Protein AF-0000000067792806 (afdb_homodimer)

Solvent-accessible surface area (backbone atoms only — not comparable to full-atom values): 35864 Å² total; per-residue (Å²): 118,79,41,73,52,52,66,67,53,42,49,17,26,23,51,14,12,34,46,39,0,12,24,19,42,51,57,22,68,61,25,37,52,52,28,45,55,40,43,61,90,40,73,74,40,40,38,32,48,54,89,73,56,55,49,83,40,38,33,40,30,31,35,68,46,61,36,82,81,50,52,80,81,68,61,85,44,70,65,13,45,46,48,8,50,50,50,43,29,58,75,65,71,46,76,63,66,25,26,23,22,56,25,37,4,8,22,23,48,33,42,25,50,36,51,19,38,74,70,72,28,37,34,39,27,29,17,24,49,72,21,39,65,81,50,69,41,53,28,37,46,46,71,72,70,50,63,37,46,60,27,18,30,12,25,85,87,58,34,35,35,38,37,35,38,81,39,37,67,47,39,34,55,48,50,51,41,46,25,53,73,52,69,30,38,26,17,32,22,46,40,61,32,36,29,53,57,43,62,72,43,41,42,76,44,42,52,56,49,16,27,50,46,16,45,49,43,54,48,20,63,73,70,69,49,64,28,55,64,59,48,27,67,77,53,65,37,42,83,76,45,39,21,31,27,73,42,71,47,78,44,79,55,96,73,36,49,33,39,39,38,33,27,43,28,35,80,96,34,51,89,39,27,35,36,37,34,31,50,46,20,42,40,36,32,23,51,36,63,87,38,92,61,77,37,76,87,38,48,53,40,41,22,64,33,44,32,33,43,20,32,61,84,71,39,47,59,49,37,57,88,68,65,51,72,67,42,50,32,33,35,34,38,26,67,48,61,72,73,46,74,36,73,63,27,34,60,65,47,18,32,58,63,76,67,43,81,43,78,79,57,62,47,80,61,45,69,71,105,119,80,40,73,53,51,66,65,52,42,50,18,26,22,50,14,12,33,46,40,1,12,25,19,42,50,57,21,67,61,24,37,54,52,28,46,58,41,43,56,92,40,72,73,40,38,39,33,47,55,87,74,56,56,50,83,38,38,33,39,29,30,35,66,46,62,36,81,81,48,51,81,82,68,61,84,45,71,64,13,46,47,49,8,50,51,51,44,27,59,75,66,71,47,77,62,66,26,25,22,22,54,22,36,5,9,22,23,49,33,42,26,50,35,49,19,38,75,70,72,28,34,34,38,27,28,17,23,49,73,20,40,64,82,51,70,41,52,28,37,43,45,70,71,70,51,64,38,48,60,27,18,30,12,24,84,88,59,34,35,34,39,36,35,38,80,39,37,68,48,38,34,56,49,49,51,41,46,24,52,73,50,70,30,37,27,18,33,22,45,41,61,32,36,30,53,56,44,62,70,42,41,44,74,43,42,52,57,48,16,26,51,46,15,46,50,42,54,49,18,62,75,70,69,50,64,27,55,64,59,47,28,66,77,52,66,37,42,81,77,47,40,22,31,28,71,41,70,48,78,46,79,55,97,74,35,48,32,40,39,38,32,28,43,29,36,80,96,36,51,90,38,28,35,35,36,34,30,50,48,20,42,39,35,32,22,51,36,64,87,38,91,62,77,36,76,87,37,47,54,41,41,22,63,34,44,30,34,44,20,33,61,85,70,40,45,60,48,38,56,88,68,64,51,71,67,43,50,30,32,34,34,38,24,68,47,60,70,74,46,72,36,74,64,27,34,59,64,48,17,32,59,63,76,68,42,81,43,78,79,58,61,45,78,60,44,69,70,105

Organism: Pectobacterium atrosepticum (strain SCRI 1043 / ATCC BAA-672) (NCBI:txid218491)

Structure (mmCIF, N/CA/C/O backbone):
data_AF-0000000067792806-model_v1
#
loop_
_entity.id
_entity.type
_entity.pdbx_description
1 polymer 'DUF917 domain-containing protein'
#
loop_
_atom_site.group_PDB
_atom_site.id
_atom_site.type_symbol
_atom_site.label_atom_id
_atom_site.label_alt_id
_atom_site.label_comp_id
_atom_site.label_asym_id
_atom_site.label_entity_id
_atom_site.label_seq_id
_atom_site.pdbx_PDB_ins_code
_atom_site.Cartn_x
_atom_site.Cartn_y
_atom_site.Cartn_z
_atom_site.occupancy
_atom_site.B_iso_or_equiv
_atom_site.auth_seq_id
_atom_site.auth_comp_id
_atom_site.auth_asym_id
_atom_site.auth_atom_id
_atom_site.pdbx_PDB_model_num
ATOM 1 N N . MET A 1 1 ? 19.844 33.312 13.945 1 57.34 1 MET A N 1
ATOM 2 C CA . MET A 1 1 ? 20.047 33.094 15.375 1 57.34 1 MET A CA 1
ATOM 3 C C . MET A 1 1 ? 19.578 31.719 15.805 1 57.34 1 MET A C 1
ATOM 5 O O . MET A 1 1 ? 18.5 31.266 15.391 1 57.34 1 MET A O 1
ATOM 9 N N . THR A 1 2 ? 20.406 30.828 16.25 1 71.62 2 THR A N 1
ATOM 10 C CA . THR A 1 2 ? 20.203 29.469 16.781 1 71.62 2 THR A CA 1
ATOM 11 C C . THR A 1 2 ? 19.562 29.516 18.156 1 71.62 2 THR A C 1
ATOM 13 O O . THR A 1 2 ? 19.953 30.328 19 1 71.62 2 THR A O 1
ATOM 16 N N . ARG A 1 3 ? 18.328 28.969 18.203 1 86.81 3 ARG A N 1
ATOM 17 C CA . ARG A 1 3 ? 17.656 28.828 19.5 1 86.81 3 ARG A CA 1
ATOM 18 C C . ARG A 1 3 ? 17.672 27.391 19.969 1 86.81 3 ARG A C 1
ATOM 20 O O . ARG A 1 3 ? 17.625 26.453 19.156 1 86.81 3 ARG A O 1
ATOM 27 N N . TYR A 1 4 ? 17.781 27.297 21.234 1 87.38 4 TYR A N 1
ATOM 28 C CA . TYR A 1 4 ? 17.703 25.969 21.859 1 87.38 4 TYR A CA 1
ATOM 29 C C . TYR A 1 4 ? 16.312 25.719 22.422 1 87.38 4 TYR A C 1
ATOM 31 O O . TYR A 1 4 ? 15.703 26.625 23.016 1 87.38 4 TYR A O 1
ATOM 39 N N . ILE A 1 5 ? 15.883 24.516 22.188 1 88.25 5 ILE A N 1
ATOM 40 C CA . ILE A 1 5 ? 14.523 24.156 22.578 1 88.25 5 ILE A CA 1
ATOM 41 C C . ILE A 1 5 ? 14.562 23.312 23.844 1 88.25 5 ILE A C 1
ATOM 43 O O . ILE A 1 5 ? 15.336 22.359 23.938 1 88.25 5 ILE A O 1
ATOM 47 N N . ASP A 1 6 ? 13.734 23.688 24.797 1 86 6 ASP A N 1
ATOM 48 C CA . ASP A 1 6 ? 13.578 22.906 26.016 1 86 6 ASP A CA 1
ATOM 49 C C . ASP A 1 6 ? 12.133 22.422 26.172 1 86 6 ASP A C 1
ATOM 51 O O . ASP A 1 6 ? 11.336 22.516 25.234 1 86 6 ASP A O 1
ATOM 55 N N . SER A 1 7 ? 11.859 21.859 27.312 1 88.56 7 SER A N 1
ATOM 56 C CA . SER A 1 7 ? 10.562 21.219 27.547 1 88.56 7 SER A CA 1
ATOM 57 C C . SER A 1 7 ? 9.43 22.25 27.516 1 88.56 7 SER A C 1
ATOM 59 O O . SER A 1 7 ? 8.352 21.953 27 1 88.56 7 SER A O 1
ATOM 61 N N . GLU A 1 8 ? 9.656 23.391 28.047 1 89.5 8 GLU A N 1
ATOM 62 C CA . GLU A 1 8 ? 8.641 24.438 28.047 1 89.5 8 GLU A CA 1
ATOM 63 C C . GLU A 1 8 ? 8.336 24.906 26.625 1 89.5 8 GLU A C 1
ATOM 65 O O . GLU A 1 8 ? 7.176 25.156 26.281 1 89.5 8 GLU A O 1
ATOM 70 N N . THR A 1 9 ? 9.391 25.062 25.891 1 91.94 9 THR A N 1
ATOM 71 C CA . THR A 1 9 ? 9.211 25.453 24.5 1 91.94 9 THR A CA 1
ATOM 72 C C . THR A 1 9 ? 8.383 24.406 23.75 1 91.94 9 THR A C 1
ATOM 74 O O . THR A 1 9 ? 7.547 24.766 22.906 1 91.94 9 THR A O 1
ATOM 77 N N . ILE A 1 10 ? 8.617 23.156 24.078 1 94.38 10 ILE A N 1
ATOM 78 C CA . ILE A 1 10 ? 7.867 22.078 23.453 1 94.38 10 ILE A CA 1
ATOM 79 C C . ILE A 1 10 ? 6.387 22.219 23.797 1 94.38 10 ILE A C 1
ATOM 81 O O . ILE A 1 10 ? 5.523 22.062 22.922 1 94.38 10 ILE A O 1
ATOM 85 N N . ASP A 1 11 ? 6.121 22.531 25.016 1 94.44 11 ASP A N 1
ATOM 86 C CA . ASP A 1 11 ? 4.734 22.688 25.438 1 94.44 11 ASP A CA 1
ATOM 87 C C . ASP A 1 11 ? 4.07 23.859 24.719 1 94.44 11 ASP A C 1
ATOM 89 O O . ASP A 1 11 ? 2.912 23.766 24.312 1 94.44 11 ASP A O 1
ATOM 93 N N . ASP A 1 12 ? 4.777 24.938 24.609 1 95.5 12 ASP A N 1
ATOM 94 C CA . ASP A 1 12 ? 4.25 26.094 23.906 1 95.5 12 ASP A CA 1
ATOM 95 C C . ASP A 1 12 ? 3.992 25.781 22.438 1 95.5 12 ASP A C 1
ATOM 97 O O . ASP A 1 12 ? 2.953 26.156 21.891 1 95.5 12 ASP A O 1
ATOM 101 N N . ILE A 1 13 ? 4.961 25.094 21.828 1 95.62 13 ILE A N 1
ATOM 102 C CA . ILE A 1 13 ? 4.797 24.734 20.422 1 95.62 13 ILE A CA 1
ATOM 103 C C . ILE A 1 13 ? 3.596 23.812 20.266 1 95.62 13 ILE A C 1
ATOM 105 O O . ILE A 1 13 ? 2.783 23.984 19.344 1 95.62 13 ILE A O 1
ATOM 109 N N . ALA A 1 14 ? 3.48 22.844 21.156 1 94.88 14 ALA A N 1
ATOM 110 C CA . ALA A 1 14 ? 2.369 21.906 21.109 1 94.88 14 ALA A CA 1
ATOM 111 C C . ALA A 1 14 ? 1.028 22.625 21.172 1 94.88 14 ALA A C 1
ATOM 113 O O . ALA A 1 14 ? 0.119 22.359 20.391 1 94.88 14 ALA A O 1
ATOM 114 N N . LEU A 1 15 ? 0.941 23.547 22.094 1 94.31 15 LEU A N 1
ATOM 115 C CA . LEU A 1 15 ? -0.292 24.297 22.281 1 94.31 15 LEU A CA 1
ATOM 116 C C . LEU A 1 15 ? -0.58 25.172 21.062 1 94.31 15 LEU A C 1
ATOM 118 O O . LEU A 1 15 ? -1.702 25.188 20.547 1 94.31 15 LEU A O 1
ATOM 122 N N . GLY A 1 16 ? 0.383 25.859 20.625 1 95.88 16 GLY A N 1
ATOM 123 C CA . GLY A 1 16 ? 0.205 26.719 19.453 1 95.88 16 GLY A CA 1
ATOM 124 C C . GLY A 1 16 ? -0.112 25.922 18.188 1 95.88 16 GLY A C 1
ATOM 125 O O . GLY A 1 16 ? -0.919 26.375 17.375 1 95.88 16 GLY A O 1
ATOM 126 N N . ALA A 1 17 ? 0.608 24.797 18.031 1 94.94 17 ALA A N 1
ATOM 127 C CA . ALA A 1 17 ? 0.369 23.953 16.875 1 94.94 17 ALA A CA 1
ATOM 128 C C . ALA A 1 17 ? -1.062 23.422 16.875 1 94.94 17 ALA A C 1
ATOM 130 O O . ALA A 1 17 ? -1.651 23.219 15.805 1 94.94 17 ALA A O 1
ATOM 131 N N . SER A 1 18 ? -1.613 23.188 18.016 1 94 18 SER A N 1
ATOM 132 C CA . SER A 1 18 ? -2.996 22.734 18.094 1 94 18 SER A CA 1
ATOM 133 C C . SER A 1 18 ? -3.959 23.781 17.547 1 94 18 SER A C 1
ATOM 135 O O . SER A 1 18 ? -5 23.438 16.984 1 94 18 SER A O 1
ATOM 137 N N . VAL A 1 19 ? -3.643 25.016 17.719 1 95.94 19 VAL A N 1
ATOM 138 C CA . VAL A 1 19 ? -4.445 26.094 17.172 1 95.94 19 VAL A CA 1
ATOM 139 C C . VAL A 1 19 ? -4.289 26.125 15.656 1 95.94 19 VAL A C 1
ATOM 141 O O . VAL A 1 19 ? -5.285 26.156 14.922 1 95.94 19 VAL A O 1
ATOM 144 N N . LEU A 1 20 ? -3.049 26 15.203 1 96.44 20 LEU A N 1
ATOM 145 C CA . LEU A 1 20 ? -2.746 26.094 13.781 1 96.44 20 LEU A CA 1
ATOM 146 C C . LEU A 1 20 ? -3.197 24.844 13.047 1 96.44 20 LEU A C 1
ATOM 148 O O . LEU A 1 20 ? -3.316 24.844 11.82 1 96.44 20 LEU A O 1
ATOM 152 N N . GLY A 1 21 ? -3.463 23.781 13.758 1 95.19 21 GLY A N 1
ATOM 153 C CA . GLY A 1 21 ? -3.795 22.5 13.172 1 95.19 21 GLY A CA 1
ATOM 154 C C . GLY A 1 21 ? -5.219 22.422 12.656 1 95.19 21 GLY A C 1
ATOM 155 O O . GLY A 1 21 ? -5.605 21.453 12.016 1 95.19 21 GLY A O 1
ATOM 156 N N . THR A 1 22 ? -6.016 23.422 12.984 1 95.25 22 THR A N 1
ATOM 157 C CA . THR A 1 22 ? -7.398 23.531 12.531 1 95.25 22 THR A CA 1
ATOM 158 C C . THR A 1 22 ? -8.188 22.281 12.898 1 95.25 22 THR A C 1
ATOM 160 O O . THR A 1 22 ? -8.938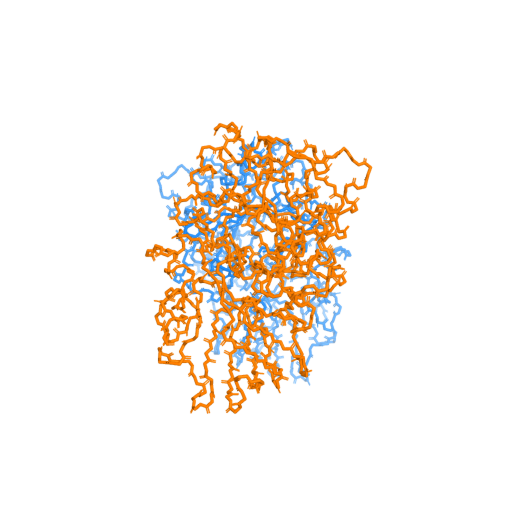 21.75 12.086 1 95.25 22 THR A O 1
ATOM 163 N N . GLY A 1 23 ? -7.961 21.812 14.039 1 91.12 23 GLY A N 1
ATOM 164 C CA . GLY A 1 23 ? -8.711 20.672 14.555 1 91.12 23 GLY A CA 1
ATOM 165 C C . GLY A 1 23 ? -8.023 19.344 14.305 1 91.12 23 GLY A C 1
ATOM 166 O O . GLY A 1 23 ? -8.422 18.312 14.852 1 91.12 23 GLY A O 1
ATOM 167 N N . GLY A 1 24 ? -7.016 19.391 13.477 1 87.25 24 GLY A N 1
ATOM 168 C CA . GLY A 1 24 ? -6.336 18.156 13.125 1 87.25 24 GLY A CA 1
ATOM 169 C C . GLY A 1 24 ? -4.859 18.156 13.469 1 87.25 24 GLY A C 1
ATOM 170 O O . GLY A 1 24 ? -4.434 18.891 14.375 1 87.25 24 GLY A O 1
ATOM 171 N N . GLY A 1 25 ? -4.074 17.109 12.867 1 76.94 25 GLY A N 1
ATOM 172 C CA . GLY A 1 25 ? -2.635 17 13.055 1 76.94 25 GLY A CA 1
ATOM 173 C C . GLY A 1 25 ? -2.256 16.062 14.195 1 76.94 25 GLY A C 1
ATOM 174 O O . GLY A 1 25 ? -1.072 15.875 14.477 1 76.94 25 GLY A O 1
ATOM 175 N N . GLY A 1 26 ? -3.289 15.445 14.766 1 76.94 26 GLY A N 1
ATOM 176 C CA . GLY A 1 26 ? -3.047 14.539 15.875 1 76.94 26 GLY A CA 1
ATOM 177 C C . GLY A 1 26 ? -3.074 15.234 17.219 1 76.94 26 GLY A C 1
ATOM 178 O O . GLY A 1 26 ? -3.1 16.469 17.297 1 76.94 26 GLY A O 1
ATOM 179 N N . ASP A 1 27 ? -3.037 14.484 18.266 1 78.25 27 ASP A N 1
ATOM 180 C CA . ASP A 1 27 ? -3.137 15 19.625 1 78.25 27 ASP A CA 1
ATOM 181 C C . ASP A 1 27 ? -1.824 15.648 20.062 1 78.25 27 ASP A C 1
ATOM 183 O O . ASP A 1 27 ? -0.829 14.953 20.281 1 78.25 27 ASP A O 1
ATOM 187 N N . PRO A 1 28 ? -1.874 16.938 20.266 1 79.5 28 PRO A N 1
ATOM 188 C CA . PRO A 1 28 ? -0.631 17.625 20.609 1 79.5 28 PRO A CA 1
ATOM 189 C C . PRO A 1 28 ? -0.054 17.172 21.953 1 79.5 28 PRO A C 1
ATOM 191 O O . PRO A 1 28 ? 1.163 17.203 22.141 1 79.5 28 PRO A O 1
ATOM 194 N N . TYR A 1 29 ? -0.943 16.812 22.828 1 78.88 29 TYR A N 1
ATOM 195 C CA . TYR A 1 29 ? -0.463 16.328 24.109 1 78.88 29 TYR A CA 1
ATOM 196 C C . TYR A 1 29 ? 0.403 15.086 23.953 1 78.88 29 TYR A C 1
ATOM 198 O O . TYR A 1 29 ? 1.479 14.984 24.547 1 78.88 29 TYR A O 1
ATOM 206 N N . LEU A 1 30 ? -0.064 14.211 23.203 1 81.44 30 LEU A N 1
ATOM 207 C CA . LEU A 1 30 ? 0.709 13 22.938 1 81.44 30 LEU A CA 1
ATOM 208 C C . LEU A 1 30 ? 2.027 13.344 22.25 1 81.44 30 LEU A C 1
ATOM 210 O O . LEU A 1 30 ? 3.07 12.773 22.578 1 81.44 30 LEU A O 1
ATOM 214 N N . GLY A 1 31 ? 1.974 14.234 21.328 1 85.38 31 GLY A N 1
ATOM 215 C CA . GLY A 1 31 ? 3.186 14.672 20.656 1 85.38 31 GLY A CA 1
ATOM 216 C C . GLY A 1 31 ? 4.207 15.281 21.594 1 85.38 31 GLY A C 1
ATOM 217 O O . GLY A 1 31 ? 5.406 15.023 21.469 1 85.38 31 GLY A O 1
ATOM 218 N N . SER A 1 32 ? 3.686 16.031 22.5 1 90.62 32 SER A N 1
ATOM 219 C CA . SER A 1 32 ? 4.574 16.688 23.453 1 90.62 32 SER A CA 1
ATOM 220 C C . SER A 1 32 ? 5.25 15.664 24.359 1 90.62 32 SER A C 1
ATOM 222 O O . SER A 1 32 ? 6.43 15.797 24.688 1 90.62 32 SER A O 1
ATOM 224 N N . LEU A 1 33 ? 4.516 14.641 24.781 1 87.81 33 LEU A N 1
ATOM 225 C CA . LEU A 1 33 ? 5.078 13.594 25.625 1 87.81 33 LEU A CA 1
ATOM 226 C C . LEU A 1 33 ? 6.18 12.836 24.891 1 87.81 33 LEU A C 1
ATOM 228 O O . LEU A 1 33 ? 7.242 12.578 25.469 1 87.81 33 LEU A O 1
ATOM 232 N N . ILE A 1 34 ? 5.953 12.594 23.672 1 86.5 34 ILE A N 1
ATOM 233 C CA . ILE A 1 34 ? 6.918 11.852 22.875 1 86.5 34 ILE A CA 1
ATOM 234 C C . ILE A 1 34 ? 8.18 12.688 22.672 1 86.5 34 ILE A C 1
ATOM 236 O O . ILE A 1 34 ? 9.297 12.195 22.859 1 86.5 34 ILE A O 1
ATOM 240 N N . ALA A 1 35 ? 7.973 13.914 22.328 1 90.75 35 ALA A N 1
ATOM 241 C CA . ALA A 1 35 ? 9.102 14.812 22.078 1 90.75 35 ALA A CA 1
ATOM 242 C C . ALA A 1 35 ? 9.906 15.047 23.344 1 90.75 35 ALA A C 1
ATOM 244 O O . ALA A 1 35 ? 11.133 14.992 23.328 1 90.75 35 ALA A O 1
ATOM 245 N N . LYS A 1 36 ? 9.219 15.266 24.438 1 92.19 36 LYS A N 1
ATOM 246 C CA . LYS A 1 36 ? 9.891 15.523 25.703 1 92.19 36 LYS A CA 1
ATOM 247 C C . LYS A 1 36 ? 10.656 14.297 26.172 1 92.19 36 LYS A C 1
ATOM 249 O O . LYS A 1 36 ? 11.758 14.414 26.734 1 92.19 36 LYS A O 1
ATOM 254 N N . ASN A 1 37 ? 10.055 13.156 26 1 90.38 37 ASN A N 1
ATOM 255 C CA . ASN A 1 37 ? 10.758 11.922 26.344 1 90.38 37 ASN A CA 1
ATOM 256 C C . ASN A 1 37 ? 12.031 11.758 25.531 1 90.38 37 ASN A C 1
ATOM 258 O O . ASN A 1 37 ? 13.055 11.312 26.047 1 90.38 37 ASN A O 1
ATOM 262 N N . ALA A 1 38 ? 11.953 12.055 24.281 1 89.25 38 ALA A N 1
ATOM 263 C CA . ALA A 1 38 ? 13.109 11.953 23.406 1 89.25 38 ALA A CA 1
ATOM 264 C C . ALA A 1 38 ? 14.203 12.938 23.828 1 89.25 38 ALA A C 1
ATOM 266 O O . ALA A 1 38 ? 15.391 12.656 23.656 1 89.25 38 ALA A O 1
ATOM 267 N N . LEU A 1 39 ? 13.758 13.945 24.375 1 88.94 39 LEU A N 1
ATOM 268 C CA . LEU A 1 39 ? 14.695 15 24.734 1 88.94 39 LEU A CA 1
ATOM 269 C C . LEU A 1 39 ? 15.352 14.703 26.078 1 88.94 39 LEU A C 1
ATOM 271 O O . LEU A 1 39 ? 16.359 15.312 26.438 1 88.94 39 LEU A O 1
ATOM 275 N N . ARG A 1 40 ? 14.68 13.656 26.688 1 85.81 40 ARG A N 1
ATOM 276 C CA . ARG A 1 40 ? 15.203 13.305 28 1 85.81 40 ARG A CA 1
ATOM 277 C C . ARG A 1 40 ? 16.641 12.781 27.891 1 85.81 40 ARG A C 1
ATOM 279 O O . ARG A 1 40 ? 16.891 11.805 27.188 1 85.81 40 ARG A O 1
ATOM 286 N N . ASN A 1 41 ? 17.672 13.461 28.172 1 80 41 ASN A N 1
ATOM 287 C CA . ASN A 1 41 ? 19.078 13.07 28.297 1 80 41 ASN A CA 1
ATOM 288 C C . ASN A 1 41 ? 19.844 13.32 27.016 1 80 41 ASN A C 1
ATOM 290 O O . ASN A 1 41 ? 20.75 12.555 26.672 1 80 41 ASN A O 1
ATOM 294 N N . THR A 1 42 ? 19.219 14.094 26.25 1 84.19 42 THR A N 1
ATOM 295 C CA . THR A 1 42 ? 19.953 14.523 25.062 1 84.19 42 THR A CA 1
ATOM 296 C C . THR A 1 42 ? 20.344 15.992 25.156 1 84.19 42 THR A C 1
ATOM 298 O O . THR A 1 42 ? 19.891 16.703 26.062 1 84.19 42 THR A O 1
ATOM 301 N N . GLN A 1 43 ? 21.297 16.344 24.375 1 80.06 43 GLN A N 1
ATOM 302 C CA . GLN A 1 43 ? 21.625 17.766 24.266 1 80.06 43 GLN A CA 1
ATOM 303 C C . GLN A 1 43 ? 20.453 18.562 23.719 1 80.06 43 GLN A C 1
ATOM 305 O O . GLN A 1 43 ? 19.625 18.031 22.984 1 80.06 43 GLN A O 1
ATOM 310 N N . PRO A 1 44 ? 20.359 19.844 24.141 1 83.12 44 PRO A N 1
ATOM 311 C CA . PRO A 1 44 ? 19.297 20.688 23.594 1 83.12 44 PRO A CA 1
ATOM 312 C C . PRO A 1 44 ? 19.312 20.703 22.062 1 83.12 44 PRO A C 1
ATOM 314 O O . PRO A 1 44 ? 20.375 20.719 21.438 1 83.12 44 PRO A O 1
ATOM 317 N N . ILE A 1 45 ? 18.156 20.641 21.547 1 91.19 45 ILE A N 1
ATOM 318 C CA . ILE A 1 45 ? 18 20.656 20.094 1 91.19 45 ILE A CA 1
ATOM 319 C C . ILE A 1 45 ? 18.062 22.094 19.578 1 91.19 45 ILE A C 1
ATOM 321 O O . ILE A 1 45 ? 17.516 23.016 20.203 1 91.19 45 ILE A O 1
ATOM 325 N N . VAL A 1 46 ? 18.719 22.203 18.484 1 93.38 46 VAL A N 1
ATOM 326 C CA . VAL A 1 46 ? 18.859 23.516 17.875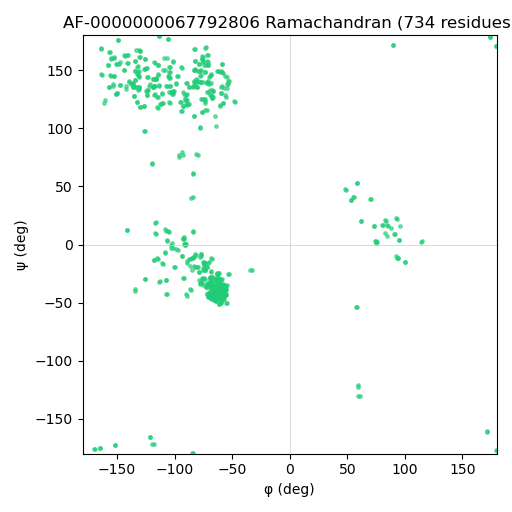 1 93.38 46 VAL A CA 1
ATOM 327 C C . VAL A 1 46 ? 17.703 23.75 16.891 1 93.38 46 VAL A C 1
ATOM 329 O O . VAL A 1 46 ? 17.422 22.891 16.047 1 93.38 46 VAL A O 1
ATOM 332 N N . LEU A 1 47 ? 17.031 24.844 17.109 1 96 47 LEU A N 1
ATOM 333 C CA . LEU A 1 47 ? 16.094 25.344 16.109 1 96 47 LEU A CA 1
ATOM 334 C C . LEU A 1 47 ? 16.766 26.375 15.211 1 96 47 LEU A C 1
ATOM 336 O O . LEU A 1 47 ? 17.125 27.469 15.672 1 96 47 LEU A O 1
ATOM 340 N N . MET A 1 48 ? 16.891 26.047 13.961 1 96.75 48 MET A N 1
ATOM 341 C CA . MET A 1 48 ? 17.641 26.891 13.023 1 96.75 48 MET A CA 1
ATOM 342 C C . MET A 1 48 ? 16.688 27.672 12.117 1 96.75 48 MET A C 1
ATOM 344 O O . MET A 1 48 ? 15.664 27.141 11.688 1 96.75 48 MET A O 1
ATOM 348 N N . ASN A 1 49 ? 17.094 28.891 11.82 1 97.12 49 ASN A N 1
ATOM 349 C CA . ASN A 1 49 ? 16.344 29.688 10.859 1 97.12 49 ASN A CA 1
ATOM 350 C C . ASN A 1 49 ? 16.516 29.156 9.438 1 97.12 49 ASN A C 1
ATOM 352 O O . ASN A 1 49 ? 17.625 28.781 9.039 1 97.12 49 ASN A O 1
ATOM 356 N N . LEU A 1 50 ? 15.484 29.172 8.719 1 98 50 LEU A N 1
ATOM 357 C CA . LEU A 1 50 ? 15.492 28.672 7.344 1 98 50 LEU A CA 1
ATOM 358 C C . LEU A 1 50 ? 16.547 29.406 6.516 1 98 50 LEU A C 1
ATOM 360 O O . LEU A 1 50 ? 17.234 28.781 5.699 1 98 50 LEU A O 1
ATOM 364 N N . ASP A 1 51 ? 16.75 30.672 6.723 1 96.94 51 ASP A N 1
ATOM 365 C CA . ASP A 1 51 ? 17.656 31.5 5.918 1 96.94 51 ASP A CA 1
ATOM 366 C C . ASP A 1 51 ? 19.109 31.125 6.176 1 96.94 51 ASP A C 1
ATOM 368 O O . ASP A 1 51 ? 19.984 31.453 5.375 1 96.94 51 ASP A O 1
ATOM 372 N N . ASP A 1 52 ? 19.391 30.406 7.219 1 96.94 52 ASP A N 1
ATOM 373 C CA . ASP A 1 52 ? 20.766 30.172 7.652 1 96.94 52 ASP A CA 1
ATOM 374 C C . ASP A 1 52 ? 21.266 28.812 7.16 1 96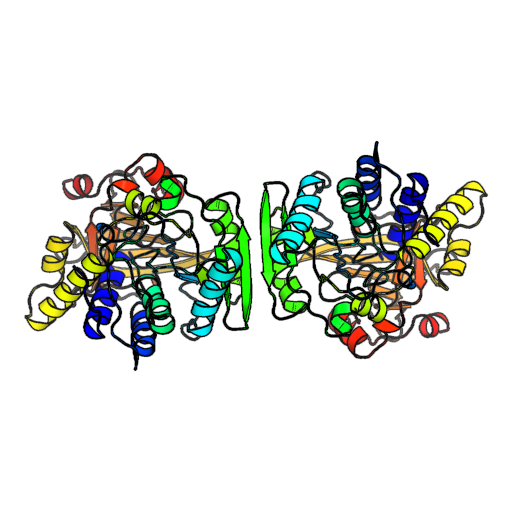.94 52 ASP A C 1
ATOM 376 O O . ASP A 1 52 ? 22.422 28.469 7.348 1 96.94 52 ASP A O 1
ATOM 380 N N . ILE A 1 53 ? 20.438 28.031 6.527 1 97.38 53 ILE A N 1
ATOM 381 C CA . ILE A 1 53 ? 20.844 26.688 6.168 1 97.38 53 ILE A CA 1
ATOM 382 C C . ILE A 1 53 ? 21.656 26.719 4.875 1 97.38 53 ILE A C 1
ATOM 384 O O . ILE A 1 53 ? 21.547 27.656 4.09 1 97.38 53 ILE A O 1
ATOM 388 N N . GLU A 1 54 ? 22.469 25.688 4.648 1 98 54 GLU A N 1
ATOM 389 C CA . GLU A 1 54 ? 23.297 25.578 3.455 1 98 54 GLU A CA 1
ATOM 390 C C . GLU A 1 54 ? 22.469 25.125 2.25 1 98 54 GLU A C 1
ATOM 392 O O . GLU A 1 54 ? 21.688 24.188 2.348 1 98 54 GLU A O 1
ATOM 397 N N . ASP A 1 55 ? 22.719 25.688 1.096 1 98.31 55 ASP A N 1
ATOM 398 C CA . ASP A 1 55 ? 21.891 25.516 -0.101 1 98.31 55 ASP A CA 1
ATOM 399 C C . ASP A 1 55 ? 21.984 24.078 -0.622 1 98.31 55 ASP A C 1
ATOM 401 O O . ASP A 1 55 ? 21.016 23.547 -1.154 1 98.31 55 ASP A O 1
ATOM 405 N N . ASP A 1 56 ? 23.141 23.422 -0.462 1 98.31 56 ASP A N 1
ATOM 406 C CA . ASP A 1 56 ? 23.344 22.125 -1.122 1 98.31 56 ASP A CA 1
ATOM 407 C C . ASP A 1 56 ? 23.172 20.969 -0.141 1 98.31 56 ASP A C 1
ATOM 409 O O . ASP A 1 56 ? 23.234 19.812 -0.531 1 98.31 56 ASP A O 1
ATOM 413 N N . SER A 1 57 ? 22.859 21.312 1.087 1 98.38 57 SER A N 1
ATOM 414 C CA . SER A 1 57 ? 22.672 20.281 2.098 1 98.38 57 SER A CA 1
ATOM 415 C C . SER A 1 57 ? 21.297 19.625 1.977 1 98.38 57 SER A C 1
ATOM 417 O O . SER A 1 57 ? 20.359 20.234 1.449 1 98.38 57 SER A O 1
ATOM 419 N N . LEU A 1 58 ? 21.203 18.391 2.461 1 98.69 58 LEU A N 1
ATOM 420 C CA . LEU A 1 58 ? 19.969 17.609 2.408 1 98.69 58 LEU A CA 1
ATOM 421 C C . LEU A 1 58 ? 19.141 17.812 3.676 1 98.69 58 LEU A C 1
ATOM 423 O O . LEU A 1 58 ? 19.672 17.703 4.785 1 98.69 58 LEU A O 1
ATOM 427 N N . PHE A 1 59 ? 17.906 18.109 3.531 1 98.88 59 PHE A N 1
ATOM 428 C CA . PHE A 1 59 ? 16.953 18.219 4.637 1 98.88 59 PHE A CA 1
ATOM 429 C C . PHE A 1 59 ? 15.766 17.297 4.422 1 98.88 59 PHE A C 1
ATOM 431 O O . PHE A 1 59 ? 15.219 17.219 3.32 1 98.88 59 PHE A O 1
ATOM 438 N N . VAL A 1 60 ? 15.383 16.516 5.453 1 98.69 60 VAL A N 1
ATOM 439 C CA . VAL A 1 60 ? 14.336 15.516 5.344 1 98.69 60 VAL A CA 1
ATOM 440 C C . VAL A 1 60 ? 13.289 15.734 6.438 1 98.69 60 VAL A C 1
ATOM 442 O O . VAL A 1 60 ? 13.617 15.742 7.625 1 98.69 60 VAL A O 1
ATOM 445 N N . PRO A 1 61 ? 12.078 15.984 6.035 1 98.38 61 PRO A N 1
ATOM 446 C CA . PRO A 1 61 ? 11.031 16.031 7.059 1 98.38 61 PRO A CA 1
ATOM 447 C C . PRO A 1 61 ? 10.617 14.648 7.551 1 98.38 61 PRO A C 1
ATOM 449 O O . PRO A 1 61 ? 10.93 13.648 6.91 1 98.38 61 PRO A O 1
ATOM 452 N N . CYS A 1 62 ? 10.016 14.609 8.703 1 96.5 62 CYS A N 1
ATOM 453 C CA . CYS A 1 62 ? 9.453 13.391 9.266 1 96.5 62 CYS A CA 1
ATOM 454 C C . CYS A 1 62 ? 8.094 13.656 9.898 1 96.5 62 CYS A C 1
ATOM 456 O O . CYS A 1 62 ? 7.895 14.688 10.539 1 96.5 62 CYS A O 1
ATOM 458 N N . SER A 1 63 ? 7.215 12.781 9.68 1 94.81 63 SER A N 1
ATOM 459 C CA . SER A 1 63 ? 5.848 12.922 10.164 1 94.81 63 SER A CA 1
ATOM 460 C C . SER A 1 63 ? 5.227 11.562 10.469 1 94.81 63 SER A C 1
ATOM 462 O O . SER A 1 63 ? 5.887 10.531 10.344 1 94.81 63 SER A O 1
ATOM 464 N N . THR A 1 64 ? 4.066 11.641 10.961 1 91.44 64 THR A N 1
ATOM 465 C CA . THR A 1 64 ? 3.234 10.453 11.109 1 91.44 64 THR A CA 1
ATOM 466 C C . THR A 1 64 ? 1.98 10.562 10.25 1 91.44 64 THR A C 1
ATOM 468 O O . THR A 1 64 ? 1.498 11.664 9.977 1 91.44 64 THR A O 1
ATOM 471 N N . MET A 1 65 ? 1.632 9.453 9.727 1 88.75 65 MET A N 1
ATOM 472 C CA . MET A 1 65 ? 0.401 9.359 8.945 1 88.75 65 MET A CA 1
ATOM 473 C C . MET A 1 65 ? -0.58 8.391 9.594 1 88.75 65 MET A C 1
ATOM 475 O O . MET A 1 65 ? -0.177 7.344 10.102 1 88.75 65 MET A O 1
ATOM 479 N N . GLY A 1 66 ? -1.766 8.672 9.688 1 80.38 66 GLY A N 1
ATOM 480 C CA . GLY A 1 66 ? -2.771 7.789 10.258 1 80.38 66 GLY A CA 1
ATOM 481 C C . GLY A 1 66 ? -4.133 8.445 10.391 1 80.38 66 GLY A C 1
ATOM 482 O O . GLY A 1 66 ? -4.348 9.547 9.875 1 80.38 66 GLY A O 1
ATOM 483 N N . ALA A 1 67 ? -5.07 7.602 10.891 1 69.81 67 ALA A N 1
ATOM 484 C CA . ALA A 1 67 ? -6.402 8.117 11.203 1 69.81 67 ALA A CA 1
ATOM 485 C C . ALA A 1 67 ? -6.473 8.641 12.633 1 69.81 67 ALA A C 1
ATOM 487 O O . ALA A 1 67 ? -5.961 8.008 13.555 1 69.81 67 ALA A O 1
ATOM 488 N N . PRO A 1 68 ? -6.953 9.773 12.719 1 62.16 68 PRO A N 1
ATOM 489 C CA . PRO A 1 68 ? -7.027 10.391 14.047 1 62.16 68 PRO A CA 1
ATOM 490 C C . PRO A 1 68 ? -7.742 9.508 15.07 1 62.16 68 PRO A C 1
ATOM 492 O O . PRO A 1 68 ? -7.469 9.594 16.266 1 62.16 68 PRO A O 1
ATOM 495 N N . THR A 1 69 ? -8.609 8.633 14.523 1 61.03 69 THR A N 1
ATOM 496 C CA . THR A 1 69 ? -9.406 7.828 15.445 1 61.03 69 THR A CA 1
ATOM 497 C C . THR A 1 69 ? -8.602 6.629 15.945 1 61.03 69 THR A C 1
ATOM 499 O O . THR A 1 69 ? -9.102 5.828 16.734 1 61.03 69 THR A O 1
ATOM 502 N N . VAL A 1 70 ? -7.426 6.473 15.273 1 57.88 70 VAL A N 1
ATOM 503 C CA . VAL A 1 70 ? -6.613 5.352 15.727 1 57.88 70 VAL A CA 1
ATOM 504 C C . VAL A 1 70 ? -6.355 5.48 17.234 1 57.88 70 VAL A C 1
ATOM 506 O O . VAL A 1 70 ? -6.051 6.57 17.719 1 57.88 70 VAL A O 1
ATOM 509 N N . SER A 1 71 ? -6.66 4.461 17.875 1 53 71 SER A N 1
ATOM 510 C CA . SER A 1 71 ? -6.629 4.367 19.328 1 53 71 SER A CA 1
ATOM 511 C C . SER A 1 71 ? -5.32 4.91 19.891 1 53 71 SER A C 1
ATOM 513 O O . SER A 1 71 ? -4.246 4.633 19.359 1 53 71 SER A O 1
ATOM 515 N N . VAL A 1 72 ? -5.461 5.832 20.719 1 52.88 72 VAL A N 1
ATOM 516 C CA . VAL A 1 72 ? -4.43 6.379 21.594 1 52.88 72 VAL A CA 1
ATOM 517 C C . VAL A 1 72 ? -3.455 5.277 22 1 52.88 72 VAL A C 1
ATOM 519 O O . VAL A 1 72 ? -2.277 5.539 22.25 1 52.88 72 VAL A O 1
ATOM 522 N N . GLU A 1 73 ? -3.943 4.066 21.891 1 50.41 73 GLU A N 1
ATOM 523 C CA . GLU A 1 73 ? -3.125 2.945 22.344 1 50.41 73 GLU A CA 1
ATOM 524 C C . GLU A 1 73 ? -2.006 2.648 21.344 1 50.41 73 GLU A C 1
ATOM 526 O O . GLU A 1 73 ? -0.988 2.053 21.703 1 50.41 73 GLU A O 1
ATOM 531 N N . LYS A 1 74 ? -2.363 3.131 20.203 1 61.66 74 LYS A N 1
ATOM 532 C CA . LYS A 1 74 ? -1.279 2.891 19.25 1 61.66 74 LYS A CA 1
ATOM 533 C C . LYS A 1 74 ? -0.385 4.121 19.125 1 61.66 74 LYS A C 1
ATOM 535 O O . LYS A 1 74 ? -0.637 4.988 18.281 1 61.66 74 LYS A O 1
ATOM 540 N N . ILE A 1 75 ? 0.432 4.27 20.125 1 64.88 75 ILE A N 1
ATOM 541 C CA . ILE A 1 75 ? 1.379 5.379 20.141 1 64.88 75 ILE A CA 1
ATOM 542 C C . ILE A 1 75 ? 2.518 5.105 19.156 1 64.88 75 ILE A C 1
ATOM 544 O O . ILE A 1 75 ? 3.094 4.012 19.156 1 64.88 75 ILE A O 1
ATOM 548 N N . ILE A 1 76 ? 2.742 5.992 18.266 1 79.44 76 ILE A N 1
ATOM 549 C CA . ILE A 1 76 ? 3.869 5.895 17.344 1 79.44 76 ILE A CA 1
ATOM 550 C C . ILE A 1 76 ? 5.176 5.812 18.125 1 79.44 76 ILE A C 1
ATOM 552 O O . ILE A 1 76 ? 5.453 6.668 18.969 1 79.44 76 ILE A O 1
ATOM 556 N N . SER A 1 77 ? 5.887 4.777 17.906 1 85.25 77 SER A N 1
ATOM 557 C CA . SER A 1 77 ? 7.129 4.574 18.641 1 85.25 77 SER A CA 1
ATOM 558 C C . SER A 1 77 ? 8.281 5.344 18.016 1 85.25 77 SER A C 1
ATOM 560 O O . SER A 1 77 ? 8.258 5.621 16.812 1 85.25 77 SER A O 1
ATOM 562 N N . GLN A 1 78 ? 9.18 5.691 18.891 1 89.06 78 GLN A N 1
ATOM 563 C CA . GLN A 1 78 ? 10.406 6.324 18.422 1 89.06 78 GLN A CA 1
ATOM 564 C C . GLN A 1 78 ? 11.102 5.457 17.375 1 89.06 78 GLN A C 1
ATOM 566 O O . GLN A 1 78 ? 11.672 5.973 16.406 1 89.06 78 GLN A O 1
ATOM 571 N N . HIS A 1 79 ? 11.008 4.191 17.562 1 91.69 79 HIS A N 1
ATOM 572 C CA . HIS A 1 79 ? 11.656 3.25 16.656 1 91.69 79 HIS A CA 1
ATOM 573 C C . HIS A 1 79 ? 11.102 3.385 15.234 1 91.69 79 HIS A C 1
ATOM 575 O O . HIS A 1 79 ? 11.859 3.359 14.266 1 91.69 79 HIS A O 1
ATOM 581 N N . GLN A 1 80 ? 9.836 3.523 15.148 1 93.25 80 GLN A N 1
ATOM 582 C CA . GLN A 1 80 ? 9.203 3.666 13.836 1 93.25 80 GLN A CA 1
ATOM 583 C C . GLN A 1 80 ? 9.664 4.941 13.141 1 93.25 80 GLN A C 1
ATOM 585 O O . GLN A 1 80 ? 9.938 4.934 11.938 1 93.25 80 GLN A O 1
ATOM 590 N N . ILE A 1 81 ? 9.703 5.973 13.93 1 95 81 ILE A N 1
ATOM 591 C CA . ILE A 1 81 ? 10.086 7.277 13.406 1 95 81 ILE A CA 1
ATOM 592 C C . ILE A 1 81 ? 11.516 7.219 12.867 1 95 81 ILE A C 1
ATOM 594 O O . ILE A 1 81 ? 11.773 7.625 11.734 1 95 81 ILE A O 1
ATOM 598 N N . ILE A 1 82 ? 12.406 6.637 13.633 1 96.88 82 ILE A N 1
ATOM 599 C CA . ILE A 1 82 ? 13.82 6.578 13.273 1 96.88 82 ILE A CA 1
ATOM 600 C C . ILE A 1 82 ? 14.016 5.621 12.094 1 96.88 82 ILE A C 1
ATOM 602 O O . ILE A 1 82 ? 14.812 5.887 11.195 1 96.88 82 ILE A O 1
ATOM 606 N N . LEU A 1 83 ? 13.234 4.543 12.039 1 97.75 83 LEU A N 1
ATOM 607 C CA . LEU A 1 83 ? 13.336 3.586 10.938 1 97.75 83 LEU A CA 1
ATOM 608 C C . LEU A 1 83 ? 12.969 4.238 9.609 1 97.75 83 LEU A C 1
ATOM 610 O O . LEU A 1 83 ? 13.664 4.043 8.609 1 97.75 83 LEU A O 1
ATOM 614 N N . ALA A 1 84 ? 11.898 4.984 9.602 1 98.25 84 ALA A N 1
ATOM 615 C CA . ALA A 1 84 ? 11.508 5.684 8.383 1 98.25 84 ALA A CA 1
ATOM 616 C C . ALA A 1 84 ? 12.594 6.656 7.93 1 98.25 84 ALA A C 1
ATOM 618 O O . ALA A 1 84 ? 12.906 6.738 6.742 1 98.25 84 ALA A O 1
ATOM 619 N N . PHE A 1 85 ? 13.195 7.367 8.883 1 98.56 85 PHE A N 1
ATOM 620 C CA . PHE A 1 85 ? 14.227 8.359 8.609 1 98.56 85 PHE A CA 1
ATOM 621 C C . PHE A 1 85 ? 15.508 7.699 8.117 1 98.56 85 PHE A C 1
ATOM 623 O O . PHE A 1 85 ? 16.094 8.133 7.129 1 98.56 85 PHE A O 1
ATOM 630 N N . ASP A 1 86 ? 15.914 6.621 8.773 1 98.44 86 ASP A N 1
ATOM 631 C CA . ASP A 1 86 ? 17.094 5.871 8.367 1 98.44 86 ASP A CA 1
ATOM 632 C C . ASP A 1 86 ? 16.922 5.281 6.973 1 98.44 86 ASP A C 1
ATOM 634 O O . ASP A 1 86 ? 17.859 5.262 6.18 1 98.44 86 ASP A O 1
ATOM 638 N N . THR A 1 87 ? 15.75 4.77 6.723 1 98 87 THR A N 1
ATOM 639 C CA . THR A 1 87 ? 15.461 4.219 5.406 1 98 87 THR A CA 1
ATOM 640 C C . THR A 1 87 ? 15.641 5.281 4.324 1 98 87 THR A C 1
ATOM 642 O O . THR A 1 87 ? 16.172 4.996 3.248 1 98 87 THR A O 1
ATOM 645 N N . MET A 1 88 ? 15.25 6.512 4.586 1 98.38 88 MET A N 1
ATOM 646 C CA . MET A 1 88 ? 15.414 7.629 3.656 1 98.38 88 MET A CA 1
ATOM 647 C C . MET A 1 88 ? 16.891 7.914 3.402 1 98.38 88 MET A C 1
ATOM 649 O O . MET A 1 88 ? 17.312 8.031 2.25 1 98.38 88 MET A O 1
ATOM 653 N N . GLU A 1 89 ? 17.641 7.996 4.469 1 98.25 89 GLU A N 1
ATOM 654 C CA . GLU A 1 89 ? 19.062 8.258 4.316 1 98.25 89 GLU A CA 1
ATOM 655 C C . GLU A 1 89 ? 19.75 7.137 3.545 1 98.25 89 GLU A C 1
ATOM 657 O O . GLU A 1 89 ? 20.641 7.395 2.727 1 98.25 89 GLU A O 1
ATOM 662 N N . THR A 1 90 ? 19.344 5.922 3.77 1 96.25 90 THR A N 1
ATOM 663 C CA . THR A 1 90 ? 19.922 4.766 3.094 1 96.25 90 THR A CA 1
ATOM 664 C C . THR A 1 90 ? 19.625 4.809 1.598 1 96.25 90 THR A C 1
ATOM 666 O O . THR A 1 90 ? 20.531 4.637 0.776 1 96.25 90 THR A O 1
ATOM 669 N N . VAL A 1 91 ? 18.375 5.082 1.28 1 94.81 91 VAL A N 1
ATOM 670 C CA . VAL A 1 91 ? 17.984 5.051 -0.126 1 94.81 91 VAL A CA 1
ATOM 671 C C . VAL A 1 91 ? 18.656 6.211 -0.869 1 94.81 91 VAL A C 1
ATOM 673 O O . VAL A 1 91 ? 19.016 6.074 -2.037 1 94.81 91 VAL A O 1
ATOM 676 N N . LEU A 1 92 ? 18.859 7.328 -0.211 1 96.38 92 LEU A N 1
ATOM 677 C CA . LEU A 1 92 ? 19.484 8.484 -0.841 1 96.38 92 LEU A CA 1
ATOM 678 C C . LEU A 1 92 ? 21 8.367 -0.779 1 96.38 92 LEU A C 1
ATOM 680 O O . LEU A 1 92 ? 21.719 9.156 -1.408 1 96.38 92 LEU A O 1
ATOM 684 N N . ALA A 1 93 ? 21.5 7.418 0 1 95.81 93 ALA A N 1
ATOM 685 C CA . ALA A 1 93 ? 22.922 7.246 0.235 1 95.81 93 ALA A CA 1
ATOM 686 C C . ALA A 1 93 ? 23.562 8.547 0.7 1 95.81 93 ALA A C 1
ATOM 688 O O . ALA A 1 93 ? 24.656 8.906 0.248 1 95.81 93 ALA A O 1
ATOM 689 N N . GLU A 1 94 ? 22.875 9.312 1.522 1 97.62 94 GLU A N 1
ATOM 690 C CA . GLU A 1 94 ? 23.312 10.602 2.051 1 97.62 94 GLU A CA 1
ATOM 691 C C . GLU A 1 94 ? 22.656 10.898 3.396 1 97.62 94 GLU A C 1
ATOM 693 O O . GLU A 1 94 ? 21.484 10.625 3.59 1 97.62 94 GLU A O 1
ATOM 698 N N . SER A 1 95 ? 23.438 11.398 4.344 1 98.12 95 SER A N 1
ATOM 699 C CA . SER A 1 95 ? 22.891 11.797 5.637 1 98.12 95 SER A CA 1
ATOM 700 C C . SER A 1 95 ? 22.25 13.18 5.566 1 98.12 95 SER A C 1
ATOM 702 O O . SER A 1 95 ? 22.781 14.086 4.91 1 98.12 95 SER A O 1
ATOM 704 N N . ALA A 1 96 ? 21.172 13.352 6.246 1 98.56 96 ALA A N 1
ATOM 705 C CA . ALA A 1 96 ? 20.516 14.656 6.312 1 98.56 96 ALA A CA 1
ATOM 706 C C . ALA A 1 96 ? 21.297 15.625 7.191 1 98.56 96 ALA A C 1
ATOM 708 O O . ALA A 1 96 ? 21.906 15.219 8.188 1 98.56 96 ALA A O 1
ATOM 709 N N . SER A 1 97 ? 21.234 16.859 6.863 1 98.44 97 SER A N 1
ATOM 710 C CA . SER A 1 97 ? 21.875 17.922 7.629 1 98.44 97 SER A CA 1
ATOM 711 C C . SER A 1 97 ? 20.906 18.531 8.641 1 98.44 97 SER A C 1
ATOM 713 O O . SER A 1 97 ? 21.328 19.281 9.531 1 98.44 97 SER A O 1
ATOM 715 N N . GLY A 1 98 ? 19.703 18.203 8.562 1 98.38 98 GLY A N 1
ATOM 716 C CA . GLY A 1 98 ? 18.641 18.672 9.438 1 98.38 98 GLY A CA 1
ATOM 717 C C . GLY A 1 98 ? 17.281 18.109 9.086 1 98.38 98 GLY A C 1
ATOM 718 O O . GLY A 1 98 ? 17.125 17.438 8.062 1 98.38 98 GLY A O 1
ATOM 719 N N . THR A 1 99 ? 16.359 18.344 9.945 1 98.62 99 THR A N 1
ATOM 720 C CA . THR A 1 99 ? 14.977 17.938 9.734 1 98.62 99 THR A CA 1
ATOM 721 C C . THR A 1 99 ? 14.016 19.094 9.977 1 98.62 99 THR A C 1
ATOM 723 O O . THR A 1 99 ? 14.43 20.172 10.398 1 98.62 99 THR A O 1
ATOM 726 N N . PHE A 1 100 ? 12.781 18.953 9.562 1 98.31 100 PHE A N 1
ATOM 727 C CA . PHE A 1 100 ? 11.75 19.969 9.734 1 98.31 100 PHE A CA 1
ATOM 728 C C . PHE A 1 100 ? 10.359 19.344 9.711 1 98.31 100 PHE A C 1
ATOM 730 O O . PHE A 1 100 ? 10.203 18.172 9.375 1 98.31 100 PHE A O 1
ATOM 737 N N . SER A 1 101 ? 9.375 20.078 10.125 1 96.56 101 SER A N 1
ATOM 738 C CA . SER A 1 101 ? 7.996 19.609 10.125 1 96.56 101 SER A CA 1
ATOM 739 C C . SER A 1 101 ? 7.352 19.781 8.758 1 96.56 101 SER A C 1
ATOM 741 O O . SER A 1 101 ? 7.566 20.797 8.078 1 96.56 101 SER A O 1
ATOM 743 N N . ILE A 1 102 ? 6.633 18.781 8.336 1 95.81 102 ILE A N 1
ATOM 744 C CA . ILE A 1 102 ? 5.883 18.922 7.094 1 95.81 102 ILE A CA 1
ATOM 745 C C . ILE A 1 102 ? 4.648 19.781 7.332 1 95.81 102 ILE A C 1
ATOM 747 O O . ILE A 1 102 ? 4.156 20.438 6.41 1 95.81 102 ILE A O 1
ATOM 751 N N . GLU A 1 103 ? 4.172 19.703 8.57 1 93.69 103 GLU A N 1
ATOM 752 C CA . GLU A 1 103 ? 2.975 20.422 8.992 1 93.69 103 GLU A CA 1
ATOM 753 C C . GLU A 1 103 ? 3.117 20.938 10.422 1 93.69 103 GLU A C 1
ATOM 755 O O . GLU A 1 103 ? 3.664 20.25 11.281 1 93.69 103 GLU A O 1
ATOM 760 N N . VAL A 1 104 ? 2.711 22.125 10.57 1 92.69 104 VAL A N 1
ATOM 761 C CA . VAL A 1 104 ? 2.619 22.641 11.93 1 92.69 104 VAL A CA 1
ATOM 762 C C . VAL A 1 104 ? 1.203 22.438 12.461 1 92.69 104 VAL A C 1
ATOM 764 O O . VAL A 1 104 ? 0.391 23.359 12.453 1 92.69 104 VAL A O 1
ATOM 767 N N . GLY A 1 105 ? 0.916 21.266 12.883 1 89.75 105 GLY A N 1
ATOM 768 C CA . GLY A 1 105 ? -0.372 20.859 13.422 1 89.75 105 GLY A CA 1
ATOM 769 C C . GLY A 1 105 ? -0.295 19.578 14.242 1 89.75 105 GLY A C 1
ATOM 770 O O . GLY A 1 105 ? 0.195 18.547 13.766 1 89.75 105 GLY A O 1
ATOM 771 N N . GLY A 1 106 ? -0.728 19.781 15.461 1 86.88 106 GLY A N 1
ATOM 772 C CA . GLY A 1 106 ? -0.826 18.609 16.328 1 86.88 106 GLY A CA 1
ATOM 773 C C . GLY A 1 106 ? 0.504 17.922 16.547 1 86.88 106 GLY A C 1
ATOM 774 O O . GLY A 1 106 ? 1.497 18.562 16.906 1 86.88 106 GLY A O 1
ATOM 775 N N . ILE A 1 107 ? 0.502 16.656 16.359 1 88.94 107 ILE A N 1
ATOM 776 C CA . ILE A 1 107 ? 1.64 15.805 16.688 1 88.94 107 ILE A CA 1
ATOM 777 C C . ILE A 1 107 ? 2.744 16 15.648 1 88.94 107 ILE A C 1
ATOM 779 O O . ILE A 1 107 ? 3.93 15.93 15.969 1 88.94 107 ILE A O 1
ATOM 783 N N . ASN A 1 108 ? 2.494 16.328 14.453 1 91.69 108 ASN A N 1
ATOM 784 C CA . ASN A 1 108 ? 3.453 16.391 13.359 1 91.69 108 ASN A CA 1
ATOM 785 C C . ASN A 1 108 ? 4.355 17.609 13.469 1 91.69 108 ASN A C 1
ATOM 787 O O . ASN A 1 108 ? 5.402 17.688 12.82 1 91.69 108 ASN A O 1
ATOM 791 N N . SER A 1 109 ? 3.938 18.516 14.289 1 94 109 SER A N 1
ATOM 792 C CA . SER A 1 109 ? 4.816 19.656 14.562 1 94 109 SER A CA 1
ATOM 793 C C . SER A 1 109 ? 6.004 19.234 15.422 1 94 109 SER A C 1
ATOM 795 O O . SER A 1 109 ? 7.035 19.906 15.43 1 94 109 SER A O 1
ATOM 797 N N . LEU A 1 110 ? 5.844 18.094 16.078 1 93.75 110 LEU A N 1
ATOM 798 C CA . LEU A 1 110 ? 6.82 17.781 17.109 1 93.75 110 LEU A CA 1
ATOM 799 C C . LEU A 1 110 ? 7.629 16.531 16.734 1 93.75 110 LEU A C 1
ATOM 801 O O . LEU A 1 110 ? 8.672 16.266 17.328 1 93.75 110 LEU A O 1
ATOM 805 N N . ILE A 1 111 ? 7.25 15.797 15.742 1 93.5 111 ILE A N 1
ATOM 806 C CA . ILE A 1 111 ? 7.875 14.539 15.359 1 93.5 111 ILE A CA 1
ATOM 807 C C . ILE A 1 111 ? 9.328 14.781 14.961 1 93.5 111 ILE A C 1
ATOM 809 O O . ILE A 1 111 ? 10.219 14.008 15.328 1 93.5 111 ILE A O 1
ATOM 813 N N . PRO A 1 112 ? 9.625 15.891 14.266 1 95.94 112 PRO A N 1
ATOM 814 C CA . PRO A 1 112 ? 11.016 16.109 13.883 1 95.94 112 PRO A CA 1
ATOM 815 C C . PRO A 1 112 ? 11.945 16.266 15.086 1 95.94 112 PRO A C 1
ATOM 817 O O . PRO A 1 112 ? 13.141 15.969 14.984 1 95.94 112 PRO A O 1
ATOM 820 N N . PHE A 1 113 ? 11.43 16.688 16.234 1 95 113 PHE A N 1
ATOM 821 C CA . PHE A 1 113 ? 12.258 16.828 17.422 1 95 113 PHE A CA 1
ATOM 822 C C . PHE A 1 113 ? 12.711 15.469 17.938 1 95 113 PHE A C 1
ATOM 824 O O . PHE A 1 113 ? 13.773 15.359 18.547 1 95 113 PHE A O 1
ATOM 831 N N . VAL A 1 114 ? 11.891 14.453 17.688 1 93.44 114 VAL A N 1
ATOM 832 C CA . VAL A 1 114 ? 12.266 13.094 18.062 1 93.44 114 VAL A CA 1
ATOM 833 C C . VAL A 1 114 ? 13.477 12.648 17.234 1 93.44 114 VAL A C 1
ATOM 835 O O . VAL A 1 114 ? 14.453 12.125 17.797 1 93.44 114 VAL A O 1
ATOM 838 N N . VAL A 1 115 ? 13.453 12.906 15.953 1 96.19 115 VAL A N 1
ATOM 839 C CA . VAL A 1 115 ? 14.555 12.57 15.055 1 96.19 115 VAL A CA 1
ATOM 840 C C . VAL A 1 115 ? 15.789 13.375 15.438 1 96.19 115 VAL A C 1
ATOM 842 O O . VAL A 1 115 ? 16.891 12.828 15.508 1 96.19 115 VAL A O 1
ATOM 845 N N . ALA A 1 116 ? 15.57 14.625 15.641 1 96 116 ALA A N 1
ATOM 846 C CA . ALA A 1 116 ? 16.656 15.531 15.984 1 96 116 ALA A CA 1
ATOM 847 C C . ALA A 1 116 ? 17.359 15.078 17.266 1 96 116 ALA A C 1
ATOM 849 O O . ALA A 1 116 ? 18.594 15.094 17.344 1 96 116 ALA A O 1
ATOM 850 N N . ALA A 1 117 ? 16.594 14.727 18.234 1 93.81 117 ALA A N 1
ATOM 851 C CA . ALA A 1 117 ? 17.141 14.281 19.516 1 93.81 117 ALA A CA 1
ATOM 852 C C . ALA A 1 117 ? 17.984 13.023 19.344 1 93.81 117 ALA A C 1
ATOM 854 O O . ALA A 1 117 ? 19.062 12.898 19.938 1 93.81 117 ALA A O 1
ATOM 855 N N . LYS A 1 118 ? 17.516 12.117 18.562 1 93.5 118 LYS A N 1
ATOM 856 C CA . LYS A 1 118 ? 18.172 10.828 18.406 1 93.5 118 LYS A CA 1
ATOM 857 C C . LYS A 1 118 ? 19.406 10.953 17.516 1 93.5 118 LYS A C 1
ATOM 859 O O . LYS A 1 118 ? 20.422 10.297 17.766 1 93.5 118 LYS A O 1
ATOM 864 N N . LYS A 1 119 ? 19.391 11.836 16.531 1 95.19 119 LYS A N 1
ATOM 865 C CA . LYS A 1 119 ? 20.422 11.844 15.5 1 95.19 119 LYS A CA 1
ATOM 866 C C . LYS A 1 119 ? 21.344 13.047 15.664 1 95.19 119 LYS A C 1
ATOM 868 O O . LYS A 1 119 ? 22.359 13.156 14.953 1 95.19 119 LYS A O 1
ATOM 873 N N . GLY A 1 120 ? 20.984 13.898 16.562 1 94.19 120 GLY A N 1
ATOM 874 C CA . GLY A 1 120 ? 21.781 15.102 16.766 1 94.19 120 GLY A CA 1
ATOM 875 C C . GLY A 1 120 ? 21.672 16.078 15.609 1 94.19 120 GLY A C 1
ATOM 876 O O . GLY A 1 120 ? 22.672 16.656 15.18 1 94.19 120 GLY A O 1
ATOM 877 N N . LEU A 1 121 ? 20.516 16.234 15.062 1 96.44 121 LEU A N 1
ATOM 878 C CA . LEU A 1 121 ? 20.281 17.109 13.93 1 96.44 121 LEU A CA 1
ATOM 879 C C . LEU A 1 121 ? 19.562 18.391 14.367 1 96.44 121 LEU A C 1
ATOM 881 O O . LEU A 1 121 ? 18.812 18.375 15.352 1 96.44 121 LEU A O 1
ATOM 885 N N . PRO A 1 122 ? 19.812 19.453 13.734 1 96.88 122 PRO A N 1
ATOM 886 C CA . PRO A 1 122 ? 18.969 20.641 13.969 1 96.88 122 PRO A CA 1
ATOM 887 C C . PRO A 1 122 ? 17.578 20.5 13.352 1 96.88 122 PRO A C 1
ATOM 889 O O . PRO A 1 122 ? 17.391 19.719 12.414 1 96.88 122 PRO A O 1
ATOM 892 N N . VAL A 1 123 ? 16.641 21.219 13.945 1 97.69 123 VAL A N 1
ATOM 893 C CA . VAL A 1 123 ? 15.312 21.375 13.359 1 97.69 123 VAL A CA 1
ATOM 894 C C . VAL A 1 123 ? 15.203 22.734 12.688 1 97.69 123 VAL A C 1
ATOM 896 O O . VAL A 1 123 ? 15.555 23.75 13.273 1 97.69 123 VAL A O 1
ATOM 899 N N . ILE A 1 124 ? 14.766 22.719 11.461 1 98.44 124 ILE A N 1
ATOM 900 C CA . ILE A 1 124 ? 14.656 23.969 10.719 1 98.44 124 ILE A CA 1
ATOM 901 C C . ILE A 1 124 ? 13.289 24.609 10.984 1 98.44 124 ILE A C 1
ATOM 903 O O . ILE A 1 124 ? 12.266 23.922 10.945 1 98.44 124 ILE A O 1
ATOM 907 N N . ASP A 1 125 ? 13.234 25.922 11.227 1 97.88 125 ASP A N 1
ATOM 908 C CA . ASP A 1 125 ? 12.023 26.656 11.57 1 97.88 125 ASP A CA 1
ATOM 909 C C . ASP A 1 125 ? 11.195 26.969 10.32 1 97.88 125 ASP A C 1
ATOM 911 O O . ASP A 1 125 ? 11.141 28.125 9.883 1 97.88 125 ASP A O 1
ATOM 915 N N . CYS A 1 126 ? 10.508 25.922 9.867 1 98.38 126 CYS A N 1
ATOM 916 C CA . CYS A 1 126 ? 9.648 26.031 8.695 1 98.38 126 CYS A CA 1
ATOM 917 C C . CYS A 1 126 ? 8.695 24.844 8.617 1 98.38 126 CYS A C 1
ATOM 919 O O . CYS A 1 126 ? 8.781 23.906 9.422 1 98.38 126 CYS A O 1
ATOM 921 N N . ASP A 1 127 ? 7.762 24.922 7.77 1 98 127 ASP A N 1
ATOM 922 C CA . ASP A 1 127 ? 6.957 23.781 7.375 1 98 127 ASP A CA 1
ATOM 923 C C . ASP A 1 127 ? 6.422 23.938 5.953 1 98 127 ASP A C 1
ATOM 925 O O . ASP A 1 127 ? 6.859 24.828 5.219 1 98 127 ASP A O 1
ATOM 929 N N . ALA A 1 128 ? 5.566 23.031 5.566 1 98.06 128 ALA A N 1
ATOM 930 C CA . ALA A 1 128 ? 5.156 23.031 4.164 1 98.06 128 ALA A CA 1
ATOM 931 C C . ALA A 1 128 ? 3.664 23.312 4.027 1 98.06 128 ALA A C 1
ATOM 933 O O . ALA A 1 128 ? 3.098 23.188 2.941 1 98.06 128 ALA A O 1
ATOM 934 N N . MET A 1 129 ? 3.021 23.703 5.117 1 97.62 129 MET A N 1
ATOM 935 C CA . MET A 1 129 ? 1.575 23.906 5.051 1 97.62 129 MET A CA 1
ATOM 936 C C . MET A 1 129 ? 1.17 25.203 5.723 1 97.62 129 MET A C 1
ATOM 938 O O . MET A 1 129 ? 0.269 25.906 5.246 1 97.62 129 MET A O 1
ATOM 942 N N . GLY A 1 130 ? 1.815 25.531 6.836 1 97.06 130 GLY A N 1
ATOM 943 C CA . GLY A 1 130 ? 1.384 26.641 7.664 1 97.06 130 GLY A CA 1
ATOM 944 C C . GLY A 1 130 ? 0.135 26.344 8.469 1 97.06 130 GLY A C 1
ATOM 945 O O . GLY A 1 130 ? -0.355 27.203 9.211 1 97.06 130 GLY A O 1
ATOM 946 N N . ARG A 1 131 ? -0.327 25.188 8.375 1 96.38 131 ARG A N 1
ATOM 947 C CA . ARG A 1 131 ? -1.507 24.594 8.984 1 96.38 131 ARG A CA 1
ATOM 948 C C . ARG A 1 131 ? -1.527 23.078 8.758 1 96.38 131 ARG A C 1
ATOM 950 O O . ARG A 1 131 ? -0.562 22.516 8.242 1 96.38 131 ARG A O 1
ATOM 957 N N . ALA A 1 132 ? -2.576 22.438 9.188 1 94 132 ALA A N 1
ATOM 958 C CA . ALA A 1 132 ? -2.748 21.031 8.844 1 94 132 ALA A CA 1
ATOM 959 C C . ALA A 1 132 ? -3.752 20.859 7.711 1 94 132 ALA A C 1
ATOM 961 O O . ALA A 1 132 ? -4.777 21.547 7.672 1 94 132 ALA A O 1
ATOM 962 N N . PHE A 1 133 ? -3.395 20.094 6.73 1 95.12 133 PHE A N 1
ATOM 963 C CA . PHE A 1 133 ? -4.273 19.625 5.664 1 95.12 133 PHE A CA 1
ATOM 964 C C . PHE A 1 133 ? -4.379 18.109 5.676 1 95.12 133 PHE A C 1
ATOM 966 O O . PHE A 1 133 ? -3.463 17.422 6.129 1 95.12 133 PHE A O 1
ATOM 973 N N . PRO A 1 134 ? -5.426 17.547 5.121 1 91.44 134 PRO A N 1
ATOM 974 C CA . PRO A 1 134 ? -5.699 16.125 5.301 1 91.44 134 PRO A CA 1
ATOM 975 C C . PRO A 1 134 ? -4.867 15.242 4.371 1 91.44 134 PRO A C 1
ATOM 977 O O . PRO A 1 134 ? -4.707 14.047 4.629 1 91.44 134 PRO A O 1
ATOM 980 N N . GLU A 1 135 ? -4.324 15.805 3.283 1 92.06 135 GLU A N 1
ATOM 981 C CA . GLU A 1 135 ? -3.725 14.922 2.289 1 92.06 135 GLU A CA 1
ATOM 982 C C . GLU A 1 135 ? -2.285 15.328 1.988 1 92.06 135 GLU A C 1
ATOM 984 O O . GLU A 1 135 ? -1.935 16.5 2.078 1 92.06 135 GLU A O 1
ATOM 989 N N . ALA A 1 136 ? -1.523 14.422 1.462 1 90.06 136 ALA A N 1
ATOM 990 C CA . ALA A 1 136 ? -0.073 14.547 1.343 1 90.06 136 ALA A CA 1
ATOM 991 C C . ALA A 1 136 ? 0.304 15.594 0.302 1 90.06 136 ALA A C 1
ATOM 993 O O . ALA A 1 136 ? 1.332 16.266 0.43 1 90.06 136 ALA A O 1
ATOM 994 N N . GLN A 1 137 ? -0.487 15.742 -0.767 1 93.69 137 GLN A N 1
ATOM 995 C CA . GLN A 1 137 ? -0.106 16.672 -1.821 1 93.69 137 GLN A CA 1
ATOM 996 C C . GLN A 1 137 ? -0.389 18.125 -1.409 1 93.69 137 GLN A C 1
ATOM 998 O O . GLN A 1 137 ? 0.039 19.062 -2.084 1 93.69 137 GLN A O 1
ATOM 1003 N N . MET A 1 138 ? -1.056 18.297 -0.302 1 96.56 138 MET A N 1
ATOM 1004 C CA . MET A 1 138 ? -1.414 19.641 0.163 1 96.56 138 MET A CA 1
ATOM 1005 C C . MET A 1 138 ? -0.261 20.266 0.934 1 96.56 138 MET A C 1
ATOM 1007 O O . MET A 1 138 ? -0.402 20.594 2.113 1 96.56 138 MET A O 1
ATOM 1011 N N . VAL A 1 139 ? 0.821 20.438 0.284 1 97.94 139 VAL A N 1
ATOM 1012 C CA . VAL A 1 139 ? 2.037 21.078 0.769 1 97.94 139 VAL A CA 1
ATOM 1013 C C . VAL A 1 139 ? 2.545 22.078 -0.27 1 97.94 139 VAL A C 1
ATOM 1015 O O . VAL A 1 139 ? 2.311 21.906 -1.469 1 97.94 139 VAL A O 1
ATOM 1018 N N . THR A 1 140 ? 3.23 23.062 0.17 1 98.38 140 THR A N 1
ATOM 1019 C CA . THR A 1 140 ? 3.764 24.078 -0.731 1 98.38 140 THR A CA 1
ATOM 1020 C C . THR A 1 140 ? 4.766 23.469 -1.705 1 98.38 140 THR A C 1
ATOM 1022 O O . THR A 1 140 ? 4.918 23.953 -2.83 1 98.38 140 THR A O 1
ATOM 1025 N N . PHE A 1 141 ? 5.473 22.453 -1.356 1 98.44 141 PHE A N 1
ATOM 1026 C CA . PHE A 1 141 ? 6.426 21.75 -2.215 1 98.44 141 PHE A CA 1
ATOM 1027 C C . PHE A 1 141 ? 5.742 21.25 -3.48 1 98.44 141 PHE A C 1
ATOM 1029 O O . PHE A 1 141 ? 6.289 21.375 -4.578 1 98.44 141 PHE A O 1
ATOM 1036 N N . PHE A 1 142 ? 4.539 20.719 -3.33 1 97.75 142 PHE A N 1
ATOM 1037 C CA . PHE A 1 142 ? 3.756 20.25 -4.469 1 97.75 142 PHE A CA 1
ATOM 1038 C C . PHE A 1 142 ? 3.34 21.422 -5.352 1 97.75 142 PHE A C 1
ATOM 1040 O O . PHE A 1 142 ? 3.373 21.328 -6.582 1 97.75 142 PHE A O 1
ATOM 1047 N N . LEU A 1 143 ? 2.938 22.562 -4.746 1 97.69 143 LEU A N 1
ATOM 1048 C CA . LEU A 1 143 ? 2.578 23.75 -5.496 1 97.69 143 LEU A CA 1
ATOM 1049 C C . LEU A 1 143 ? 3.732 24.203 -6.383 1 97.69 143 LEU A C 1
ATOM 1051 O O . LEU A 1 143 ? 3.512 24.703 -7.492 1 97.69 143 LEU A O 1
ATOM 1055 N N . ASP A 1 144 ? 4.934 24.016 -5.898 1 97.69 144 ASP A N 1
ATOM 1056 C CA . ASP A 1 144 ? 6.117 24.516 -6.594 1 97.69 144 ASP A CA 1
ATOM 1057 C C . ASP A 1 144 ? 6.688 23.453 -7.531 1 97.69 144 ASP A C 1
ATOM 1059 O O . ASP A 1 144 ? 7.789 23.609 -8.062 1 97.69 144 ASP A O 1
ATOM 1063 N N . GLY A 1 145 ? 6.043 22.312 -7.676 1 96.44 145 GLY A N 1
ATOM 1064 C CA . GLY A 1 145 ? 6.426 21.297 -8.641 1 96.44 145 GLY A CA 1
ATOM 1065 C C . GLY A 1 145 ? 7.578 20.422 -8.172 1 96.44 145 GLY A C 1
ATOM 1066 O O . GLY A 1 145 ? 8.273 19.812 -8.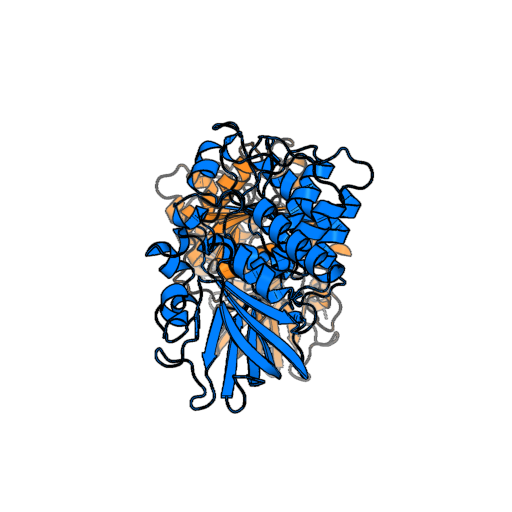984 1 96.44 145 GLY A O 1
ATOM 1067 N N . LEU A 1 146 ? 7.844 20.453 -6.91 1 97.25 146 LEU A N 1
ATOM 1068 C CA . LEU A 1 146 ? 8.922 19.625 -6.375 1 97.25 146 LEU A CA 1
ATOM 1069 C C . LEU A 1 146 ? 8.477 18.188 -6.211 1 97.25 146 LEU A C 1
ATOM 1071 O O . LEU A 1 146 ? 7.301 17.922 -5.938 1 97.25 146 LEU A O 1
ATOM 1075 N N . SER A 1 147 ? 9.383 17.234 -6.34 1 95.81 147 SER A N 1
ATOM 1076 C CA . SER A 1 147 ? 9.07 15.82 -6.266 1 95.81 147 SER A CA 1
ATOM 1077 C C . SER A 1 147 ? 9.039 15.336 -4.82 1 95.81 147 SER A C 1
ATOM 1079 O O . SER A 1 147 ? 9.93 15.656 -4.035 1 95.81 147 SER A O 1
ATOM 1081 N N . SER A 1 148 ? 8.031 14.547 -4.543 1 96.69 148 SER A N 1
ATOM 1082 C CA . SER A 1 148 ? 7.918 13.953 -3.213 1 96.69 148 SER A CA 1
ATOM 1083 C C . SER A 1 148 ? 8.844 12.75 -3.061 1 96.69 148 SER A C 1
ATOM 1085 O O . SER A 1 148 ? 9.211 12.383 -1.943 1 96.69 148 SER A O 1
ATOM 1087 N N . ALA A 1 149 ? 9.242 12.109 -4.125 1 96.25 149 ALA A N 1
ATOM 1088 C CA . ALA A 1 149 ? 9.984 10.859 -4.121 1 96.25 149 ALA A CA 1
ATOM 1089 C C . ALA A 1 149 ? 11.461 11.094 -3.797 1 96.25 149 ALA A C 1
ATOM 1091 O O . ALA A 1 149 ? 12.023 12.133 -4.16 1 96.25 149 ALA A O 1
ATOM 1092 N N . PRO A 1 150 ? 11.969 10.227 -3.16 1 97.56 150 PRO A N 1
ATOM 1093 C CA . PRO A 1 150 ? 11.375 9.039 -2.561 1 97.56 150 PRO A CA 1
ATOM 1094 C C . PRO A 1 150 ? 10.625 9.336 -1.267 1 97.56 150 PRO A C 1
ATOM 1096 O O . PRO A 1 150 ? 10.922 10.328 -0.592 1 97.56 150 PRO A O 1
ATOM 1099 N N . ASN A 1 151 ? 9.562 8.57 -0.956 1 98.5 151 ASN A N 1
ATOM 1100 C CA . ASN A 1 151 ? 8.898 8.562 0.343 1 98.5 151 ASN A CA 1
ATOM 1101 C C . ASN A 1 151 ? 9.211 7.285 1.12 1 98.5 151 ASN A C 1
ATOM 1103 O O . ASN A 1 151 ? 9.242 6.195 0.547 1 98.5 151 ASN A O 1
ATOM 1107 N N . THR A 1 152 ? 9.484 7.422 2.373 1 98.62 152 THR A N 1
ATOM 1108 C CA . THR A 1 152 ? 9.742 6.246 3.201 1 98.62 152 THR A CA 1
ATOM 1109 C C . THR A 1 152 ? 8.711 6.148 4.328 1 98.62 152 THR A C 1
ATOM 1111 O O . THR A 1 152 ? 8.344 7.156 4.93 1 98.62 152 THR A O 1
ATOM 1114 N N . LEU A 1 153 ? 8.195 4.992 4.57 1 98.31 153 LEU A N 1
ATOM 1115 C CA . LEU A 1 153 ? 7.246 4.688 5.633 1 98.31 153 LEU A CA 1
ATOM 1116 C C . LEU A 1 153 ? 7.766 3.557 6.516 1 98.31 153 LEU A C 1
ATOM 1118 O O . LEU A 1 153 ? 8.5 2.684 6.047 1 98.31 153 LEU A O 1
ATOM 1122 N N . ALA A 1 154 ? 7.355 3.551 7.754 1 97.81 154 ALA A N 1
ATOM 1123 C CA . ALA A 1 154 ? 7.719 2.473 8.664 1 97.81 154 ALA A CA 1
ATOM 1124 C C . ALA A 1 154 ? 6.664 2.301 9.758 1 97.81 154 ALA A C 1
ATOM 1126 O O . ALA A 1 154 ? 6.047 3.275 10.195 1 97.81 154 ALA A O 1
ATOM 1127 N N . ASP A 1 155 ? 6.461 1.051 10.164 1 95.44 155 ASP A N 1
ATOM 1128 C CA . ASP A 1 155 ? 5.547 0.773 11.273 1 95.44 155 ASP A CA 1
ATOM 1129 C C . ASP A 1 155 ? 6.305 0.221 12.477 1 95.44 155 ASP A C 1
ATOM 1131 O O . ASP A 1 155 ? 7.535 0.163 12.477 1 95.44 155 ASP A O 1
ATOM 1135 N N . GLU A 1 156 ? 5.605 -0.063 13.57 1 92.12 156 GLU A N 1
ATOM 1136 C CA . GLU A 1 156 ? 6.203 -0.46 14.844 1 92.12 156 GLU A CA 1
ATOM 1137 C C . GLU A 1 156 ? 6.711 -1.898 14.789 1 92.12 156 GLU A C 1
ATOM 1139 O O . GLU A 1 156 ? 7.484 -2.322 15.648 1 92.12 156 GLU A O 1
ATOM 1144 N N . LYS A 1 157 ? 6.254 -2.738 13.789 1 93.69 157 LYS A N 1
ATOM 1145 C CA . LYS A 1 157 ? 6.621 -4.148 13.688 1 93.69 157 LYS A CA 1
ATOM 1146 C C . LYS A 1 157 ? 7.98 -4.312 13.016 1 93.69 157 LYS A C 1
ATOM 1148 O O . LYS A 1 157 ? 8.609 -5.371 13.117 1 93.69 157 LYS A O 1
ATOM 1153 N N . GLY A 1 158 ? 8.375 -3.246 12.297 1 94.94 158 GLY A N 1
ATOM 1154 C CA . GLY A 1 158 ? 9.664 -3.311 11.617 1 94.94 158 GLY A CA 1
ATOM 1155 C C . GLY A 1 158 ? 9.539 -3.283 10.102 1 94.94 158 GLY A C 1
ATOM 1156 O O . GLY A 1 158 ? 10.539 -3.328 9.391 1 94.94 158 GLY A O 1
ATOM 1157 N N . ASN A 1 159 ? 8.328 -3.152 9.562 1 96.75 159 ASN A N 1
ATOM 1158 C CA . ASN A 1 159 ? 8.141 -2.973 8.125 1 96.75 159 ASN A CA 1
ATOM 1159 C C . ASN A 1 159 ? 8.578 -1.583 7.672 1 96.75 159 ASN A C 1
ATOM 1161 O O . ASN A 1 159 ? 8.328 -0.593 8.359 1 96.75 159 ASN A O 1
ATOM 1165 N N . SER A 1 160 ? 9.227 -1.489 6.57 1 97.88 160 SER A N 1
ATOM 1166 C CA . SER A 1 160 ? 9.5 -0.206 5.934 1 97.88 160 SER A CA 1
ATOM 1167 C C . SER A 1 160 ? 9.203 -0.255 4.438 1 97.88 160 SER A C 1
ATOM 1169 O O . SER A 1 160 ? 9.273 -1.319 3.82 1 97.88 160 SER A O 1
ATOM 1171 N N . VAL A 1 161 ? 8.82 0.791 3.902 1 98.5 161 VAL A N 1
ATOM 1172 C CA . VAL A 1 161 ? 8.406 0.896 2.51 1 98.5 161 VAL A CA 1
ATOM 1173 C C . VAL A 1 161 ? 9 2.154 1.883 1 98.5 161 VAL A C 1
ATOM 1175 O O . VAL A 1 161 ? 9.062 3.205 2.525 1 98.5 161 VAL A O 1
ATOM 1178 N N . ILE A 1 162 ? 9.508 2.043 0.707 1 98.62 162 ILE A N 1
ATOM 1179 C CA . ILE A 1 162 ? 9.961 3.178 -0.093 1 98.62 162 ILE A CA 1
ATOM 1180 C C . ILE A 1 162 ? 9.031 3.369 -1.288 1 98.62 162 ILE A C 1
ATOM 1182 O O . ILE A 1 162 ? 8.828 2.445 -2.078 1 98.62 162 ILE A O 1
ATOM 1186 N N . LEU A 1 163 ? 8.445 4.492 -1.403 1 98.38 163 LEU A N 1
ATOM 1187 C CA . LEU A 1 163 ? 7.582 4.848 -2.527 1 98.38 163 LEU A CA 1
ATOM 1188 C C . LEU A 1 163 ? 8.305 5.785 -3.488 1 98.38 163 LEU A C 1
ATOM 1190 O O . LEU A 1 163 ? 9.023 6.691 -3.059 1 98.38 163 LEU A O 1
ATOM 1194 N N . ASN A 1 164 ? 8.18 5.551 -4.738 1 97.62 164 ASN A N 1
ATOM 1195 C CA . ASN A 1 164 ? 8.578 6.457 -5.805 1 97.62 164 ASN A CA 1
ATOM 1196 C C . ASN A 1 164 ? 7.395 6.863 -6.676 1 97.62 164 ASN A C 1
ATOM 1198 O O . ASN A 1 164 ? 7.34 6.516 -7.855 1 97.62 164 ASN A O 1
ATOM 1202 N N . PRO A 1 165 ? 6.527 7.637 -6.098 1 96.94 165 PRO A N 1
ATOM 1203 C CA . PRO A 1 165 ? 5.328 8.055 -6.832 1 96.94 165 PRO A CA 1
ATOM 1204 C C . PRO A 1 165 ? 5.637 9.055 -7.945 1 96.94 165 PRO A C 1
ATOM 1206 O O . PRO A 1 165 ? 6.617 9.797 -7.859 1 96.94 165 PRO A O 1
ATOM 1209 N N . ILE A 1 166 ? 4.773 9.086 -8.961 1 94.62 166 ILE A N 1
ATOM 1210 C CA . ILE A 1 166 ? 4.969 9.984 -10.094 1 94.62 166 ILE A CA 1
ATOM 1211 C C . ILE A 1 166 ? 4.656 11.422 -9.672 1 94.62 166 ILE A C 1
ATOM 1213 O O . ILE A 1 166 ? 5.129 12.375 -10.297 1 94.62 166 ILE A O 1
ATOM 1217 N N . ASP A 1 167 ? 3.871 11.625 -8.617 1 93.31 167 ASP A N 1
ATOM 1218 C CA . ASP A 1 167 ? 3.58 12.945 -8.078 1 93.31 167 ASP A CA 1
ATOM 1219 C C . ASP A 1 167 ? 2.973 12.852 -6.684 1 93.31 167 ASP A C 1
ATOM 1221 O O . ASP A 1 167 ? 2.922 11.773 -6.094 1 93.31 167 ASP A O 1
ATOM 1225 N N . GLY A 1 168 ? 2.605 14.016 -6.215 1 93.25 168 GLY A N 1
ATOM 1226 C CA . GLY A 1 168 ? 2.105 14.086 -4.852 1 93.25 168 GLY A CA 1
ATOM 1227 C C . GLY A 1 168 ? 0.779 13.367 -4.664 1 93.25 168 GLY A C 1
ATOM 1228 O O . GLY A 1 168 ? 0.501 12.836 -3.588 1 93.25 168 GLY A O 1
ATOM 1229 N N . VAL A 1 169 ? -0.082 13.391 -5.66 1 94.75 169 VAL A N 1
ATOM 1230 C CA . VAL A 1 169 ? -1.388 12.742 -5.586 1 94.75 169 VAL A CA 1
ATOM 1231 C C . VAL A 1 169 ? -1.209 11.234 -5.449 1 94.75 169 VAL A C 1
ATOM 1233 O O . VAL A 1 169 ? -1.847 10.602 -4.602 1 94.75 169 VAL A O 1
ATOM 1236 N N . TRP A 1 170 ? -0.272 10.68 -6.188 1 95.69 170 TRP A N 1
ATOM 1237 C CA . TRP A 1 170 ? 0.028 9.258 -6.105 1 95.69 170 TRP A CA 1
ATOM 1238 C C . TRP A 1 170 ? 0.736 8.922 -4.797 1 95.69 170 TRP A C 1
ATOM 1240 O O . TRP A 1 170 ? 0.551 7.84 -4.242 1 95.69 170 TRP A O 1
ATOM 1250 N N . SER A 1 171 ? 1.541 9.883 -4.355 1 95.94 171 SER A N 1
ATOM 1251 C CA . SER A 1 171 ? 2.156 9.695 -3.045 1 95.94 171 SER A CA 1
ATOM 1252 C C . SER A 1 171 ? 1.104 9.43 -1.973 1 95.94 171 SER A C 1
ATOM 1254 O O . SER A 1 171 ? 1.218 8.469 -1.206 1 95.94 171 SER A O 1
ATOM 1256 N N . GLU A 1 172 ? 0.112 10.281 -1.933 1 95 172 GLU A N 1
ATOM 1257 C CA . GLU A 1 172 ? -0.983 10.141 -0.978 1 95 172 GLU A CA 1
ATOM 1258 C C . GLU A 1 172 ? -1.7 8.805 -1.157 1 95 172 GLU A C 1
ATOM 1260 O O . GLU A 1 172 ? -1.93 8.078 -0.186 1 95 172 GLU A O 1
ATOM 1265 N N . ARG A 1 173 ? -2.004 8.508 -2.342 1 95.25 173 ARG A N 1
ATOM 1266 C CA . ARG A 1 173 ? -2.762 7.301 -2.666 1 95.25 173 ARG A CA 1
ATOM 1267 C C . ARG A 1 173 ? -2.025 6.047 -2.199 1 95.25 173 ARG A C 1
ATOM 1269 O O . ARG A 1 173 ? -2.604 5.195 -1.522 1 95.25 173 ARG A O 1
ATOM 1276 N N . LEU A 1 174 ? -0.771 5.902 -2.52 1 97.38 174 LEU A N 1
ATOM 1277 C CA . LEU A 1 174 ? 0.025 4.727 -2.174 1 97.38 174 LEU A CA 1
ATOM 1278 C C . LEU A 1 174 ? 0.328 4.695 -0.68 1 97.38 174 LEU A C 1
ATOM 1280 O O . LEU A 1 174 ? 0.203 3.648 -0.039 1 97.38 174 LEU A O 1
ATOM 1284 N N . ALA A 1 175 ? 0.682 5.848 -0.126 1 96.75 175 ALA A N 1
ATOM 1285 C CA . ALA A 1 175 ? 1.036 5.922 1.289 1 96.75 175 ALA A CA 1
ATOM 1286 C C . ALA A 1 175 ? -0.154 5.555 2.172 1 96.75 175 ALA A C 1
ATOM 1288 O O . ALA A 1 175 ? -0.001 4.84 3.166 1 96.75 175 ALA A O 1
ATOM 1289 N N . ARG A 1 176 ? -1.277 6.074 1.847 1 94.31 176 ARG A N 1
ATOM 1290 C CA . ARG A 1 176 ? -2.473 5.805 2.639 1 94.31 176 ARG A CA 1
ATOM 1291 C C . ARG A 1 176 ? -2.809 4.316 2.635 1 94.31 176 ARG A C 1
ATOM 1293 O O . ARG A 1 176 ? -3.203 3.76 3.662 1 94.31 176 ARG A O 1
ATOM 1300 N N . ALA A 1 177 ? -2.717 3.686 1.498 1 94.62 177 ALA A N 1
ATOM 1301 C CA . ALA A 1 177 ? -2.979 2.252 1.404 1 94.62 177 ALA A CA 1
ATOM 1302 C C . ALA A 1 177 ? -2.031 1.461 2.301 1 94.62 177 ALA A C 1
ATOM 1304 O O . ALA A 1 177 ? -2.453 0.535 2.998 1 94.62 177 ALA A O 1
ATOM 1305 N N . ILE A 1 178 ? -0.778 1.807 2.299 1 96.69 178 ILE A N 1
ATOM 1306 C CA . ILE A 1 178 ? 0.226 1.149 3.127 1 96.69 178 ILE A CA 1
ATOM 1307 C C . ILE A 1 178 ? -0.084 1.39 4.602 1 96.69 178 ILE A C 1
ATOM 1309 O O . ILE A 1 178 ? -0.03 0.462 5.414 1 96.69 178 ILE A O 1
ATOM 1313 N N . THR A 1 179 ? -0.402 2.619 4.949 1 94.06 179 THR A N 1
ATOM 1314 C CA . THR A 1 179 ? -0.7 2.996 6.328 1 94.06 179 THR A CA 1
ATOM 1315 C C . THR A 1 179 ? -1.857 2.168 6.875 1 94.06 179 THR A C 1
ATOM 1317 O O . THR A 1 179 ? -1.822 1.728 8.023 1 94.06 179 THR A O 1
ATOM 1320 N N . GLU A 1 180 ? -2.832 1.984 6.09 1 92.5 180 GLU A N 1
ATOM 1321 C CA . GLU A 1 180 ? -3.971 1.167 6.496 1 92.5 180 GLU A CA 1
ATOM 1322 C C . GLU A 1 180 ? -3.525 -0.234 6.906 1 92.5 180 GLU A C 1
ATOM 1324 O O . GLU A 1 180 ? -3.979 -0.763 7.926 1 92.5 180 GLU A O 1
ATOM 1329 N N . GLN A 1 181 ? -2.619 -0.83 6.137 1 94.12 181 GLN A N 1
ATOM 1330 C CA . GLN A 1 181 ? -2.137 -2.172 6.445 1 94.12 181 GLN A CA 1
ATOM 1331 C C . GLN A 1 181 ? -1.28 -2.174 7.707 1 94.12 181 GLN A C 1
ATOM 1333 O O . GLN A 1 181 ? -1.255 -3.16 8.445 1 94.12 181 GLN A O 1
ATOM 1338 N N . MET A 1 182 ? -0.633 -1.061 7.98 1 93.06 182 MET A N 1
ATOM 1339 C CA . MET A 1 182 ? 0.291 -0.942 9.109 1 93.06 182 MET A CA 1
ATOM 1340 C C . MET A 1 182 ? -0.459 -0.628 10.398 1 93.06 182 MET A C 1
ATOM 1342 O O . MET A 1 182 ? 0.149 -0.235 11.391 1 93.06 182 MET A O 1
ATOM 1346 N N . GLY A 1 183 ? -1.806 -0.716 10.391 1 88.06 183 GLY A N 1
ATOM 1347 C CA . GLY A 1 183 ? -2.609 -0.47 11.578 1 88.06 183 GLY A CA 1
ATOM 1348 C C . GLY A 1 183 ? -3.082 0.966 11.695 1 88.06 183 GLY A C 1
ATOM 1349 O O . GLY A 1 183 ? -3.205 1.499 12.797 1 88.06 183 GLY A O 1
ATOM 1350 N N . ALA A 1 184 ? -3.127 1.671 10.578 1 87.06 184 ALA A N 1
ATOM 1351 C CA . ALA A 1 184 ? -3.688 3.012 10.438 1 87.06 184 ALA A CA 1
ATOM 1352 C C . ALA A 1 184 ? -2.779 4.059 11.078 1 87.06 184 ALA A C 1
ATOM 1354 O O . ALA A 1 184 ? -3.234 5.145 11.438 1 87.06 184 ALA A O 1
ATOM 1355 N N . ALA A 1 185 ? -1.557 3.656 11.336 1 88.44 185 ALA A N 1
ATOM 1356 C CA . ALA A 1 185 ? -0.574 4.609 11.844 1 88.44 185 ALA A CA 1
ATOM 1357 C C . ALA A 1 185 ? 0.84 4.219 11.422 1 88.44 185 ALA A C 1
ATOM 1359 O O . ALA A 1 185 ? 1.263 3.078 11.625 1 88.44 185 ALA A O 1
ATOM 1360 N N . CYS A 1 186 ? 1.554 5.129 10.875 1 93.06 186 CYS A N 1
ATOM 1361 C CA . CYS A 1 186 ? 2.947 4.875 10.523 1 93.06 186 CYS A CA 1
ATOM 1362 C C . CYS A 1 186 ? 3.74 6.176 10.469 1 93.06 186 CYS A C 1
ATOM 1364 O O . CYS A 1 186 ? 3.162 7.262 10.523 1 93.06 186 CYS A O 1
ATOM 1366 N N . ALA A 1 187 ? 5.051 6.039 10.578 1 95.62 187 ALA A N 1
ATOM 1367 C CA . ALA A 1 187 ? 5.953 7.16 10.344 1 95.62 187 ALA A CA 1
ATOM 1368 C C . ALA A 1 187 ? 6.234 7.34 8.852 1 95.62 187 ALA A C 1
ATOM 1370 O O . ALA A 1 187 ? 6.23 6.363 8.094 1 95.62 187 ALA A O 1
ATOM 1371 N N . MET A 1 188 ? 6.477 8.539 8.484 1 96.88 188 MET A N 1
ATOM 1372 C CA . MET A 1 188 ? 6.695 8.805 7.062 1 96.88 188 MET A CA 1
ATOM 1373 C C . MET A 1 188 ? 7.688 9.945 6.867 1 96.88 188 MET A C 1
ATOM 1375 O O . MET A 1 188 ? 7.691 10.914 7.633 1 96.88 188 MET A O 1
ATOM 1379 N N . CYS A 1 189 ? 8.586 9.781 5.93 1 98.12 189 CYS A N 1
ATOM 1380 C CA . CYS A 1 189 ? 9.43 10.852 5.402 1 98.12 189 CYS A CA 1
ATOM 1381 C C . CYS A 1 189 ? 9.164 11.07 3.918 1 98.12 189 CYS A C 1
ATOM 1383 O O . CYS A 1 189 ? 9.078 10.109 3.148 1 98.12 189 CYS A O 1
ATOM 1385 N N . ASP A 1 190 ? 8.922 12.273 3.541 1 97.5 190 ASP A N 1
ATOM 1386 C CA . ASP A 1 190 ? 8.727 12.625 2.137 1 97.5 190 ASP A CA 1
ATOM 1387 C C . ASP A 1 190 ? 9.383 13.961 1.806 1 97.5 190 ASP A C 1
ATOM 1389 O O . ASP A 1 190 ? 9.867 14.656 2.699 1 97.5 190 ASP A O 1
ATOM 1393 N N . TYR A 1 191 ? 9.602 14.289 0.518 1 97.75 191 TYR A N 1
ATOM 1394 C CA . TYR A 1 191 ? 10.156 15.547 0.04 1 97.75 191 TYR A CA 1
ATOM 1395 C C . TYR A 1 191 ? 11.539 15.797 0.639 1 97.75 191 TYR A C 1
ATOM 1397 O O . TYR A 1 191 ? 11.766 16.828 1.268 1 97.75 191 TYR A O 1
ATOM 1405 N N . PRO A 1 192 ? 12.438 14.828 0.5 1 98.44 192 PRO A N 1
ATOM 1406 C CA . PRO A 1 192 ? 13.82 15.219 0.778 1 98.44 192 PRO A CA 1
ATOM 1407 C C . PRO A 1 192 ? 14.32 16.328 -0.144 1 98.44 192 PRO A C 1
ATOM 1409 O O . PRO A 1 192 ? 14.297 16.172 -1.368 1 98.44 192 PRO A O 1
ATOM 1412 N N . LEU A 1 193 ? 14.711 17.469 0.439 1 98.69 193 LEU A N 1
ATOM 1413 C CA . LEU A 1 193 ? 15 18.625 -0.386 1 98.69 193 LEU A CA 1
ATOM 1414 C C . LEU A 1 193 ? 16.391 19.188 -0.076 1 98.69 193 LEU A C 1
ATOM 1416 O O . LEU A 1 193 ? 16.875 19.062 1.053 1 98.69 193 LEU A O 1
ATOM 1420 N N . ARG A 1 194 ? 16.953 19.766 -1.061 1 98.62 194 ARG A N 1
ATOM 1421 C CA . ARG A 1 194 ? 18.141 20.578 -0.852 1 98.62 194 ARG A CA 1
ATOM 1422 C C . ARG A 1 194 ? 17.781 21.922 -0.223 1 98.62 194 ARG A C 1
ATOM 1424 O O . ARG A 1 194 ? 16.656 22.391 -0.35 1 98.62 194 ARG A O 1
ATOM 1431 N N . GLY A 1 195 ? 18.781 22.516 0.422 1 98.56 195 GLY A N 1
ATOM 1432 C CA . GLY A 1 195 ? 18.562 23.766 1.111 1 98.56 195 GLY A CA 1
ATOM 1433 C C . GLY A 1 195 ? 17.984 24.844 0.215 1 98.56 195 GLY A C 1
ATOM 1434 O O . GLY A 1 195 ? 17.078 25.594 0.627 1 98.56 195 GLY A O 1
ATOM 1435 N N . HIS A 1 196 ? 18.406 24.953 -1.032 1 98.56 196 HIS A N 1
ATOM 1436 C CA . HIS A 1 196 ? 17.922 26 -1.92 1 98.56 196 HIS A CA 1
ATOM 1437 C C . HIS A 1 196 ? 16.453 25.766 -2.271 1 98.56 196 HIS A C 1
ATOM 1439 O O . HIS A 1 196 ? 15.695 26.734 -2.436 1 98.56 196 HIS A O 1
ATOM 1445 N N . GLU A 1 197 ? 16.031 24.5 -2.41 1 98.62 197 GLU A N 1
ATOM 1446 C CA . GLU A 1 197 ? 14.625 24.188 -2.668 1 98.62 197 GLU A CA 1
ATOM 1447 C C . GLU A 1 197 ? 13.75 24.5 -1.456 1 98.62 197 GLU A C 1
ATOM 1449 O O . GLU A 1 197 ? 12.664 25.062 -1.6 1 98.62 197 GLU A O 1
ATOM 1454 N N . LEU A 1 198 ? 14.289 24.141 -0.295 1 98.62 198 LEU A N 1
ATOM 1455 C CA . LEU A 1 198 ? 13.555 24.375 0.946 1 98.62 198 LEU A CA 1
ATOM 1456 C C . LEU A 1 198 ? 13.336 25.859 1.168 1 98.62 198 LEU A C 1
ATOM 1458 O O . LEU A 1 198 ? 12.227 26.297 1.495 1 98.62 198 LEU A O 1
ATOM 1462 N N . LYS A 1 199 ? 14.367 26.656 0.973 1 98.44 199 LYS A N 1
ATOM 1463 C CA . LYS A 1 199 ? 14.289 28.109 1.135 1 98.44 199 LYS A CA 1
ATOM 1464 C C . LYS A 1 199 ? 13.266 28.719 0.179 1 98.44 199 LYS A C 1
ATOM 1466 O O . LYS A 1 199 ? 12.547 29.641 0.54 1 98.44 199 LYS A O 1
ATOM 1471 N N . ARG A 1 200 ? 13.172 28.156 -0.935 1 97.69 200 ARG A N 1
ATOM 1472 C CA . ARG A 1 200 ? 12.297 28.703 -1.972 1 97.69 200 ARG A CA 1
ATOM 1473 C C . ARG A 1 200 ? 10.836 28.344 -1.7 1 97.69 200 ARG A C 1
ATOM 1475 O O . ARG A 1 200 ? 9.938 29.156 -1.948 1 97.69 200 ARG A O 1
ATOM 1482 N N . SER A 1 201 ? 10.594 27.203 -1.138 1 98.44 201 SER A N 1
ATOM 1483 C CA . SER A 1 201 ? 9.242 26.656 -1.205 1 98.44 201 SER A CA 1
ATOM 1484 C C . SER A 1 201 ? 8.602 26.609 0.177 1 98.44 201 SER A C 1
ATOM 1486 O O . SER A 1 201 ? 7.383 26.75 0.31 1 98.44 201 SER A O 1
ATOM 1488 N N . ALA A 1 202 ? 9.328 26.406 1.27 1 98.62 202 ALA A N 1
ATOM 1489 C CA . ALA A 1 202 ? 8.781 26.219 2.609 1 98.62 202 ALA A CA 1
ATOM 1490 C C . ALA A 1 202 ? 8.211 27.516 3.158 1 98.62 202 ALA A C 1
ATOM 1492 O O . ALA A 1 202 ? 8.523 28.609 2.66 1 98.62 202 ALA A O 1
ATOM 1493 N N . ILE A 1 203 ? 7.336 27.422 4.078 1 98.38 203 ILE A N 1
ATOM 1494 C CA . ILE A 1 203 ? 6.848 28.562 4.836 1 98.38 203 ILE A CA 1
ATOM 1495 C C . ILE A 1 203 ? 7.75 28.797 6.047 1 98.38 203 ILE A C 1
ATOM 1497 O O . ILE A 1 203 ? 7.891 27.922 6.902 1 98.38 203 ILE A O 1
ATOM 1501 N N . LYS A 1 204 ? 8.289 29.906 6.117 1 97.56 204 LYS A N 1
ATOM 1502 C CA . LYS A 1 204 ? 9.312 30.25 7.102 1 97.56 204 LYS A CA 1
ATOM 1503 C C . LYS A 1 204 ? 8.68 30.594 8.453 1 97.56 204 LYS A C 1
ATOM 1505 O O . LYS A 1 204 ? 7.645 31.266 8.508 1 97.56 204 LYS A O 1
ATOM 1510 N N . GLY A 1 205 ? 9.25 30.078 9.531 1 97.25 205 GLY A N 1
ATOM 1511 C CA . GLY A 1 205 ? 8.984 30.578 10.867 1 97.25 205 GLY A CA 1
ATOM 1512 C C . GLY A 1 205 ? 7.715 30.016 11.477 1 97.25 205 GLY A C 1
ATOM 1513 O O . GLY A 1 205 ? 7.125 30.625 12.367 1 97.25 205 GLY A O 1
ATOM 1514 N N . THR A 1 206 ? 7.262 28.922 11 1 97.31 206 THR A N 1
ATOM 1515 C CA . THR A 1 206 ? 5.977 28.391 11.453 1 97.31 206 THR A CA 1
ATOM 1516 C C . THR A 1 206 ? 6.09 27.828 12.867 1 97.31 206 THR A C 1
ATOM 1518 O O . THR A 1 206 ? 5.145 27.922 13.648 1 97.31 206 THR A O 1
ATOM 1521 N N . LEU A 1 207 ? 7.203 27.203 13.242 1 96.5 207 LEU A N 1
ATOM 1522 C CA . LEU A 1 207 ? 7.387 26.703 14.602 1 96.5 207 LEU A CA 1
ATOM 1523 C C . LEU A 1 207 ? 7.477 27.859 15.594 1 96.5 207 LEU A C 1
ATOM 1525 O O . LEU A 1 207 ? 6.945 27.766 16.703 1 96.5 207 LEU A O 1
ATOM 1529 N N . THR A 1 208 ? 8.156 28.859 15.188 1 96.44 208 THR A N 1
ATOM 1530 C CA . THR A 1 208 ? 8.219 30.062 16.016 1 96.44 208 THR A CA 1
ATOM 1531 C C . THR A 1 208 ? 6.824 30.656 16.219 1 96.44 208 THR A C 1
ATOM 1533 O O . THR A 1 208 ? 6.473 31.062 17.328 1 96.44 208 THR A O 1
ATOM 1536 N N . LEU A 1 209 ? 6.082 30.719 15.164 1 96.94 209 LEU A N 1
ATOM 1537 C CA . LEU A 1 209 ? 4.707 31.188 15.281 1 96.94 209 LEU A CA 1
ATOM 1538 C C . LEU A 1 209 ? 3.916 30.328 16.266 1 96.94 209 LEU A C 1
ATOM 1540 O O . LEU A 1 209 ? 3.197 30.859 17.125 1 96.94 209 LEU A O 1
ATOM 1544 N N . ALA A 1 210 ? 4.031 29.031 16.141 1 96.44 210 ALA A N 1
ATOM 1545 C CA . ALA A 1 210 ? 3.348 28.125 17.047 1 96.44 210 ALA A CA 1
ATOM 1546 C C . ALA A 1 210 ? 3.775 28.375 18.5 1 96.44 210 ALA A C 1
ATOM 1548 O O . ALA A 1 210 ? 2.938 28.406 19.406 1 96.44 210 ALA A O 1
ATOM 1549 N N . GLN A 1 211 ? 5.035 28.516 18.688 1 96.12 211 GLN A N 1
ATOM 1550 C CA . GLN A 1 211 ? 5.547 28.812 20.031 1 96.12 211 GLN A CA 1
ATOM 1551 C C . GLN A 1 211 ? 4.938 30.094 20.578 1 96.12 211 GLN A C 1
ATOM 1553 O O . GLN A 1 211 ? 4.543 30.156 21.75 1 96.12 211 GLN A O 1
ATOM 1558 N N . ASN A 1 212 ? 4.883 31.109 19.766 1 96.81 212 ASN A N 1
ATOM 1559 C CA . ASN A 1 212 ? 4.34 32.406 20.172 1 96.81 212 ASN A CA 1
ATOM 1560 C C . ASN A 1 212 ? 2.865 32.281 20.547 1 96.81 212 ASN A C 1
ATOM 1562 O O . ASN A 1 212 ? 2.422 32.906 21.531 1 96.81 212 ASN A O 1
ATOM 1566 N N . ILE A 1 213 ? 2.174 31.562 19.781 1 96.75 213 ILE A N 1
ATOM 1567 C CA . ILE A 1 213 ? 0.762 31.344 20.078 1 96.75 213 ILE A CA 1
ATOM 1568 C C . ILE A 1 213 ? 0.617 30.641 21.422 1 96.75 213 ILE A C 1
ATOM 1570 O O . ILE A 1 213 ? -0.146 31.078 22.281 1 96.75 213 ILE A O 1
ATOM 1574 N N . GLY A 1 214 ? 1.346 29.547 21.562 1 95.56 214 GLY A N 1
ATOM 1575 C CA . GLY A 1 214 ? 1.29 28.797 22.812 1 95.56 214 GLY A CA 1
ATOM 1576 C C . GLY A 1 214 ? 1.662 29.641 24.016 1 95.56 214 GLY A C 1
ATOM 1577 O O . GLY A 1 214 ? 0.988 29.594 25.047 1 95.56 214 GLY A O 1
ATOM 1578 N N . LYS A 1 215 ? 2.68 30.391 23.891 1 95.62 215 LYS A N 1
ATOM 1579 C CA . LYS A 1 215 ? 3.117 31.297 24.969 1 95.62 215 LYS A CA 1
ATOM 1580 C C . LYS A 1 215 ? 2.035 32.312 25.297 1 95.62 215 LYS A C 1
ATOM 1582 O O . LYS A 1 215 ? 1.773 32.594 26.469 1 95.62 215 LYS A O 1
ATOM 1587 N N . THR A 1 216 ? 1.439 32.844 24.297 1 95.69 216 THR A N 1
ATOM 1588 C CA . THR A 1 216 ? 0.377 33.844 24.469 1 95.69 216 THR A CA 1
ATOM 1589 C C . THR A 1 216 ? -0.777 33.25 25.266 1 95.69 216 THR A C 1
ATOM 1591 O O . THR A 1 216 ? -1.272 33.875 26.203 1 95.69 216 THR A O 1
ATOM 1594 N N . LEU A 1 217 ? -1.152 32.094 24.953 1 94.12 217 LEU A N 1
ATOM 1595 C CA . LEU A 1 217 ? -2.256 31.438 25.641 1 94.12 217 LEU A CA 1
ATOM 1596 C C . LEU A 1 217 ? -1.874 31.109 27.078 1 94.12 217 LEU A C 1
ATOM 1598 O O . LEU A 1 217 ? -2.672 31.297 28 1 94.12 217 LEU A O 1
ATOM 1602 N N . ARG A 1 218 ? -0.677 30.562 27.219 1 92.94 218 ARG A N 1
ATOM 1603 C CA . ARG A 1 218 ? -0.197 30.234 28.562 1 92.94 218 ARG A CA 1
ATOM 1604 C C . ARG A 1 218 ? -0.148 31.469 29.453 1 92.94 218 ARG A C 1
ATOM 1606 O O . ARG A 1 218 ? -0.633 31.438 30.578 1 92.94 218 ARG A O 1
ATOM 1613 N N . GLU A 1 219 ? 0.351 32.5 28.953 1 93.75 219 GLU A N 1
ATOM 1614 C CA . GLU A 1 219 ? 0.5 33.75 29.719 1 93.75 219 GLU A CA 1
ATOM 1615 C C . GLU A 1 219 ? -0.855 34.375 29.984 1 93.75 219 GLU A C 1
ATOM 1617 O O . GLU A 1 219 ? -1.063 34.969 31.047 1 93.75 219 GLU A O 1
ATOM 1622 N N . ALA A 1 220 ? -1.694 34.375 29 1 91.56 220 ALA A N 1
ATOM 1623 C CA . ALA A 1 220 ? -3.041 34.875 29.203 1 91.56 220 ALA A CA 1
ATOM 1624 C C . ALA A 1 220 ? -3.742 34.156 30.344 1 91.56 220 ALA A C 1
ATOM 1626 O O . ALA A 1 220 ? -4.441 34.781 31.156 1 91.56 220 ALA A O 1
ATOM 1627 N N . HIS A 1 221 ? -3.617 32.906 30.406 1 87.5 221 HIS A N 1
ATOM 1628 C CA . HIS A 1 221 ? -4.207 32.125 31.484 1 87.5 221 HIS A CA 1
ATOM 1629 C C . HIS A 1 221 ? -3.645 32.531 32.844 1 87.5 221 HIS A C 1
ATOM 1631 O O . HIS A 1 221 ? -4.383 32.594 33.812 1 87.5 221 HIS A O 1
ATOM 1637 N N . GLN A 1 222 ? -2.42 32.781 32.875 1 89.19 222 GLN A N 1
ATOM 1638 C CA . GLN A 1 222 ? -1.752 33.125 34.125 1 89.19 222 GLN A CA 1
ATOM 1639 C C . GLN A 1 222 ? -2.145 34.531 34.594 1 89.19 222 GLN A C 1
ATOM 1641 O O . GLN A 1 222 ? -2.287 34.781 35.781 1 89.19 222 GLN A O 1
ATOM 1646 N N . SER A 1 223 ? -2.332 35.406 33.656 1 90 223 SER A N 1
ATOM 1647 C CA . SER A 1 223 ? -2.611 36.781 34 1 90 223 SER A CA 1
ATOM 1648 C C . SER A 1 223 ? -4.109 37.031 34.156 1 90 223 SER A C 1
ATOM 1650 O O . SER A 1 223 ? -4.52 38.062 34.688 1 90 223 SER A O 1
ATOM 1652 N N . GLY A 1 224 ? -4.91 36.156 33.719 1 83.69 224 GLY A N 1
ATOM 1653 C CA . GLY A 1 224 ? -6.352 36.312 33.812 1 83.69 224 GLY A CA 1
ATOM 1654 C C . GLY A 1 224 ? -6.91 37.156 32.688 1 83.69 224 GLY A C 1
ATOM 1655 O O . GLY A 1 224 ? -8.062 37.594 32.719 1 83.69 224 GLY A O 1
ATOM 1656 N N . SER A 1 225 ? -6.086 37.469 31.688 1 86.62 225 SER A N 1
ATOM 1657 C CA . SER A 1 225 ? -6.555 38.188 30.516 1 86.62 225 SER A CA 1
ATOM 1658 C C . SER A 1 225 ? -7.398 37.312 29.609 1 86.62 225 SER A C 1
ATOM 1660 O O . SER A 1 225 ? -7.496 36.094 29.828 1 86.62 225 SER A O 1
ATOM 1662 N N . HIS A 1 226 ? -8.023 37.969 28.656 1 89.81 226 HIS A N 1
ATOM 1663 C CA . HIS A 1 226 ? -8.891 37.25 27.75 1 89.81 226 HIS A CA 1
ATOM 1664 C C . HIS A 1 226 ? -8.078 36.5 26.688 1 89.81 226 HIS A C 1
ATOM 1666 O O . HIS A 1 226 ? -7.594 37.125 25.734 1 89.81 226 HIS A O 1
ATOM 1672 N N . PRO A 1 227 ? -7.871 35.25 26.812 1 93 227 PRO A N 1
ATOM 1673 C CA . PRO A 1 227 ? -6.977 34.469 25.953 1 93 227 PRO A CA 1
ATOM 1674 C C . PRO A 1 227 ? -7.344 34.594 24.469 1 93 227 PRO A C 1
ATOM 1676 O O . PRO A 1 227 ? -6.461 34.688 23.625 1 93 227 PRO A O 1
ATOM 1679 N N . ILE A 1 228 ? -8.578 34.625 24.125 1 95.06 228 ILE A N 1
ATOM 1680 C CA . ILE A 1 228 ? -9.031 34.625 22.75 1 95.06 228 ILE A CA 1
ATOM 1681 C C . ILE A 1 228 ? -8.648 35.969 22.078 1 95.06 228 ILE A C 1
ATOM 1683 O O . ILE A 1 228 ? -8.133 35.969 20.953 1 95.06 228 ILE A O 1
ATOM 1687 N N . GLN A 1 229 ? -8.875 37.031 22.781 1 93.31 229 GLN A N 1
ATOM 1688 C CA . GLN A 1 229 ? -8.523 38.344 22.219 1 93.31 229 GLN A CA 1
ATOM 1689 C C . GLN A 1 229 ? -7.027 38.438 21.953 1 93.31 229 GLN A C 1
ATOM 1691 O O . GLN A 1 229 ? -6.609 39 20.938 1 93.31 229 GLN A O 1
ATOM 1696 N N . SER A 1 230 ? -6.258 37.969 22.891 1 92.94 230 SER A N 1
ATOM 1697 C CA . SER A 1 230 ? -4.809 37.969 22.703 1 92.94 230 SER A CA 1
ATOM 1698 C C . SER A 1 230 ? -4.402 37.156 21.484 1 92.94 230 SER A C 1
ATOM 1700 O O . SER A 1 230 ? -3.49 37.531 20.75 1 92.94 230 SER A O 1
ATOM 1702 N N . LEU A 1 231 ? -5.047 36.094 21.344 1 95.62 231 LEU A N 1
ATOM 1703 C CA . LEU A 1 231 ? -4.766 35.188 20.219 1 95.62 231 LEU A CA 1
ATOM 1704 C C . LEU A 1 231 ? -5.109 35.844 18.891 1 95.62 231 LEU A C 1
ATOM 1706 O O . LEU A 1 231 ? -4.379 35.688 17.906 1 95.62 231 LEU A O 1
ATOM 1710 N N . LEU A 1 232 ? -6.215 36.562 18.812 1 96.19 232 LEU A N 1
ATOM 1711 C CA . LEU A 1 232 ? -6.664 37.219 17.578 1 96.19 232 LEU A CA 1
ATOM 1712 C C . LEU A 1 232 ? -5.637 38.25 17.109 1 96.19 232 LEU A C 1
ATOM 1714 O O . LEU A 1 232 ? -5.449 38.406 15.898 1 96.19 232 LEU A O 1
ATOM 1718 N N . THR A 1 233 ? -4.992 38.844 18.016 1 93.12 233 THR A N 1
ATOM 1719 C CA . THR A 1 233 ? -3.986 39.844 17.672 1 93.12 233 THR A CA 1
ATOM 1720 C C . THR A 1 233 ? -2.779 39.156 17.016 1 93.12 233 THR A C 1
ATOM 1722 O O . THR A 1 233 ? -2.256 39.688 16.016 1 93.12 233 THR A O 1
ATOM 1725 N N . VAL A 1 234 ? -2.395 38.062 17.547 1 94.75 234 VAL A N 1
ATOM 1726 C CA . VAL A 1 234 ? -1.231 37.344 17.047 1 94.75 234 VAL A CA 1
ATOM 1727 C C . VAL A 1 234 ? -1.545 36.75 15.664 1 94.75 234 VAL A C 1
ATOM 1729 O O . VAL A 1 234 ? -0.683 36.719 14.789 1 94.75 234 VAL A O 1
ATOM 1732 N N . LEU A 1 235 ? -2.779 36.375 15.422 1 97.12 235 LEU A N 1
ATOM 1733 C CA . LEU A 1 235 ? -3.148 35.625 14.242 1 97.12 235 LEU A CA 1
ATOM 1734 C C . LEU A 1 235 ? -3.791 36.5 13.18 1 97.12 235 LEU A C 1
ATOM 1736 O O . LEU A 1 235 ? -4.066 36.062 12.07 1 97.12 235 LEU A O 1
ATOM 1740 N N . ASN A 1 236 ? -3.969 37.781 13.516 1 96.06 236 ASN A N 1
ATOM 1741 C CA . ASN A 1 236 ? -4.812 38.625 12.672 1 96.06 236 ASN A CA 1
ATOM 1742 C C . ASN A 1 236 ? -6.145 37.938 12.359 1 96.06 236 ASN A C 1
ATOM 1744 O O . ASN A 1 236 ? -6.535 37.844 11.195 1 96.06 236 ASN A O 1
ATOM 1748 N N . GLY A 1 237 ? -6.738 37.406 13.461 1 97.69 237 GLY A N 1
ATOM 1749 C CA . GLY A 1 237 ? -7.918 36.562 13.297 1 97.69 237 GLY A CA 1
ATOM 1750 C C . GLY A 1 237 ? -9.203 37.281 13.711 1 97.69 237 GLY A C 1
ATOM 1751 O O . GLY A 1 237 ? -9.18 38.438 14.094 1 97.69 237 GLY A O 1
ATOM 1752 N N . HIS A 1 238 ? -10.312 36.562 13.516 1 97.5 238 HIS A N 1
ATOM 1753 C CA . HIS A 1 238 ? -11.656 37.062 13.812 1 97.5 238 HIS A CA 1
ATOM 1754 C C . HIS A 1 238 ? -12.484 35.969 14.523 1 97.5 238 HIS A C 1
ATOM 1756 O O . HIS A 1 238 ? -12.398 34.812 14.18 1 97.5 238 HIS A O 1
ATOM 1762 N N . VAL A 1 239 ? -13.227 36.469 15.547 1 97.12 239 VAL A N 1
ATOM 1763 C CA . VAL A 1 239 ? -14.273 35.562 16.047 1 97.12 239 VAL A CA 1
ATOM 1764 C C . VAL A 1 239 ? -15.453 35.562 15.062 1 97.12 239 VAL A C 1
ATOM 1766 O O . VAL A 1 239 ? -16.031 36.625 14.773 1 97.12 239 VAL A O 1
ATOM 1769 N N . ILE A 1 240 ? -15.82 34.375 14.602 1 97.44 240 ILE A N 1
ATOM 1770 C CA . ILE A 1 240 ? -16.844 34.375 13.57 1 97.44 240 ILE A CA 1
ATOM 1771 C C . ILE A 1 240 ? -18.141 33.781 14.148 1 97.44 240 ILE A C 1
ATOM 1773 O O . ILE A 1 240 ? -19.219 33.938 13.555 1 97.44 240 ILE A O 1
ATOM 1777 N N . ALA A 1 241 ? -18.062 33.125 15.234 1 97.19 241 ALA A N 1
ATOM 1778 C CA . ALA A 1 241 ? -19.234 32.594 15.906 1 97.19 241 ALA A CA 1
ATOM 1779 C C . ALA A 1 241 ? -18.922 32.219 17.359 1 97.19 241 ALA A C 1
ATOM 1781 O O . ALA A 1 241 ? -17.797 31.828 17.656 1 97.19 241 ALA A O 1
ATOM 1782 N N . SER A 1 242 ? -19.844 32.375 18.219 1 97.69 242 SER A N 1
ATOM 1783 C CA . SER A 1 242 ? -19.797 31.891 19.609 1 97.69 242 SER A CA 1
ATOM 1784 C C . SER A 1 242 ? -21.078 31.141 19.969 1 97.69 242 SER A C 1
ATOM 1786 O O . SER A 1 242 ? -22.172 31.562 19.609 1 97.69 242 SER A O 1
ATOM 1788 N N . GLY A 1 243 ? -20.844 30 20.625 1 98.06 243 GLY A N 1
ATOM 1789 C CA . GLY A 1 243 ? -22.047 29.25 20.953 1 98.06 243 GLY A CA 1
ATOM 1790 C C . GLY A 1 243 ? -21.766 27.953 21.688 1 98.06 243 GLY A C 1
ATOM 1791 O O . GLY A 1 243 ? -20.625 27.703 22.094 1 98.06 243 GLY A O 1
ATOM 1792 N N . LYS A 1 244 ? -22.844 27.25 21.953 1 98.31 244 LYS A N 1
ATOM 1793 C CA . LYS A 1 244 ? -22.797 25.922 22.562 1 98.31 244 LYS A CA 1
ATOM 1794 C C . LYS A 1 244 ? -22.969 24.828 21.516 1 98.31 244 LYS A C 1
ATOM 1796 O O . LYS A 1 244 ? -23.859 24.906 20.656 1 98.31 244 LYS A O 1
ATOM 1801 N N . ILE A 1 245 ? -22.094 23.844 21.578 1 98.44 245 ILE A N 1
ATOM 1802 C CA . ILE A 1 245 ? -22.234 22.734 20.641 1 98.44 245 ILE A CA 1
ATOM 1803 C C . ILE A 1 245 ? -23.516 21.938 20.953 1 98.44 245 ILE A C 1
ATOM 1805 O O . ILE A 1 245 ? -23.688 21.469 22.078 1 98.44 245 ILE A O 1
ATOM 1809 N N . ILE A 1 246 ? -24.312 21.75 19.984 1 98.31 246 ILE A N 1
ATOM 1810 C CA . ILE A 1 246 ? -25.578 21.062 20.219 1 98.31 246 ILE A CA 1
ATOM 1811 C C . ILE A 1 246 ? -25.641 19.766 19.406 1 98.31 246 ILE A C 1
ATOM 1813 O O . ILE A 1 246 ? -26.531 18.938 19.609 1 98.31 246 ILE A O 1
ATOM 1817 N N . ASP A 1 247 ? -24.719 19.641 18.453 1 97.38 247 ASP A N 1
ATOM 1818 C CA . ASP A 1 247 ? -24.672 18.422 17.656 1 97.38 247 ASP A CA 1
ATOM 1819 C C . ASP A 1 247 ? -23.281 18.219 17.047 1 97.38 247 ASP A C 1
ATOM 1821 O O . ASP A 1 247 ? -22.641 19.188 16.656 1 97.38 247 ASP A O 1
ATOM 1825 N N . VAL A 1 248 ? -22.781 17.031 17.109 1 96.94 248 VAL A N 1
ATOM 1826 C CA . VAL A 1 248 ? -21.562 16.625 16.422 1 96.94 248 VAL A CA 1
ATOM 1827 C C . VAL A 1 248 ? -21.812 15.328 15.648 1 96.94 248 VAL A C 1
ATOM 1829 O O . VAL A 1 248 ? -22.219 14.32 16.234 1 96.94 248 VAL A O 1
ATOM 1832 N N . ASP A 1 249 ? -21.656 15.406 14.367 1 95.56 249 ASP A N 1
ATOM 1833 C CA . ASP A 1 249 ? -21.766 14.242 13.484 1 95.56 249 ASP A CA 1
ATOM 1834 C C . ASP A 1 249 ? -20.406 13.883 12.875 1 95.56 249 ASP A C 1
ATOM 1836 O O . ASP A 1 249 ? -19.797 14.703 12.188 1 95.56 249 ASP A O 1
ATOM 1840 N N . ARG A 1 250 ? -19.906 12.664 13.102 1 91 250 ARG A N 1
ATOM 1841 C CA . ARG A 1 250 ? -18.609 12.227 12.609 1 91 250 ARG A CA 1
ATOM 1842 C C . ARG A 1 250 ? -18.703 10.844 11.977 1 91 250 ARG A C 1
ATOM 1844 O O . ARG A 1 250 ? -19.359 9.953 12.516 1 91 250 ARG A O 1
ATOM 1851 N N . ARG A 1 251 ? -18.141 10.602 10.891 1 90.56 251 ARG A N 1
ATOM 1852 C CA . ARG A 1 251 ? -18.047 9.32 10.195 1 90.56 251 ARG A CA 1
ATOM 1853 C C . ARG A 1 251 ? -16.672 9.125 9.578 1 90.56 251 ARG A C 1
ATOM 1855 O O . ARG A 1 251 ? -16.031 10.086 9.133 1 90.56 251 ARG A O 1
ATOM 1862 N N . THR A 1 252 ? -16.188 7.941 9.672 1 81.94 252 THR A N 1
ATOM 1863 C CA . THR A 1 252 ? -14.922 7.633 9.016 1 81.94 252 THR A CA 1
ATOM 1864 C C . THR A 1 252 ? -15.156 7.078 7.613 1 81.94 252 THR A C 1
ATOM 1866 O O . THR A 1 252 ? -15.805 6.043 7.453 1 81.94 252 THR A O 1
ATOM 1869 N N . THR A 1 253 ? -14.672 7.727 6.621 1 81.44 253 THR A N 1
ATOM 1870 C CA . THR A 1 253 ? -14.789 7.309 5.23 1 81.44 253 THR A CA 1
ATOM 1871 C C . THR A 1 253 ? -13.453 7.469 4.504 1 81.44 253 THR A C 1
ATOM 1873 O O . THR A 1 253 ? -12.859 8.547 4.523 1 81.44 253 THR A O 1
ATOM 1876 N N . GLY A 1 254 ? -13.008 6.426 3.859 1 75.5 254 GLY A N 1
ATOM 1877 C CA . GLY A 1 254 ? -11.781 6.504 3.092 1 75.5 254 GLY A CA 1
ATOM 1878 C C . GLY A 1 254 ? -10.562 6.832 3.943 1 75.5 254 GLY A C 1
ATOM 1879 O O . GLY A 1 254 ? -9.664 7.547 3.5 1 75.5 254 GLY A O 1
ATOM 1880 N N . GLY A 1 255 ? -10.625 6.633 5.121 1 77.31 255 GLY A N 1
ATOM 1881 C CA . GLY A 1 255 ? -9.5 6.875 6.012 1 77.31 255 GLY A CA 1
ATOM 1882 C C . GLY A 1 255 ? -9.5 8.273 6.602 1 77.31 255 GLY A C 1
ATOM 1883 O O . GLY A 1 255 ? -8.523 8.688 7.23 1 77.31 255 GLY A O 1
ATOM 1884 N N . PHE A 1 256 ? -10.609 9 6.375 1 85.88 256 PHE A N 1
ATOM 1885 C CA . PHE A 1 256 ? -10.719 10.367 6.891 1 85.88 256 PHE A CA 1
ATOM 1886 C C . PHE A 1 256 ? -11.891 10.477 7.859 1 85.88 256 PHE A C 1
ATOM 1888 O O . PHE A 1 256 ? -12.938 9.867 7.656 1 85.88 256 PHE A O 1
ATOM 1895 N N . ALA A 1 257 ? -11.664 11.25 8.852 1 87.75 257 ALA A N 1
ATOM 1896 C CA . ALA A 1 257 ? -12.773 11.664 9.703 1 87.75 257 ALA A CA 1
ATOM 1897 C C . ALA A 1 257 ? -13.523 12.852 9.109 1 87.75 257 ALA A C 1
ATOM 1899 O O . ALA A 1 257 ? -12.953 13.938 8.961 1 87.75 257 ALA A O 1
ATOM 1900 N N . ARG A 1 258 ? -14.773 12.57 8.656 1 92.88 258 ARG A N 1
ATOM 1901 C CA . ARG A 1 258 ? -15.609 13.617 8.078 1 92.88 258 ARG A CA 1
ATOM 1902 C C . ARG A 1 258 ? -16.828 13.883 8.945 1 92.88 258 ARG A C 1
ATOM 1904 O O . ARG A 1 258 ? -17.359 12.961 9.586 1 92.88 258 ARG A O 1
ATOM 1911 N N . GLY A 1 259 ? -17.234 15.203 8.945 1 94.44 259 GLY A N 1
ATOM 1912 C CA . GLY A 1 259 ? -18.453 15.477 9.703 1 94.44 259 GLY A CA 1
ATOM 1913 C C . GLY A 1 259 ? -18.75 16.969 9.844 1 94.44 259 GLY A C 1
ATOM 1914 O O . GLY A 1 259 ? -18.328 17.766 9 1 94.44 259 GLY A O 1
ATOM 1915 N N . LYS A 1 260 ? -19.594 17.234 10.844 1 97.5 260 LYS A N 1
ATOM 1916 C CA . LYS A 1 260 ? -19.969 18.609 11.125 1 97.5 260 LYS A CA 1
ATOM 1917 C C . LYS A 1 260 ? -20.234 18.828 12.617 1 97.5 260 LYS A C 1
ATOM 1919 O O . LYS A 1 260 ? -20.516 17.859 13.344 1 97.5 260 LYS A O 1
ATOM 1924 N N . VAL A 1 261 ? -20.078 20.047 12.977 1 97.81 261 VAL A N 1
ATOM 1925 C CA . VAL A 1 261 ? -20.438 20.516 14.312 1 97.81 261 VAL A CA 1
ATOM 1926 C C . VAL A 1 261 ? -21.438 21.672 14.219 1 97.81 261 VAL A C 1
ATOM 1928 O O . VAL A 1 261 ? -21.266 22.578 13.398 1 97.81 261 VAL A O 1
ATOM 1931 N N . VAL A 1 262 ? -22.469 21.531 15.039 1 98.44 262 VAL A N 1
ATOM 1932 C CA . VAL A 1 262 ? -23.5 22.547 15.023 1 98.44 262 VAL A CA 1
ATOM 1933 C C . VAL A 1 262 ? -23.5 23.297 16.359 1 98.44 262 VAL A C 1
ATOM 1935 O O . VAL A 1 262 ? -23.453 22.688 17.422 1 98.44 262 VAL A O 1
ATOM 1938 N N . LEU A 1 263 ? -23.625 24.594 16.266 1 98.25 263 LEU A N 1
ATOM 1939 C CA . LEU A 1 263 ? -23.625 25.469 17.438 1 98.25 263 LEU A CA 1
ATOM 1940 C C . LEU A 1 263 ? -24.938 26.234 17.547 1 98.25 263 LEU A C 1
ATOM 1942 O O . LEU A 1 263 ? -25.484 26.703 16.547 1 98.25 263 LEU A O 1
ATOM 1946 N N . ASP A 1 264 ? -25.406 26.25 18.766 1 98.25 264 ASP A N 1
ATOM 1947 C CA . ASP A 1 264 ? -26.422 27.219 19.125 1 98.25 264 ASP A CA 1
ATOM 1948 C C . ASP A 1 264 ? -25.781 28.516 19.641 1 98.25 264 ASP A C 1
ATOM 1950 O O . ASP A 1 264 ? -25.078 28.5 20.656 1 98.25 264 ASP A O 1
ATOM 1954 N N . GLY A 1 265 ? -26.094 29.594 18.938 1 97.56 265 GLY A N 1
ATOM 1955 C CA . GLY A 1 265 ? -25.438 30.859 19.234 1 97.56 265 GLY A CA 1
ATOM 1956 C C . GLY A 1 265 ? -25.672 31.344 20.656 1 97.56 265 GLY A C 1
ATOM 1957 O O . GLY A 1 265 ? -26.734 31.125 21.234 1 97.56 265 GLY A O 1
ATOM 1958 N N . MET A 1 266 ? -24.656 32.031 21.156 1 95.88 266 MET A N 1
ATOM 1959 C CA . MET A 1 266 ? -24.703 32.625 22.484 1 95.88 266 MET A CA 1
ATOM 1960 C C . MET A 1 266 ? -24.281 34.094 22.438 1 95.88 266 MET A C 1
ATOM 1962 O O . MET A 1 266 ? -23.703 34.531 21.453 1 95.88 266 MET A O 1
ATOM 1966 N N . GLY A 1 267 ? -24.656 34.781 23.484 1 93.12 267 GLY A N 1
ATOM 1967 C CA . GLY A 1 267 ? -24.281 36.188 23.547 1 93.12 267 GLY A CA 1
ATOM 1968 C C . GLY A 1 267 ? -24.812 37 22.391 1 93.12 267 GLY A C 1
ATOM 1969 O O . GLY A 1 267 ? -26.016 36.969 22.125 1 93.12 267 GLY A O 1
ATOM 1970 N N . ASN A 1 268 ? -23.859 37.625 21.641 1 91.12 268 ASN A N 1
ATOM 1971 C CA . ASN A 1 268 ? -24.219 38.438 20.5 1 91.12 268 ASN A CA 1
ATOM 1972 C C . ASN A 1 268 ? -24.812 37.625 19.359 1 91.12 268 ASN A C 1
ATOM 1974 O O . ASN A 1 268 ? -25.438 38.156 18.453 1 91.12 268 ASN A O 1
ATOM 1978 N N . ASP A 1 269 ? -24.656 36.344 19.484 1 93 269 ASP A N 1
ATOM 1979 C CA . ASP A 1 269 ? -25.109 35.469 18.422 1 93 269 ASP A CA 1
ATOM 1980 C C . ASP A 1 269 ? -26.359 34.688 18.828 1 93 269 ASP A C 1
ATOM 1982 O O . ASP A 1 269 ? -26.766 33.75 18.156 1 93 269 ASP A O 1
ATOM 1986 N N . LYS A 1 270 ? -26.922 35.125 19.875 1 94.25 270 LYS A N 1
ATOM 1987 C CA . LYS A 1 270 ? -28.125 34.438 20.359 1 94.25 270 LYS A CA 1
ATOM 1988 C C . LYS A 1 270 ? -29.203 34.406 19.281 1 94.25 270 LYS A C 1
ATOM 1990 O O . LYS A 1 270 ? -29.438 35.406 18.594 1 94.25 270 LYS A O 1
ATOM 1995 N N . GLY A 1 271 ? -29.812 33.25 19.109 1 94.5 271 GLY A N 1
ATOM 1996 C CA . GLY A 1 271 ? -30.875 33.094 18.125 1 94.5 271 GLY A CA 1
ATOM 1997 C C . GLY A 1 271 ? -30.375 32.594 16.781 1 94.5 271 GLY A C 1
ATOM 1998 O O . GLY A 1 271 ? -31.172 32.25 15.906 1 94.5 271 GLY A O 1
ATOM 1999 N N . GLU A 1 272 ? -29.094 32.594 16.609 1 96.25 272 GLU A N 1
ATOM 2000 C CA . GLU A 1 272 ? -28.484 32.094 15.383 1 96.25 272 GLU A CA 1
ATOM 2001 C C . GLU A 1 272 ? -27.922 30.688 15.555 1 96.25 272 GLU A C 1
ATOM 2003 O O . GLU A 1 272 ? -27.719 30.234 16.688 1 96.25 272 GLU A O 1
ATOM 2008 N N . SER A 1 273 ? -27.781 29.984 14.43 1 97.81 273 SER A N 1
ATOM 2009 C CA . SER A 1 273 ? -27.141 28.688 14.398 1 97.81 273 SER A CA 1
ATOM 2010 C C . SER A 1 273 ? -25.969 28.672 13.422 1 97.81 273 SER A C 1
ATOM 2012 O O . SER A 1 273 ? -26.016 29.328 12.383 1 97.81 273 SER A O 1
ATOM 2014 N N . PHE A 1 274 ? -25 27.969 13.805 1 98.38 274 PHE A N 1
ATOM 2015 C CA . PHE A 1 274 ? -23.797 27.891 12.984 1 98.38 274 PHE A CA 1
ATOM 2016 C C . PHE A 1 274 ? -23.359 26.453 12.773 1 98.38 274 PHE A C 1
ATOM 2018 O O . PHE A 1 274 ? -23.594 25.594 13.633 1 98.38 274 PHE A O 1
ATOM 2025 N N . THR A 1 275 ? -22.766 26.172 11.672 1 98.69 275 THR A N 1
ATOM 2026 C CA . THR A 1 275 ? -22.266 24.828 11.359 1 98.69 275 THR A CA 1
ATOM 2027 C C . THR A 1 275 ? -20.828 24.906 10.844 1 98.69 275 THR A C 1
ATOM 2029 O O . THR A 1 275 ? -20.5 25.812 10.062 1 98.69 275 THR A O 1
ATOM 2032 N N . VAL A 1 276 ? -19.969 24.078 11.359 1 98.62 276 VAL A N 1
ATOM 2033 C CA . VAL A 1 276 ? -18.609 23.922 10.852 1 98.62 276 VAL A CA 1
ATOM 2034 C C . VAL A 1 276 ? -18.422 22.531 10.273 1 98.62 276 VAL A C 1
ATOM 2036 O O . VAL A 1 276 ? -18.734 21.531 10.93 1 98.62 276 VAL A O 1
ATOM 2039 N N . LEU A 1 277 ? -17.969 22.438 9.055 1 98.19 277 LEU A N 1
ATOM 2040 C CA . LEU A 1 277 ? -17.688 21.172 8.383 1 98.19 277 LEU A CA 1
ATOM 2041 C C . LEU A 1 277 ? -16.219 20.812 8.469 1 98.19 277 LEU A C 1
ATOM 2043 O O . LEU A 1 277 ? -15.359 21.703 8.477 1 98.19 277 LEU A O 1
ATOM 2047 N N . PHE A 1 278 ? -15.984 19.516 8.586 1 96.38 278 PHE A N 1
ATOM 2048 C CA . PHE A 1 278 ? -14.578 19.156 8.719 1 96.38 278 PHE A CA 1
ATOM 2049 C C . PHE A 1 278 ? -14.297 17.844 7.996 1 96.38 278 PHE A C 1
ATOM 2051 O O . PHE A 1 278 ? -15.211 17.031 7.77 1 96.38 278 PHE A O 1
ATOM 2058 N N . GLN A 1 279 ? -13.109 17.672 7.5 1 94.88 279 GLN A N 1
ATOM 2059 C CA . GLN A 1 279 ? -12.398 16.453 7.098 1 94.88 279 GLN A CA 1
ATOM 2060 C C . GLN A 1 279 ? -11.039 16.359 7.781 1 94.88 279 GLN A C 1
ATOM 2062 O O . GLN A 1 279 ? -10.062 16.938 7.305 1 94.88 279 GLN A O 1
ATOM 2067 N N . ASN A 1 280 ? -10.969 15.656 8.797 1 90.25 280 ASN A N 1
ATOM 2068 C CA . ASN A 1 280 ? -9.852 15.727 9.742 1 90.25 280 ASN A CA 1
ATOM 2069 C C . ASN A 1 280 ? -9.68 17.141 10.297 1 90.25 280 ASN A C 1
ATOM 2071 O O . ASN A 1 280 ? -9.711 17.344 11.516 1 90.25 280 ASN A O 1
ATOM 2075 N N . GLU A 1 281 ? -9.57 18.078 9.422 1 95.25 281 GLU A N 1
ATOM 2076 C CA . GLU A 1 281 ? -9.422 19.484 9.797 1 95.25 281 GLU A CA 1
ATOM 2077 C C . GLU A 1 281 ? -10.727 20.25 9.602 1 95.25 281 GLU A C 1
ATOM 2079 O O . GLU A 1 281 ? -11.578 19.828 8.805 1 95.25 281 GLU A O 1
ATOM 2084 N N . LEU A 1 282 ? -10.922 21.312 10.383 1 97.81 282 LEU A N 1
ATOM 2085 C CA . LEU A 1 282 ? -12.016 22.266 10.172 1 97.81 282 LEU A CA 1
ATOM 2086 C C . LEU A 1 282 ? -11.82 23.047 8.875 1 97.81 282 LEU A C 1
ATOM 2088 O O . LEU A 1 282 ? -10.805 23.703 8.695 1 97.81 282 LEU A O 1
ATOM 2092 N N . LEU A 1 283 ? -12.906 23 7.988 1 98.5 283 LEU A N 1
ATOM 2093 C CA . LEU A 1 283 ? -12.633 23.469 6.629 1 98.5 283 LEU A CA 1
ATOM 2094 C C . LEU A 1 283 ? -13.609 24.562 6.215 1 98.5 283 LEU A C 1
ATOM 2096 O O . LEU A 1 283 ? -13.305 25.375 5.344 1 98.5 283 LEU A O 1
ATOM 2100 N N . LEU A 1 284 ? -14.789 24.5 6.762 1 98.75 284 LEU A N 1
ATOM 2101 C CA . LEU A 1 284 ? -15.812 25.438 6.316 1 98.75 284 LEU A CA 1
ATOM 2102 C C . LEU A 1 284 ? -16.797 25.75 7.441 1 98.75 284 LEU A C 1
ATOM 2104 O O . LEU A 1 284 ? -17.266 24.844 8.125 1 98.75 284 LEU A O 1
ATOM 2108 N N . ALA A 1 285 ? -17.062 27.031 7.688 1 98.69 285 ALA A N 1
ATOM 2109 C CA . ALA A 1 285 ? -18.031 27.516 8.672 1 98.69 285 ALA A CA 1
ATOM 2110 C C . ALA A 1 285 ? -19.094 28.391 8.016 1 98.69 285 ALA A C 1
ATOM 2112 O O . ALA A 1 285 ? -18.781 29.219 7.148 1 98.69 285 ALA A O 1
ATOM 2113 N N . TYR A 1 286 ? -20.297 28.172 8.406 1 98.5 286 TYR A N 1
ATOM 2114 C CA . TYR A 1 286 ? -21.391 28.969 7.836 1 98.5 286 TYR A CA 1
ATOM 2115 C C . TYR A 1 286 ? -22.531 29.125 8.836 1 98.5 286 TYR A C 1
ATOM 2117 O O . TYR A 1 286 ? -22.609 28.375 9.805 1 98.5 286 TYR A O 1
ATOM 2125 N N . ARG A 1 287 ? -23.297 30.219 8.625 1 97.62 287 ARG A N 1
ATOM 2126 C CA . ARG A 1 287 ? -24.516 30.422 9.383 1 97.62 287 ARG A CA 1
ATOM 2127 C C . ARG A 1 287 ? -25.625 29.484 8.914 1 97.62 287 ARG A C 1
ATOM 2129 O O . ARG A 1 287 ? -25.984 29.484 7.738 1 97.62 287 ARG A O 1
ATOM 2136 N N . SER A 1 288 ? -26.141 28.719 9.836 1 95.81 288 SER A N 1
ATOM 2137 C CA . SER A 1 288 ? -27.062 27.672 9.414 1 95.81 288 SER A CA 1
ATOM 2138 C C . SER A 1 288 ? -28.453 27.891 10 1 95.81 288 SER A C 1
ATOM 2140 O O . SER A 1 288 ? -29.266 26.969 10.062 1 95.81 288 SER A O 1
ATOM 2142 N N . SER A 1 289 ? -28.781 29 10.438 1 93.44 289 SER A N 1
ATOM 2143 C CA . SER A 1 289 ? -30.078 29.312 11.047 1 93.44 289 SER A CA 1
ATOM 2144 C C . SER A 1 289 ? -31.203 29.219 10.031 1 93.44 289 SER A C 1
ATOM 2146 O O . SER A 1 289 ? -32.312 28.75 10.352 1 93.44 289 SER A O 1
ATOM 2148 N N . GLN A 1 290 ? -30.969 29.594 8.844 1 88.25 290 GLN A N 1
ATOM 2149 C CA . GLN A 1 290 ? -32.031 29.656 7.855 1 88.25 290 GLN A CA 1
ATOM 2150 C C . GLN A 1 290 ? -31.891 28.531 6.82 1 88.25 290 GLN A C 1
ATOM 2152 O O . GLN A 1 290 ? -32.875 28.094 6.23 1 88.25 290 GLN A O 1
ATOM 2157 N N . THR A 1 291 ? -30.625 28.156 6.582 1 88.69 291 THR A N 1
ATOM 2158 C CA . THR A 1 291 ? -30.359 27.125 5.586 1 88.69 291 THR A CA 1
ATOM 2159 C C . THR A 1 291 ? -29.406 26.062 6.141 1 88.69 291 THR A C 1
ATOM 2161 O O . THR A 1 291 ? -28.469 26.391 6.875 1 88.69 291 THR A O 1
ATOM 2164 N N . THR A 1 292 ? -29.688 24.859 5.664 1 91.25 292 THR A N 1
ATOM 2165 C CA . THR A 1 292 ? -28.938 23.734 6.215 1 91.25 292 THR A CA 1
ATOM 2166 C C . THR A 1 292 ? -27.609 23.562 5.484 1 91.25 292 THR A C 1
ATOM 2168 O O . THR A 1 292 ? -26.672 22.953 6.008 1 91.25 292 THR A O 1
ATOM 2171 N N . ASN A 1 293 ? -27.594 24.109 4.285 1 95.56 293 ASN A N 1
ATOM 2172 C CA . ASN A 1 293 ? -26.406 23.922 3.465 1 95.56 293 ASN A CA 1
ATOM 2173 C C . ASN A 1 293 ? -25.609 25.219 3.346 1 95.56 293 ASN A C 1
ATOM 2175 O O . ASN A 1 293 ? -26.156 26.312 3.467 1 95.56 293 ASN A O 1
ATOM 2179 N N . PRO A 1 294 ? -24.297 25.031 3.188 1 97.69 294 PRO A N 1
ATOM 2180 C CA . PRO A 1 294 ? -23.516 26.25 2.963 1 97.69 294 PRO A CA 1
ATOM 2181 C C . PRO A 1 294 ? -23.812 26.891 1.604 1 97.69 294 PRO A C 1
ATOM 2183 O O . PRO A 1 294 ? -23.938 26.172 0.602 1 97.69 294 PRO A O 1
ATOM 2186 N N . THR A 1 295 ? -23.891 28.141 1.594 1 97.38 295 THR A N 1
ATOM 2187 C CA . THR A 1 295 ? -24 28.969 0.405 1 97.38 295 THR A CA 1
ATOM 2188 C C . THR A 1 295 ? -23.031 30.141 0.484 1 97.38 295 THR A C 1
ATOM 2190 O O . THR A 1 295 ? -22.469 30.422 1.544 1 97.38 295 THR A O 1
ATOM 2193 N N . GLN A 1 296 ? -22.875 30.812 -0.681 1 96.88 296 GLN A N 1
ATOM 2194 C CA . GLN A 1 296 ? -21.969 31.953 -0.687 1 96.88 296 GLN A CA 1
ATOM 2195 C C . GLN A 1 296 ? -22.438 33.031 0.275 1 96.88 296 GLN A C 1
ATOM 2197 O O . GLN A 1 296 ? -21.625 33.719 0.894 1 96.88 296 GLN A O 1
ATOM 2202 N N . ASP A 1 297 ? -23.766 33.156 0.483 1 95.88 297 ASP A N 1
ATOM 2203 C CA . ASP A 1 297 ? -24.359 34.219 1.266 1 95.88 297 ASP A CA 1
ATOM 2204 C C . ASP A 1 297 ? -24.203 33.969 2.764 1 95.88 297 ASP A C 1
ATOM 2206 O O . ASP A 1 297 ? -24.109 34.906 3.557 1 95.88 297 ASP A O 1
ATOM 2210 N N . ASN A 1 298 ? -24.188 32.75 3.152 1 97.31 298 ASN A N 1
ATOM 2211 C CA . ASN A 1 298 ? -24.141 32.469 4.582 1 97.31 298 ASN A CA 1
ATOM 2212 C C . ASN A 1 298 ? -22.766 31.984 5.016 1 97.31 298 ASN A C 1
ATOM 2214 O O . ASN A 1 298 ? -22.594 31.469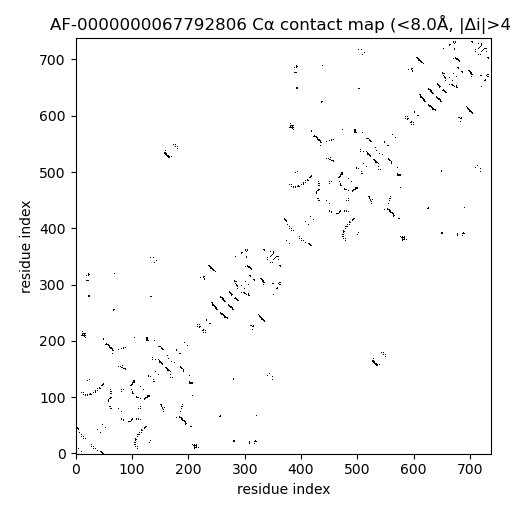 6.121 1 97.31 298 ASN A O 1
ATOM 2218 N N . LEU A 1 299 ? -21.797 32.125 4.137 1 98 299 LEU A N 1
ATOM 2219 C CA . LEU A 1 299 ? -20.438 31.672 4.371 1 98 299 LEU A CA 1
ATOM 2220 C C . LEU A 1 299 ? -19.734 32.562 5.395 1 98 299 LEU A C 1
ATOM 2222 O O . LEU A 1 299 ? -19.781 33.781 5.285 1 98 299 LEU A O 1
ATOM 2226 N N . LEU A 1 300 ? -19.109 31.984 6.367 1 98.19 300 LEU A N 1
ATOM 2227 C CA . LEU A 1 300 ? -18.391 32.75 7.379 1 98.19 300 LEU A CA 1
ATOM 2228 C C . LEU A 1 300 ? -16.891 32.625 7.191 1 98.19 300 LEU A C 1
ATOM 2230 O O . LEU A 1 300 ? -16.141 33.562 7.438 1 98.19 300 LEU A O 1
ATOM 2234 N N . ALA A 1 301 ? -16.375 31.422 6.898 1 98.62 301 ALA A N 1
ATOM 2235 C CA . ALA A 1 301 ? -14.969 31.125 6.637 1 98.62 301 ALA A CA 1
ATOM 2236 C C . ALA A 1 301 ? -14.82 29.844 5.824 1 98.62 301 ALA A C 1
ATOM 2238 O O . ALA A 1 301 ? -15.664 28.953 5.898 1 98.62 301 ALA A O 1
ATOM 2239 N N . VAL A 1 302 ? -13.734 29.734 5.094 1 98.69 302 VAL A N 1
ATOM 2240 C CA . VAL A 1 302 ? -13.57 28.562 4.246 1 98.69 302 VAL A CA 1
ATOM 2241 C C . VAL A 1 302 ? -12.086 28.312 3.975 1 98.69 302 VAL A C 1
ATOM 2243 O O . VAL A 1 302 ? -11.297 29.25 3.922 1 98.69 302 VAL A O 1
ATOM 2246 N N . VAL A 1 303 ? -11.734 27.141 3.885 1 98.56 303 VAL A N 1
ATOM 2247 C CA . VAL A 1 303 ? -10.383 26.719 3.531 1 98.56 303 VAL A CA 1
ATOM 2248 C C . VAL A 1 303 ? -9.953 27.391 2.232 1 98.56 303 VAL A C 1
ATOM 2250 O O . VAL A 1 303 ? -10.773 27.609 1.34 1 98.56 303 VAL A O 1
ATOM 2253 N N . PRO A 1 304 ? -8.703 27.844 2.047 1 98.5 304 PRO A N 1
ATOM 2254 C CA . PRO A 1 304 ? -7.547 27.406 2.83 1 98.5 304 PRO A CA 1
ATOM 2255 C C . PRO A 1 304 ? -7.293 28.281 4.059 1 98.5 304 PRO A C 1
ATOM 2257 O O . PRO A 1 304 ? -6.332 28.047 4.793 1 98.5 304 PRO A O 1
ATOM 2260 N N . ASP A 1 305 ? -8.094 29.312 4.312 1 98.75 305 ASP A N 1
ATOM 2261 C CA . ASP A 1 305 ? -7.965 30.031 5.574 1 98.75 305 ASP A CA 1
ATOM 2262 C C . ASP A 1 305 ? -8.18 29.094 6.766 1 98.75 305 ASP A C 1
ATOM 2264 O O . ASP A 1 305 ? -8.719 28 6.609 1 98.75 305 ASP A O 1
ATOM 2268 N N . LEU A 1 306 ? -7.621 29.453 7.883 1 98.56 306 LEU A N 1
ATOM 2269 C CA . LEU A 1 306 ? -7.648 28.578 9.047 1 98.56 306 LEU A CA 1
ATOM 2270 C C . LEU A 1 306 ? -8.891 28.828 9.891 1 98.56 306 LEU A C 1
ATOM 2272 O O . LEU A 1 306 ? -9.32 29.969 10.039 1 98.56 306 LEU A O 1
ATOM 2276 N N . ILE A 1 307 ? -9.492 27.797 10.375 1 98.56 307 ILE A N 1
ATOM 2277 C CA . ILE A 1 307 ? -10.602 27.812 11.32 1 98.56 307 ILE A CA 1
ATOM 2278 C C . ILE A 1 307 ? -10.242 27 12.562 1 98.56 307 ILE A C 1
ATOM 2280 O O . ILE A 1 307 ? -9.727 25.875 12.453 1 98.56 307 ILE A O 1
ATOM 2284 N N . SER A 1 308 ? -10.414 27.562 13.711 1 98.06 308 SER A N 1
ATOM 2285 C CA . SER A 1 308 ? -10.172 26.844 14.953 1 98.06 308 SER A CA 1
ATOM 2286 C C . SER A 1 308 ? -11.352 27 15.914 1 98.06 308 SER A C 1
ATOM 2288 O O . SER A 1 308 ? -12.016 28.031 15.922 1 98.06 308 SER A O 1
ATOM 2290 N N . ILE A 1 309 ? -11.625 25.969 16.656 1 98.12 309 ILE A N 1
ATOM 2291 C CA . ILE A 1 309 ? -12.625 26 17.719 1 98.12 309 ILE A CA 1
ATOM 2292 C C . ILE A 1 309 ? -11.93 26.047 19.078 1 98.12 309 ILE A C 1
ATOM 2294 O O . ILE A 1 309 ? -11.109 25.172 19.391 1 98.12 309 ILE A O 1
ATOM 2298 N N . LEU A 1 310 ? -12.227 27.047 19.828 1 97.56 310 LEU A N 1
ATOM 2299 C CA . LEU A 1 310 ? -11.594 27.281 21.125 1 97.56 310 LEU A CA 1
ATOM 2300 C C . LEU A 1 310 ? -12.609 27.203 22.25 1 97.56 310 LEU A C 1
ATOM 2302 O O . LEU A 1 310 ? -13.758 27.609 22.094 1 97.56 310 LEU A O 1
ATOM 2306 N N . ASP A 1 311 ? -12.195 26.672 23.312 1 96.56 311 ASP A N 1
ATOM 2307 C CA . ASP A 1 311 ? -13 26.781 24.516 1 96.56 311 ASP A CA 1
ATOM 2308 C C . ASP A 1 311 ? -13.219 28.234 24.922 1 96.56 311 ASP A C 1
ATOM 2310 O O . ASP A 1 311 ? -12.258 29 25.062 1 96.56 311 ASP A O 1
ATOM 2314 N N . SER A 1 312 ? -14.406 28.562 25.172 1 95.06 312 SER A N 1
ATOM 2315 C CA . SER A 1 312 ? -14.742 29.969 25.375 1 95.06 312 SER A CA 1
ATOM 2316 C C . SER A 1 312 ? -14.117 30.5 26.656 1 95.06 312 SER A C 1
ATOM 2318 O O . SER A 1 312 ? -13.812 31.688 26.766 1 95.06 312 SER A O 1
ATOM 2320 N N . GLU A 1 313 ? -13.898 29.672 27.609 1 91.88 313 GLU A N 1
ATOM 2321 C CA . GLU A 1 313 ? -13.398 30.094 28.906 1 91.88 313 GLU A CA 1
ATOM 2322 C C . GLU A 1 313 ? -11.875 30.078 28.953 1 91.88 313 GLU A C 1
ATOM 2324 O O . GLU A 1 313 ? -11.25 31.031 29.438 1 91.88 313 GLU A O 1
ATOM 2329 N N . THR A 1 314 ? -11.297 29.062 28.406 1 91.88 314 THR A N 1
ATOM 2330 C CA . THR A 1 314 ? -9.867 28.859 28.594 1 91.88 314 THR A CA 1
ATOM 2331 C C . THR A 1 314 ? -9.094 29.344 27.359 1 91.88 314 THR A C 1
ATOM 2333 O O . THR A 1 314 ? -7.883 29.547 27.422 1 91.88 314 THR A O 1
ATOM 2336 N N . GLY A 1 315 ? -9.797 29.453 26.281 1 94.12 315 GLY A N 1
ATOM 2337 C CA . GLY A 1 315 ? -9.133 29.812 25.047 1 94.12 315 GLY A CA 1
ATOM 2338 C C . GLY A 1 315 ? -8.336 28.688 24.438 1 94.12 315 GLY A C 1
ATOM 2339 O O . GLY A 1 315 ? -7.707 28.844 23.391 1 94.12 315 GLY A O 1
ATOM 2340 N N . ARG A 1 316 ? -8.344 27.531 25 1 93.75 316 ARG A N 1
ATOM 2341 C CA . ARG A 1 316 ? -7.602 26.391 24.484 1 93.75 316 ARG A CA 1
ATOM 2342 C C . ARG A 1 316 ? -8.305 25.766 23.281 1 93.75 316 ARG A C 1
ATOM 2344 O O . ARG A 1 316 ? -9.531 25.688 23.25 1 93.75 316 ARG A O 1
ATOM 2351 N N . PRO A 1 317 ? -7.488 25.406 22.344 1 95.56 317 PRO A N 1
ATOM 2352 C CA . PRO A 1 317 ? -8.086 24.797 21.156 1 95.56 317 PRO A CA 1
ATOM 2353 C C . PRO A 1 317 ? -8.688 23.422 21.453 1 95.56 317 PRO A C 1
ATOM 2355 O O . PRO A 1 317 ? -8.172 22.672 22.281 1 95.56 317 PRO A O 1
ATOM 2358 N N . ILE A 1 318 ? -9.758 23.078 20.766 1 95 318 ILE A N 1
ATOM 2359 C CA . ILE A 1 318 ? -10.391 21.766 20.828 1 95 318 ILE A CA 1
ATOM 2360 C C . ILE A 1 318 ? -10.273 21.078 19.469 1 95 318 ILE A C 1
ATOM 2362 O O . ILE A 1 318 ? -10.797 21.578 18.469 1 95 318 ILE A O 1
ATOM 2366 N N . ILE A 1 319 ? -9.602 19.969 19.438 1 91.88 319 ILE A N 1
ATOM 2367 C CA . ILE A 1 319 ? -9.422 19.25 18.172 1 91.88 319 ILE A CA 1
ATOM 2368 C C . ILE A 1 319 ? -10.711 18.531 17.797 1 91.88 319 ILE A C 1
ATOM 2370 O O . ILE A 1 319 ? -11.57 18.297 18.656 1 91.88 319 ILE A O 1
ATOM 2374 N N . THR A 1 320 ? -10.867 18.156 16.578 1 91.62 320 THR A N 1
ATOM 2375 C CA . THR A 1 320 ? -12.102 17.609 16.031 1 91.62 320 THR A CA 1
ATOM 2376 C C . THR A 1 320 ? -12.516 16.344 16.781 1 91.62 320 THR A C 1
ATOM 2378 O O . THR A 1 320 ? -13.703 16.109 17 1 91.62 320 THR A O 1
ATO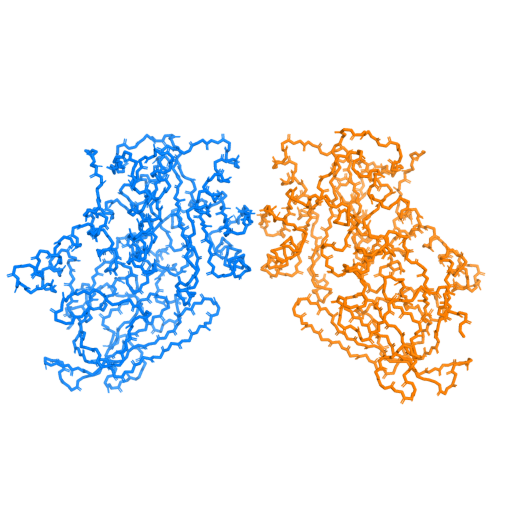M 2381 N N . GLU A 1 321 ? -11.555 15.625 17.297 1 86.94 321 GLU A N 1
ATOM 2382 C CA . GLU A 1 321 ? -11.82 14.359 17.984 1 86.94 321 GLU A CA 1
ATOM 2383 C C . GLU A 1 321 ? -12.414 14.602 19.375 1 86.94 321 GLU A C 1
ATOM 2385 O O . GLU A 1 321 ? -13.047 13.711 19.938 1 86.94 321 GLU A O 1
ATOM 2390 N N . HIS A 1 322 ? -12.227 15.773 19.891 1 90.12 322 HIS A N 1
ATOM 2391 C CA . HIS A 1 322 ? -12.633 16.062 21.266 1 90.12 322 HIS A CA 1
ATOM 2392 C C . HIS A 1 322 ? -13.875 16.938 21.297 1 90.12 322 HIS A C 1
ATOM 2394 O O . HIS A 1 322 ? -14.344 17.312 22.359 1 90.12 322 HIS A O 1
ATOM 2400 N N . LEU A 1 323 ? -14.414 17.25 20.156 1 94.5 323 LEU A N 1
ATOM 2401 C CA . LEU A 1 323 ? -15.641 18.031 20.109 1 94.5 323 LEU A CA 1
ATOM 2402 C C . LEU A 1 323 ? -16.828 17.234 20.641 1 94.5 323 LEU A C 1
ATOM 2404 O O . LEU A 1 323 ? -17.016 16.078 20.25 1 94.5 323 LEU A O 1
ATOM 2408 N N . ARG A 1 324 ? -17.516 17.844 21.547 1 96.31 324 ARG A N 1
ATOM 2409 C CA . ARG A 1 324 ? -18.641 17.156 22.156 1 96.31 324 ARG A CA 1
ATOM 2410 C C . ARG A 1 324 ? -19.797 18.109 22.438 1 96.31 324 ARG A C 1
ATOM 2412 O O . ARG A 1 324 ? -19.578 19.312 22.594 1 96.31 324 ARG A O 1
ATOM 2419 N N . TYR A 1 325 ? -20.969 17.438 22.641 1 97.06 325 TYR A N 1
ATOM 2420 C CA . TYR A 1 325 ? -22.188 18.172 22.984 1 97.06 325 TYR A CA 1
ATOM 2421 C C . TYR A 1 325 ? -21.984 18.953 24.281 1 97.06 325 TYR A C 1
ATOM 2423 O O . TYR A 1 325 ? -21.406 18.438 25.234 1 97.06 325 TYR A O 1
ATOM 2431 N N . GLY A 1 326 ? -22.406 20.125 24.297 1 98.06 326 GLY A N 1
ATOM 2432 C CA . GLY A 1 326 ? -22.469 20.891 25.531 1 98.06 326 GLY A CA 1
ATOM 2433 C C . GLY A 1 326 ? -21.312 21.859 25.688 1 98.06 326 GLY A C 1
ATOM 2434 O O . GLY A 1 326 ? -21.391 22.781 26.516 1 98.06 326 GLY A O 1
ATOM 2435 N N . GLN A 1 327 ? -20.297 21.734 24.953 1 98.19 327 GLN A N 1
ATOM 2436 C CA . GLN A 1 327 ? -19.125 22.609 25.047 1 98.19 327 GLN A CA 1
ATOM 2437 C C . GLN A 1 327 ? -19.469 24.016 24.594 1 98.19 327 GLN A C 1
ATOM 2439 O O . GLN A 1 327 ? -20.156 24.203 23.578 1 98.19 327 GLN A O 1
ATOM 2444 N N . ARG A 1 328 ? -19.062 24.969 25.375 1 98.19 328 ARG A N 1
ATOM 2445 C CA . ARG A 1 328 ? -19.141 26.375 24.969 1 98.19 328 ARG A CA 1
ATOM 2446 C C . ARG A 1 328 ? -17.875 26.797 24.25 1 98.19 328 ARG A C 1
ATOM 2448 O O . ARG A 1 328 ? -16.781 26.766 24.828 1 98.19 328 ARG A O 1
ATOM 2455 N N . VAL A 1 329 ? -18.109 27.297 23.031 1 98.38 329 VAL A N 1
ATOM 2456 C CA . VAL A 1 329 ? -16.906 27.469 22.219 1 98.38 329 VAL A CA 1
ATOM 2457 C C . VAL A 1 329 ? -17 28.766 21.422 1 98.38 329 VAL A C 1
ATOM 2459 O O . VAL A 1 329 ? -18.078 29.312 21.234 1 98.38 329 VAL A O 1
ATOM 2462 N N . ASP A 1 330 ? -15.859 29.281 21.062 1 98 330 ASP A N 1
ATOM 2463 C CA . ASP A 1 330 ? -15.688 30.328 20.062 1 98 330 ASP A CA 1
ATOM 2464 C C . ASP A 1 330 ? -15.016 29.797 18.812 1 98 330 ASP A C 1
ATOM 2466 O O . ASP A 1 330 ? -14.008 29.094 18.891 1 98 330 ASP A O 1
ATOM 2470 N N . ILE A 1 331 ? -15.625 30.094 17.672 1 98.44 331 ILE A N 1
ATOM 2471 C CA . ILE A 1 331 ? -15.008 29.766 16.391 1 98.44 331 ILE A CA 1
ATOM 2472 C C . ILE A 1 331 ? -14.234 30.984 15.875 1 98.44 331 ILE A C 1
ATOM 2474 O O . ILE A 1 331 ? -14.797 32.062 15.727 1 98.44 331 ILE A O 1
ATOM 2478 N N . ILE A 1 332 ? -12.953 30.781 15.641 1 98.31 332 ILE A N 1
ATOM 2479 C CA . ILE A 1 332 ? -12.18 31.875 15.07 1 98.31 332 ILE A CA 1
ATOM 2480 C C . ILE A 1 332 ? -11.703 31.484 13.672 1 98.31 332 ILE A C 1
ATOM 2482 O O . ILE A 1 332 ? -11.594 30.297 13.352 1 98.31 332 ILE A O 1
ATOM 2486 N N . ALA A 1 333 ? -11.461 32.438 12.828 1 98.62 333 ALA A N 1
ATOM 2487 C CA . ALA A 1 333 ? -10.898 32.281 11.484 1 98.62 333 ALA A CA 1
ATOM 2488 C C . ALA A 1 333 ? -9.805 33.312 11.227 1 98.62 333 ALA A C 1
ATOM 2490 O O . ALA A 1 333 ? -9.875 34.438 11.711 1 98.62 333 ALA A O 1
ATOM 2491 N N . TYR A 1 334 ? -8.781 32.969 10.57 1 98.38 334 TYR A N 1
ATOM 2492 C CA . TYR A 1 334 ? -7.633 33.812 10.312 1 98.38 334 TYR A CA 1
ATOM 2493 C C . TYR A 1 334 ? -6.934 33.406 9.023 1 98.38 334 TYR A C 1
ATOM 2495 O O . TYR A 1 334 ? -7.164 32.344 8.492 1 98.38 334 TYR A O 1
ATOM 2503 N N . PRO A 1 335 ? -6.133 34.25 8.43 1 98.25 335 PRO A N 1
ATOM 2504 C CA . PRO A 1 335 ? -5.621 34.062 7.07 1 98.25 335 PRO A CA 1
ATOM 2505 C C . PRO A 1 335 ? -4.617 32.938 6.973 1 98.25 335 PRO A C 1
ATOM 2507 O O . PRO A 1 335 ? -3.834 32.688 7.898 1 98.25 335 PRO A O 1
ATOM 2510 N N . CYS A 1 336 ? -4.695 32.281 5.867 1 98.12 336 CYS A N 1
ATOM 2511 C CA . CYS A 1 336 ? -3.66 31.328 5.512 1 98.12 336 CYS A CA 1
ATOM 2512 C C . CYS A 1 336 ? -2.461 32.031 4.883 1 98.12 336 CYS A C 1
ATOM 2514 O O . CYS A 1 336 ? -2.492 33.219 4.645 1 98.12 336 CYS A O 1
ATOM 2516 N N . ASN A 1 337 ? -1.357 31.25 4.758 1 97.75 337 ASN A N 1
ATOM 2517 C CA . ASN A 1 337 ? -0.216 31.781 4.012 1 97.75 337 ASN A CA 1
ATOM 2518 C C . ASN A 1 337 ? -0.595 32.125 2.576 1 97.75 337 ASN A C 1
ATOM 2520 O O . ASN A 1 337 ? -1.37 31.406 1.944 1 97.75 337 ASN A O 1
ATOM 2524 N N . ASP A 1 338 ? 0.045 33.156 1.991 1 97.69 338 ASP A N 1
ATOM 2525 C CA . ASP A 1 338 ? -0.283 33.656 0.669 1 97.69 338 ASP A CA 1
ATOM 2526 C C . ASP A 1 338 ? -0.085 32.594 -0.408 1 97.69 338 ASP A C 1
ATOM 2528 O O . ASP A 1 338 ? -0.76 32.625 -1.439 1 97.69 338 ASP A O 1
ATOM 2532 N N . LYS A 1 339 ? 0.734 31.656 -0.169 1 97.62 339 LYS A N 1
ATOM 2533 C CA . LYS A 1 339 ? 1.013 30.609 -1.146 1 97.62 339 LYS A CA 1
ATOM 2534 C C . LYS A 1 339 ? -0.239 29.781 -1.445 1 97.62 339 LYS A C 1
ATOM 2536 O O . LYS A 1 339 ? -0.4 29.266 -2.553 1 97.62 339 LYS A O 1
ATOM 2541 N N . TRP A 1 340 ? -1.139 29.734 -0.551 1 98.44 340 TRP A N 1
ATOM 2542 C CA . TRP A 1 340 ? -2.346 28.938 -0.721 1 98.44 340 TRP A CA 1
ATOM 2543 C C . TRP A 1 340 ? -3.424 29.734 -1.457 1 98.44 340 TRP A C 1
ATOM 2545 O O . TRP A 1 340 ? -4.418 29.156 -1.91 1 98.44 340 TRP A O 1
ATOM 2555 N N . ARG A 1 341 ? -3.195 31.016 -1.562 1 98.06 341 ARG A N 1
ATOM 2556 C CA . ARG A 1 341 ? -4.184 31.875 -2.221 1 98.06 341 ARG A CA 1
ATOM 2557 C C . ARG A 1 341 ? -3.902 31.984 -3.715 1 98.06 341 ARG A C 1
ATOM 2559 O O . ARG A 1 341 ? -4.648 32.625 -4.445 1 98.06 341 ARG A O 1
ATOM 2566 N N . THR A 1 342 ? -2.842 31.312 -4.207 1 97.81 342 THR A N 1
ATOM 2567 C CA . THR A 1 342 ? -2.586 31.219 -5.641 1 97.81 342 THR A CA 1
ATOM 2568 C C . THR A 1 342 ? -3.605 30.297 -6.312 1 97.81 342 THR A C 1
ATOM 2570 O O . THR A 1 342 ? -4.266 29.5 -5.641 1 97.81 342 THR A O 1
ATOM 2573 N N . PRO A 1 343 ? -3.707 30.406 -7.656 1 97.62 343 PRO A N 1
ATOM 2574 C CA . PRO A 1 343 ? -4.625 29.5 -8.359 1 97.62 343 PRO A CA 1
ATOM 2575 C C . PRO A 1 343 ? -4.336 28.031 -8.078 1 97.62 343 PRO A C 1
ATOM 2577 O O . PRO A 1 343 ? -5.258 27.25 -7.82 1 97.62 343 PRO A O 1
ATOM 2580 N N . LYS A 1 344 ? -3.086 27.641 -8.062 1 97.44 344 LYS A N 1
ATOM 2581 C CA . LYS A 1 344 ? -2.723 26.25 -7.789 1 97.44 344 LYS A CA 1
ATOM 2582 C C . LYS A 1 344 ? -3.049 25.875 -6.348 1 97.44 344 LYS A C 1
ATOM 2584 O O . LYS A 1 344 ? -3.486 24.75 -6.078 1 97.44 344 LYS A O 1
ATOM 2589 N N . GLY A 1 345 ? -2.783 26.781 -5.469 1 98.19 345 GLY A N 1
ATOM 2590 C CA . GLY A 1 345 ? -3.135 26.547 -4.078 1 98.19 345 GLY A CA 1
ATOM 2591 C C . GLY A 1 345 ? -4.613 26.266 -3.875 1 98.19 345 GLY A C 1
ATOM 2592 O O . GLY A 1 345 ? -4.988 25.328 -3.178 1 98.19 345 GLY A O 1
ATOM 2593 N N . ILE A 1 346 ? -5.422 27.062 -4.531 1 98.44 346 ILE A N 1
ATOM 2594 C CA . ILE A 1 346 ? -6.867 26.922 -4.418 1 98.44 346 ILE A CA 1
ATOM 2595 C C . ILE A 1 346 ? -7.32 25.625 -5.086 1 98.44 346 ILE A C 1
ATOM 2597 O O . ILE A 1 346 ? -8.227 24.953 -4.59 1 98.44 346 ILE A O 1
ATOM 2601 N N . GLU A 1 347 ? -6.68 25.328 -6.137 1 97.62 347 GLU A N 1
ATOM 2602 C CA . GLU A 1 347 ? -6.992 24.062 -6.82 1 97.62 347 GLU A CA 1
ATOM 2603 C C . GLU A 1 347 ? -6.723 22.875 -5.918 1 97.62 347 GLU A C 1
ATOM 2605 O O . GLU A 1 347 ? -7.508 21.922 -5.895 1 97.62 347 GLU A O 1
ATOM 2610 N N . VAL A 1 348 ? -5.707 22.891 -5.105 1 96.88 348 VAL A N 1
ATOM 2611 C CA . VAL A 1 348 ? -5.195 21.75 -4.352 1 96.88 348 VAL A CA 1
ATOM 2612 C C . VAL A 1 348 ? -5.852 21.703 -2.977 1 96.88 348 VAL A C 1
ATOM 2614 O O . VAL A 1 348 ? -6.062 20.609 -2.42 1 96.88 348 VAL A O 1
ATOM 2617 N N . ALA A 1 349 ? -6.254 22.891 -2.428 1 97.44 349 ALA A N 1
ATOM 2618 C CA . ALA A 1 349 ? -6.668 22.906 -1.027 1 97.44 349 ALA A CA 1
ATOM 2619 C C . ALA A 1 349 ? -7.863 23.828 -0.817 1 97.44 349 ALA A C 1
ATOM 2621 O O . ALA A 1 349 ? -8.211 24.156 0.32 1 97.44 349 ALA A O 1
ATOM 2622 N N . GLY A 1 350 ? -8.477 24.25 -1.887 1 98.19 350 GLY A N 1
ATOM 2623 C CA . GLY A 1 350 ? -9.656 25.094 -1.787 1 98.19 350 GLY A CA 1
ATOM 2624 C C . GLY A 1 350 ? -10.938 24.312 -1.586 1 98.19 350 GLY A C 1
ATOM 2625 O O . GLY A 1 350 ? -10.914 23.078 -1.506 1 98.19 350 GLY A O 1
ATOM 2626 N N . PRO A 1 351 ? -12.086 25.031 -1.489 1 98.31 351 PRO A N 1
ATOM 2627 C CA . PRO A 1 351 ? -13.359 24.391 -1.171 1 98.31 351 PRO A CA 1
ATOM 2628 C C . PRO A 1 351 ? -13.812 23.391 -2.246 1 98.31 351 PRO A C 1
ATOM 2630 O O . PRO A 1 351 ? -14.391 22.359 -1.931 1 98.31 351 PRO A O 1
ATOM 2633 N N . GLU A 1 352 ? -13.539 23.672 -3.467 1 97.56 352 GLU A N 1
ATOM 2634 C CA . GLU A 1 352 ? -13.953 22.797 -4.551 1 97.56 352 GLU A CA 1
ATOM 2635 C C . GLU A 1 352 ? -13.312 21.422 -4.418 1 97.56 352 GLU A C 1
ATOM 2637 O O . GLU A 1 352 ? -13.945 20.406 -4.715 1 97.56 352 GLU A O 1
ATOM 2642 N N . TYR A 1 353 ? -12.07 21.406 -4.02 1 96.88 353 TYR A N 1
ATOM 2643 C CA . TYR A 1 353 ? -11.375 20.141 -3.848 1 96.88 353 TYR A CA 1
ATOM 2644 C C . TYR A 1 353 ? -12.117 19.25 -2.867 1 96.88 353 TYR A C 1
ATOM 2646 O O . TYR A 1 353 ? -12.188 18.031 -3.057 1 96.88 353 TYR A O 1
ATOM 2654 N N . PHE A 1 354 ? -12.688 19.844 -1.875 1 96.75 354 PHE A N 1
ATOM 2655 C CA . PHE A 1 354 ? -13.352 19.094 -0.808 1 96.75 354 PHE A CA 1
ATOM 2656 C C . PHE A 1 354 ? -14.82 18.875 -1.129 1 96.75 354 PHE A C 1
ATOM 2658 O O . PHE A 1 354 ? -15.57 18.344 -0.308 1 96.75 354 PHE A O 1
ATOM 2665 N N . GLY A 1 355 ? -15.289 19.375 -2.258 1 96.38 355 GLY A N 1
ATOM 2666 C CA . GLY A 1 355 ? -16.656 19.156 -2.709 1 96.38 355 GLY A CA 1
ATOM 2667 C C . GLY A 1 355 ? -17.641 20.141 -2.125 1 96.38 355 GLY A C 1
ATOM 2668 O O . GLY A 1 355 ? -18.844 19.875 -2.062 1 96.38 355 GLY A O 1
ATOM 2669 N N . TYR A 1 356 ? -17.188 21.219 -1.583 1 97.5 356 TYR A N 1
ATOM 2670 C CA . TYR A 1 356 ? -18.078 22.219 -1.032 1 97.5 356 TYR A CA 1
ATOM 2671 C C . TYR A 1 356 ? -18.594 23.156 -2.125 1 97.5 356 TYR A C 1
ATOM 2673 O O . TYR A 1 356 ? -17.828 23.547 -3.021 1 97.5 356 TYR A O 1
ATOM 2681 N N . PRO A 1 357 ? -19.875 23.469 -1.998 1 97.25 357 PRO A N 1
ATOM 2682 C CA . PRO A 1 357 ? -20.5 24.234 -3.076 1 97.25 357 PRO A CA 1
ATOM 2683 C C . PRO A 1 357 ? -20.281 25.75 -2.943 1 97.25 357 PRO A C 1
ATOM 2685 O O . PRO A 1 357 ? -21.219 26.531 -3.117 1 97.25 357 PRO A O 1
ATOM 2688 N N . VAL A 1 358 ? -19.094 26.188 -2.564 1 98.06 358 VAL A N 1
ATOM 2689 C CA . VAL A 1 358 ? -18.781 27.609 -2.418 1 98.06 358 VAL A CA 1
ATOM 2690 C C . VAL A 1 358 ? -17.438 27.906 -3.061 1 98.06 358 VAL A C 1
ATOM 2692 O O . VAL A 1 358 ? -16.641 26.984 -3.311 1 98.06 358 VAL A O 1
ATOM 2695 N N . ARG A 1 359 ? -17.281 29.219 -3.396 1 97.25 359 ARG A N 1
ATOM 2696 C CA . ARG A 1 359 ? -16 29.703 -3.887 1 97.25 359 ARG A CA 1
ATOM 2697 C C . ARG A 1 359 ? -15.164 30.281 -2.752 1 97.25 359 ARG A C 1
ATOM 2699 O O . ARG A 1 359 ? -15.711 30.75 -1.753 1 97.25 359 ARG A O 1
ATOM 2706 N N . TYR A 1 360 ? -13.812 30.25 -2.883 1 98.56 360 TYR A N 1
ATOM 2707 C CA . TYR A 1 360 ? -12.938 30.812 -1.861 1 98.56 360 TYR A CA 1
ATOM 2708 C C . TYR A 1 360 ? -13.094 32.312 -1.774 1 98.56 360 TYR A C 1
ATOM 2710 O O . TYR A 1 360 ? -13.086 33.031 -2.797 1 98.56 360 TYR A O 1
ATOM 2718 N N . VAL A 1 361 ? -13.25 32.781 -0.569 1 97.94 361 VAL A N 1
ATOM 2719 C CA . VAL A 1 361 ? -13.219 34.188 -0.228 1 97.94 361 VAL A CA 1
ATOM 2720 C C . VAL A 1 361 ? -12.312 34.406 0.984 1 97.94 361 VAL A C 1
ATOM 2722 O O . VAL A 1 361 ? -12.5 33.781 2.027 1 97.94 361 VAL A O 1
ATOM 2725 N N . PRO A 1 362 ? -11.273 35.281 0.809 1 98.06 362 PRO A N 1
ATOM 2726 C CA . PRO A 1 362 ? -10.383 35.5 1.946 1 98.06 362 PRO A CA 1
ATOM 2727 C C . PRO A 1 362 ? -11.133 35.969 3.201 1 98.06 362 PRO A C 1
ATOM 2729 O O . PRO A 1 362 ? -12.094 36.719 3.111 1 98.06 362 PRO A O 1
ATOM 2732 N N . ILE A 1 363 ? -10.656 35.531 4.305 1 98.38 363 ILE A N 1
ATOM 2733 C CA . ILE A 1 363 ? -11.336 35.781 5.574 1 98.38 363 ILE A CA 1
ATOM 2734 C C . ILE A 1 363 ? -11.43 37.281 5.84 1 98.38 363 ILE A C 1
ATOM 2736 O O . ILE A 1 363 ? -12.406 37.75 6.414 1 98.38 363 ILE A O 1
ATOM 2740 N N . GLU A 1 364 ? -10.484 38.062 5.344 1 96.75 364 GLU A N 1
ATOM 2741 C CA . GLU A 1 364 ? -10.492 39.5 5.523 1 96.75 364 GLU A CA 1
ATOM 2742 C C . GLU A 1 364 ? -11.719 40.125 4.875 1 96.75 364 GLU A C 1
ATOM 2744 O O . GLU A 1 364 ? -12.234 41.156 5.359 1 96.75 364 GLU A O 1
ATOM 2749 N N . GLN A 1 365 ? -12.172 39.531 3.881 1 96.31 365 GLN A N 1
ATOM 2750 C CA . GLN A 1 365 ? -13.352 40.031 3.17 1 96.31 365 GLN A CA 1
ATOM 2751 C C . GLN A 1 365 ? -14.633 39.531 3.809 1 96.31 365 GLN A C 1
ATOM 2753 O O . GLN A 1 365 ? -15.625 40.25 3.896 1 96.31 365 GLN A O 1
ATOM 2758 N N . LEU A 1 366 ? -14.625 38.312 4.234 1 96.19 366 LEU A N 1
ATOM 2759 C CA . LEU A 1 366 ? -15.805 37.688 4.832 1 96.19 366 LEU A CA 1
ATOM 2760 C C . LEU A 1 366 ? -16.125 38.344 6.18 1 96.19 366 LEU A C 1
ATOM 2762 O O . LEU A 1 366 ? -17.297 38.5 6.527 1 96.19 366 LEU A O 1
ATOM 2766 N N . ALA A 1 367 ? -15.109 38.625 6.918 1 91.31 367 ALA A N 1
ATOM 2767 C CA . ALA A 1 367 ? -15.281 39.156 8.266 1 91.31 367 ALA A CA 1
ATOM 2768 C C . ALA A 1 367 ? -15.852 40.562 8.211 1 91.31 367 ALA A C 1
ATOM 2770 O O . ALA A 1 367 ? -16.422 41.062 9.195 1 91.31 367 ALA A O 1
ATOM 2771 N N . ASN A 1 368 ? -15.711 41.312 7.141 1 85.38 368 ASN A N 1
ATOM 2772 C CA . ASN A 1 368 ? -16.188 42.688 7 1 85.38 368 ASN A CA 1
ATOM 2773 C C . ASN A 1 368 ? -17.578 42.719 6.398 1 85.38 368 ASN A C 1
ATOM 2775 O O . ASN A 1 368 ? -18.109 43.812 6.129 1 85.38 368 ASN A O 1
ATOM 2779 N N . ARG A 1 369 ? -18.188 41.688 6.219 1 77.06 369 ARG A N 1
ATOM 2780 C CA . ARG A 1 369 ? -19.547 41.688 5.699 1 77.06 369 ARG A CA 1
ATOM 2781 C C . ARG A 1 369 ? -20.562 42 6.805 1 77.06 369 ARG A C 1
ATOM 2783 O O . ARG A 1 369 ? -20.328 41.656 7.973 1 77.06 369 ARG A O 1
ATOM 2790 N N . MET B 1 1 ? 22.938 -28.422 -19.422 1 57.53 1 MET B N 1
ATOM 2791 C CA . MET B 1 1 ? 22.75 -28.219 -20.844 1 57.53 1 MET B CA 1
ATOM 2792 C C . MET B 1 1 ? 21.875 -26.984 -21.109 1 57.53 1 MET B C 1
ATOM 2794 O O . MET B 1 1 ? 20.859 -26.781 -20.438 1 57.53 1 MET B O 1
ATOM 2798 N N . THR B 1 2 ? 22.359 -25.938 -21.734 1 72.25 2 THR B N 1
ATOM 2799 C CA . THR B 1 2 ? 21.75 -24.688 -22.141 1 72.25 2 THR B CA 1
ATOM 2800 C C . THR B 1 2 ? 20.828 -24.906 -23.344 1 72.25 2 THR B C 1
ATOM 2802 O O . THR B 1 2 ? 21.188 -25.625 -24.281 1 72.25 2 THR B O 1
ATOM 2805 N N . ARG B 1 3 ? 19.516 -24.656 -23.094 1 86.88 3 ARG B N 1
ATOM 2806 C CA . ARG B 1 3 ? 18.562 -24.703 -24.188 1 86.88 3 ARG B CA 1
ATOM 2807 C C . ARG B 1 3 ? 18.125 -23.312 -24.609 1 86.88 3 ARG B C 1
ATOM 2809 O O . ARG B 1 3 ? 18.062 -22.391 -23.781 1 86.88 3 ARG B O 1
ATOM 2816 N N . TYR B 1 4 ? 17.922 -23.219 -25.875 1 87.44 4 TYR B N 1
ATOM 2817 C CA . TYR B 1 4 ? 17.391 -21.969 -26.406 1 87.44 4 TYR B CA 1
ATOM 2818 C C . TYR B 1 4 ? 15.875 -22.062 -26.625 1 87.44 4 TYR B C 1
ATOM 2820 O O . TYR B 1 4 ? 15.367 -23.109 -27.062 1 87.44 4 TYR B O 1
ATOM 2828 N N . ILE B 1 5 ? 15.258 -20.984 -26.266 1 88.5 5 ILE B N 1
ATOM 2829 C CA . ILE B 1 5 ? 13.797 -20.969 -26.297 1 88.5 5 ILE B CA 1
ATOM 2830 C C . ILE B 1 5 ? 13.328 -20.156 -27.516 1 88.5 5 ILE B C 1
ATOM 2832 O O . ILE B 1 5 ? 13.812 -19.062 -27.766 1 88.5 5 ILE B O 1
ATOM 2836 N N . ASP B 1 6 ? 12.414 -20.75 -28.25 1 86.44 6 ASP B N 1
ATOM 2837 C CA . ASP B 1 6 ? 11.789 -20.062 -29.375 1 86.44 6 ASP B CA 1
ATOM 2838 C C . ASP B 1 6 ? 10.281 -19.906 -29.156 1 86.44 6 ASP B C 1
ATOM 2840 O O . ASP B 1 6 ? 9.781 -20.172 -28.062 1 86.44 6 ASP B O 1
ATOM 2844 N N . SER B 1 7 ? 9.609 -19.453 -30.188 1 88.88 7 SER B N 1
ATOM 2845 C CA . SER B 1 7 ? 8.188 -19.141 -30.078 1 88.88 7 SER B CA 1
ATOM 2846 C C . SER B 1 7 ? 7.363 -20.391 -29.797 1 88.88 7 SER B C 1
ATOM 2848 O O . SER B 1 7 ? 6.402 -20.344 -29.031 1 88.88 7 SER B O 1
ATOM 2850 N N . GLU B 1 8 ? 7.715 -21.469 -30.391 1 89.81 8 GLU B N 1
ATOM 2851 C CA . GLU B 1 8 ? 6.988 -22.703 -30.188 1 89.81 8 GLU B CA 1
ATOM 2852 C C . GLU B 1 8 ? 7.148 -23.203 -28.75 1 89.81 8 GLU B C 1
ATOM 2854 O O . GLU B 1 8 ? 6.195 -23.688 -28.141 1 89.81 8 GLU B O 1
ATOM 2859 N N . THR B 1 9 ? 8.359 -23.094 -28.297 1 92.06 9 THR B N 1
ATOM 2860 C CA . THR B 1 9 ? 8.609 -23.469 -26.906 1 92.06 9 THR B CA 1
ATOM 2861 C C . THR B 1 9 ? 7.773 -22.625 -25.953 1 92.06 9 THR B C 1
ATOM 2863 O O . THR B 1 9 ? 7.262 -23.125 -24.953 1 92.06 9 THR B O 1
ATOM 2866 N N . ILE B 1 10 ? 7.633 -21.375 -26.297 1 94.44 10 ILE B N 1
ATOM 2867 C CA . ILE B 1 10 ? 6.828 -20.469 -25.469 1 94.44 10 ILE B CA 1
ATOM 2868 C C . ILE B 1 10 ? 5.375 -20.953 -25.469 1 94.44 10 ILE B C 1
ATOM 2870 O O . ILE B 1 10 ? 4.734 -20.969 -24.406 1 94.44 10 ILE B O 1
ATOM 2874 N N . ASP B 1 11 ? 4.906 -21.344 -26.594 1 94.44 11 ASP B N 1
ATOM 2875 C CA . ASP B 1 11 ? 3.531 -21.828 -26.672 1 94.44 11 ASP B CA 1
ATOM 2876 C C . ASP B 1 11 ? 3.344 -23.109 -25.859 1 94.44 11 ASP B C 1
ATOM 2878 O O . ASP B 1 11 ? 2.33 -23.266 -25.172 1 94.44 11 ASP B O 1
ATOM 2882 N N . ASP B 1 12 ? 4.281 -23.969 -25.953 1 95.5 12 ASP B N 1
ATOM 2883 C CA . ASP B 1 12 ? 4.219 -25.203 -25.172 1 95.5 12 ASP B CA 1
ATOM 2884 C C . ASP B 1 12 ? 4.25 -24.922 -23.672 1 95.5 12 ASP B C 1
ATOM 2886 O O . ASP B 1 12 ? 3.484 -25.5 -22.906 1 95.5 12 ASP B O 1
ATOM 2890 N N . ILE B 1 13 ? 5.152 -24.016 -23.281 1 95.62 13 ILE B N 1
ATOM 2891 C CA . ILE B 1 13 ? 5.254 -23.656 -21.875 1 95.62 13 ILE B CA 1
ATOM 2892 C C . ILE B 1 13 ? 3.943 -23.031 -21.406 1 95.62 13 ILE B C 1
ATOM 2894 O O . ILE B 1 13 ? 3.434 -23.359 -20.344 1 95.62 13 ILE B O 1
ATOM 2898 N N . ALA B 1 14 ? 3.404 -22.156 -22.219 1 94.75 14 ALA B N 1
ATOM 2899 C CA . ALA B 1 14 ? 2.152 -21.484 -21.875 1 94.75 14 ALA B CA 1
ATOM 2900 C C . ALA B 1 14 ? 1.034 -22.5 -21.641 1 94.75 14 ALA B C 1
ATOM 2902 O O . ALA B 1 14 ? 0.305 -22.422 -20.656 1 94.75 14 ALA B O 1
ATOM 2903 N N . LEU B 1 15 ? 0.952 -23.438 -22.547 1 94.25 15 LEU B N 1
ATOM 2904 C CA . LEU B 1 15 ? -0.084 -24.453 -22.453 1 94.25 15 LEU B CA 1
ATOM 2905 C C . LEU B 1 15 ? 0.133 -25.328 -21.219 1 94.25 15 LEU B C 1
ATOM 2907 O O . LEU B 1 15 ? -0.803 -25.578 -20.469 1 94.25 15 LEU B O 1
ATOM 2911 N N . GLY B 1 16 ? 1.295 -25.766 -21.047 1 95.94 16 GLY B N 1
ATOM 2912 C CA . GLY B 1 16 ? 1.597 -26.609 -19.891 1 95.94 16 GLY B CA 1
ATOM 2913 C C . GLY B 1 16 ? 1.423 -25.891 -18.578 1 95.94 16 GLY B C 1
ATOM 2914 O O . GLY B 1 16 ? 0.952 -26.469 -17.594 1 95.94 16 GLY B O 1
ATOM 2915 N N . ALA B 1 17 ? 1.888 -24.625 -18.562 1 94.94 17 ALA B N 1
ATOM 2916 C CA . ALA B 1 17 ? 1.744 -23.812 -17.359 1 94.94 17 ALA B CA 1
ATOM 2917 C C . ALA B 1 17 ? 0.274 -23.625 -16.984 1 94.94 17 ALA B C 1
ATOM 2919 O O . ALA B 1 17 ? -0.074 -23.531 -15.812 1 94.94 17 ALA B O 1
ATOM 2920 N N . SER B 1 18 ? -0.573 -23.547 -17.969 1 93.94 18 SER B N 1
ATOM 2921 C CA . SER B 1 18 ? -2.004 -23.422 -17.703 1 93.94 18 SER B CA 1
ATOM 2922 C C . SER B 1 18 ? -2.541 -24.656 -16.969 1 93.94 18 SER B C 1
ATOM 2924 O O . SER B 1 18 ? -3.465 -24.547 -16.156 1 93.94 18 SER B O 1
ATOM 2926 N N . VAL B 1 19 ? -2.002 -25.781 -17.25 1 95.94 19 VAL B N 1
ATOM 2927 C CA . VAL B 1 19 ? -2.379 -27.016 -16.547 1 95.94 19 VAL B CA 1
ATOM 2928 C C . VAL B 1 19 ? -1.861 -26.969 -15.109 1 95.94 19 VAL B C 1
ATOM 2930 O O . VAL B 1 19 ? -2.619 -27.188 -14.164 1 95.94 19 VAL B O 1
ATOM 2933 N N . LEU B 1 20 ? -0.617 -26.547 -14.969 1 96.44 20 LEU B N 1
ATOM 2934 C CA . LEU B 1 20 ? 0.032 -26.531 -13.664 1 96.44 20 LEU B CA 1
ATOM 2935 C C . LEU B 1 20 ? -0.506 -25.391 -12.812 1 96.44 20 LEU B C 1
ATOM 2937 O O . LEU B 1 20 ? -0.322 -25.375 -11.594 1 96.44 20 LEU B O 1
ATOM 2941 N N . GLY B 1 21 ? -1.171 -24.453 -13.406 1 95.12 21 GLY B N 1
ATOM 2942 C CA . GLY B 1 21 ? -1.635 -23.25 -12.727 1 95.12 21 GLY B CA 1
ATOM 2943 C C . GLY B 1 21 ? -2.873 -23.484 -11.883 1 95.12 21 GLY B C 1
ATOM 2944 O O . GLY B 1 21 ? -3.309 -22.594 -11.141 1 95.12 21 GLY B O 1
ATOM 2945 N N . THR B 1 22 ? -3.479 -24.641 -12.031 1 95.19 22 THR B N 1
ATOM 2946 C CA . THR B 1 22 ? -4.652 -25.047 -11.258 1 95.19 22 THR B CA 1
ATOM 2947 C C . THR B 1 22 ? -5.766 -24.016 -11.398 1 95.19 22 THR B C 1
ATOM 2949 O O . THR B 1 22 ? -6.402 -23.641 -10.414 1 95.19 22 THR B O 1
ATOM 2952 N N . GLY B 1 23 ? -5.93 -23.547 -12.547 1 90.94 23 GLY B N 1
ATOM 2953 C CA . GLY B 1 23 ? -7.016 -22.625 -12.836 1 90.94 23 GLY B CA 1
ATOM 2954 C C . GLY B 1 23 ? -6.609 -21.172 -12.719 1 90.94 23 GLY B C 1
ATOM 2955 O O . GLY B 1 23 ? -7.355 -20.281 -13.125 1 90.94 23 GLY B O 1
ATOM 2956 N N . GLY B 1 24 ? -5.457 -20.953 -12.156 1 87.06 24 GLY B N 1
ATOM 2957 C CA . GLY B 1 24 ? -5.016 -19.578 -11.945 1 87.06 24 GLY B CA 1
ATOM 2958 C C . GLY B 1 24 ? -3.697 -19.266 -12.625 1 87.06 24 GLY B C 1
ATOM 2959 O O . GLY B 1 24 ? -3.346 -19.906 -13.625 1 87.06 24 GLY B O 1
ATOM 2960 N N . GLY B 1 25 ? -3.053 -18.047 -12.203 1 76.75 25 GLY B N 1
ATOM 2961 C CA . GLY B 1 25 ? -1.768 -17.625 -12.727 1 76.75 25 GLY B CA 1
ATOM 2962 C C . GLY B 1 25 ? -1.893 -16.656 -13.891 1 76.75 25 GLY B C 1
ATOM 2963 O O . GLY B 1 25 ? -0.886 -16.203 -14.438 1 76.75 25 GLY B O 1
ATOM 2964 N N . GLY B 1 26 ? -3.141 -16.312 -14.172 1 76.75 26 GLY B N 1
ATOM 2965 C CA . GLY B 1 26 ? -3.385 -15.398 -15.281 1 76.75 26 GLY B CA 1
ATOM 2966 C C . GLY B 1 26 ? -3.576 -16.109 -16.609 1 76.75 26 GLY B C 1
ATOM 2967 O O . GLY B 1 26 ? -3.324 -17.312 -16.719 1 76.75 26 GLY B O 1
ATOM 2968 N N . ASP B 1 27 ? -3.961 -15.398 -17.594 1 78.25 27 ASP B N 1
ATOM 2969 C CA . ASP B 1 27 ? -4.266 -15.961 -18.906 1 78.25 27 ASP B CA 1
ATOM 2970 C C . ASP B 1 27 ? -2.986 -16.297 -19.672 1 78.25 27 ASP B C 1
ATOM 2972 O O . ASP B 1 27 ? -2.256 -15.406 -20.094 1 78.25 27 ASP B O 1
ATOM 2976 N N . PRO B 1 28 ? -2.787 -17.578 -19.906 1 79.5 28 PRO B N 1
ATOM 2977 C CA . PRO B 1 28 ? -1.542 -17.984 -20.547 1 79.5 28 PRO B CA 1
ATOM 2978 C C . PRO B 1 28 ? -1.42 -17.438 -21.969 1 79.5 28 PRO B C 1
ATOM 2980 O O . PRO B 1 28 ? -0.309 -17.203 -22.453 1 79.5 28 PRO B O 1
ATOM 2983 N N . TYR B 1 29 ? -2.551 -17.297 -22.594 1 78.94 29 TYR B N 1
ATOM 2984 C CA . TYR B 1 29 ? -2.514 -16.766 -23.953 1 78.94 29 TYR B CA 1
ATOM 2985 C C . TYR B 1 29 ? -1.934 -15.352 -23.969 1 78.94 29 TYR B C 1
ATOM 2987 O O . TYR B 1 29 ? -1.079 -15.031 -24.797 1 78.94 29 TYR B O 1
ATOM 2995 N N . LEU B 1 30 ? -2.387 -14.586 -23.094 1 81.38 30 LEU B N 1
ATOM 2996 C CA . LEU B 1 30 ? -1.863 -13.227 -22.984 1 81.38 30 LEU B CA 1
ATOM 2997 C C . LEU B 1 30 ? -0.377 -13.242 -22.641 1 81.38 30 LEU B C 1
ATOM 2999 O O . LEU B 1 30 ? 0.402 -12.469 -23.203 1 81.38 30 LEU B O 1
ATOM 3003 N N . GLY B 1 31 ? -0.008 -14.102 -21.766 1 85.19 31 GLY B N 1
ATOM 3004 C CA . GLY B 1 31 ? 1.397 -14.234 -21.422 1 85.19 31 GLY B CA 1
ATOM 3005 C C . GLY B 1 31 ? 2.27 -14.625 -22.594 1 85.19 31 GLY B C 1
ATOM 3006 O O . GLY B 1 31 ? 3.377 -14.109 -22.766 1 85.19 31 GLY B O 1
ATOM 3007 N N . SER B 1 32 ? 1.726 -15.5 -23.375 1 90.69 32 SER B N 1
ATOM 3008 C CA . SER B 1 32 ? 2.479 -15.961 -24.531 1 90.69 32 SER B CA 1
ATOM 3009 C C . SER B 1 32 ? 2.666 -14.844 -25.547 1 90.69 32 SER B C 1
ATOM 3011 O O . SER B 1 32 ? 3.736 -14.711 -26.156 1 90.69 32 SER B O 1
ATOM 3013 N N . LEU B 1 33 ? 1.65 -14.031 -25.75 1 87.81 33 LEU B N 1
ATOM 3014 C CA . LEU B 1 33 ? 1.737 -12.914 -26.688 1 87.81 33 LEU B CA 1
ATOM 3015 C C . LEU B 1 33 ? 2.783 -11.906 -26.219 1 87.81 33 LEU B C 1
ATOM 3017 O O . LEU B 1 33 ? 3.592 -11.43 -27.016 1 87.81 33 LEU B O 1
ATOM 3021 N N . ILE B 1 34 ? 2.807 -11.68 -24.969 1 86.56 34 ILE B N 1
ATOM 3022 C CA . ILE B 1 34 ? 3.74 -10.711 -24.406 1 86.56 34 ILE B CA 1
ATOM 3023 C C . ILE B 1 34 ? 5.168 -11.234 -24.531 1 86.56 34 ILE B C 1
ATOM 3025 O O . ILE B 1 34 ? 6.062 -10.508 -24.969 1 86.56 34 ILE B O 1
ATOM 3029 N N . ALA B 1 35 ? 5.336 -12.453 -24.172 1 90.75 35 ALA B N 1
ATOM 3030 C CA . ALA B 1 35 ? 6.664 -13.062 -24.234 1 90.75 35 ALA B CA 1
ATOM 3031 C C . ALA B 1 35 ? 7.172 -13.148 -25.672 1 90.75 35 ALA B C 1
ATOM 3033 O O . ALA B 1 35 ? 8.328 -12.812 -25.953 1 90.75 35 ALA B O 1
ATOM 3034 N N . LYS B 1 36 ? 6.316 -13.562 -26.562 1 92.25 36 LYS B N 1
ATOM 3035 C CA . LYS B 1 36 ? 6.711 -13.695 -27.953 1 92.25 36 LYS B CA 1
ATOM 3036 C C . LYS B 1 36 ? 7.039 -12.336 -28.562 1 92.25 36 LYS B C 1
ATOM 3038 O O . LYS B 1 36 ? 7.977 -12.219 -29.359 1 92.25 36 LYS B O 1
ATOM 3043 N N . ASN B 1 37 ? 6.242 -11.359 -28.234 1 90.38 37 ASN B N 1
ATOM 3044 C CA . ASN B 1 37 ? 6.543 -10.008 -28.688 1 90.38 37 ASN B CA 1
ATOM 3045 C C . ASN B 1 37 ? 7.906 -9.531 -28.203 1 90.38 37 ASN B C 1
ATOM 3047 O O . ASN B 1 37 ? 8.648 -8.883 -28.938 1 90.38 37 ASN B O 1
ATOM 3051 N N . ALA B 1 38 ? 8.195 -9.812 -26.984 1 89.25 38 ALA B N 1
ATOM 3052 C CA . ALA B 1 38 ? 9.477 -9.422 -26.406 1 89.25 38 ALA B CA 1
ATOM 3053 C C . ALA B 1 38 ? 10.633 -10.141 -27.094 1 89.25 38 ALA B C 1
ATOM 3055 O O . ALA B 1 38 ? 11.734 -9.594 -27.203 1 89.25 38 ALA B O 1
ATOM 3056 N N . LEU B 1 39 ? 10.32 -11.242 -27.531 1 88.94 39 LEU B N 1
ATOM 3057 C CA . LEU B 1 39 ? 11.359 -12.07 -28.141 1 88.94 39 LEU B CA 1
ATOM 3058 C C . LEU B 1 39 ? 11.586 -11.68 -29.594 1 88.94 39 LEU B C 1
ATOM 3060 O O . LEU B 1 39 ? 12.602 -12.055 -30.188 1 88.94 39 LEU B O 1
ATOM 3064 N N . ARG B 1 40 ? 10.586 -10.836 -29.969 1 86 40 ARG B N 1
ATOM 3065 C CA . ARG B 1 40 ? 10.703 -10.422 -31.359 1 86 40 ARG B CA 1
ATOM 3066 C C . ARG B 1 40 ? 11.961 -9.586 -31.578 1 86 40 ARG B C 1
ATOM 3068 O O . ARG B 1 40 ? 12.172 -8.578 -30.906 1 86 40 ARG B O 1
ATOM 3075 N N . ASN B 1 41 ? 12.977 -10.016 -32.25 1 80.25 41 ASN B N 1
ATOM 3076 C CA . ASN B 1 41 ? 14.172 -9.312 -32.688 1 80.25 41 ASN B CA 1
ATOM 3077 C C . ASN B 1 41 ? 15.266 -9.344 -31.625 1 80.25 41 ASN B C 1
ATOM 3079 O O . ASN B 1 41 ? 16.031 -8.391 -31.484 1 80.25 41 ASN B O 1
ATOM 3083 N N . THR B 1 42 ? 15.047 -10.195 -30.703 1 84.31 42 THR B N 1
ATOM 3084 C CA . THR B 1 42 ? 16.109 -10.414 -29.734 1 84.31 42 THR B CA 1
ATOM 3085 C C . THR B 1 42 ? 16.797 -11.766 -29.969 1 84.31 42 THR B C 1
ATOM 3087 O O . THR B 1 42 ? 16.297 -12.578 -30.75 1 84.31 42 THR B O 1
ATOM 3090 N N . GLN B 1 43 ? 17.953 -11.875 -29.438 1 80.19 43 GLN B N 1
ATOM 3091 C CA . GLN B 1 43 ? 18.625 -13.172 -29.453 1 80.19 43 GLN B CA 1
ATOM 3092 C C . GLN B 1 43 ? 17.828 -14.203 -28.656 1 80.19 43 GLN B C 1
ATOM 3094 O O . GLN B 1 43 ? 17.109 -13.859 -27.719 1 80.19 43 GLN B O 1
ATOM 3099 N N . PRO B 1 44 ? 17.938 -15.477 -29.078 1 83.31 44 PRO B N 1
ATOM 3100 C CA . PRO B 1 44 ? 17.25 -16.516 -28.312 1 83.31 44 PRO B CA 1
ATOM 3101 C C . PRO B 1 44 ? 17.641 -16.5 -26.828 1 83.31 44 PRO B C 1
ATOM 3103 O O . PRO B 1 44 ? 18.797 -16.25 -26.5 1 83.31 44 PRO B O 1
ATOM 3106 N N . ILE B 1 45 ? 16.672 -16.672 -26.062 1 91.31 45 ILE B N 1
ATOM 3107 C CA . ILE B 1 45 ? 16.875 -16.688 -24.609 1 91.31 45 ILE B CA 1
ATOM 3108 C C . ILE B 1 45 ? 17.391 -18.062 -24.172 1 91.31 45 ILE B C 1
ATOM 3110 O O . ILE B 1 45 ? 16.922 -19.094 -24.672 1 91.31 45 ILE B O 1
ATOM 3114 N N . VAL B 1 46 ? 18.281 -17.984 -23.281 1 93.44 46 VAL B N 1
ATOM 3115 C CA . VAL B 1 46 ? 18.859 -19.203 -22.75 1 93.44 46 VAL B CA 1
ATOM 3116 C C . VAL B 1 46 ? 18.062 -19.672 -21.531 1 93.44 46 VAL B C 1
ATOM 3118 O O . VAL B 1 46 ? 17.797 -18.875 -20.609 1 93.44 46 VAL B O 1
ATOM 3121 N N . LEU B 1 47 ? 17.609 -20.906 -21.609 1 96 47 LEU B N 1
ATOM 3122 C CA . LEU B 1 47 ? 17.078 -21.578 -20.438 1 96 47 LEU B CA 1
ATOM 3123 C C . LEU B 1 47 ? 18.172 -22.406 -19.75 1 96 47 LEU B C 1
ATOM 3125 O O . LEU B 1 47 ? 18.641 -23.391 -20.312 1 96 47 LEU B O 1
ATOM 3129 N N . MET B 1 48 ? 18.516 -22.016 -18.547 1 96.75 48 MET B N 1
ATOM 3130 C CA . MET B 1 48 ? 19.625 -22.641 -17.844 1 96.75 48 MET B CA 1
ATOM 3131 C C . MET B 1 48 ? 19.125 -23.578 -16.75 1 96.75 48 MET B C 1
ATOM 3133 O O . MET B 1 48 ? 18.141 -23.297 -16.078 1 96.75 48 MET B O 1
ATOM 3137 N N . ASN B 1 49 ? 19.859 -24.672 -16.594 1 97.12 49 ASN B N 1
ATOM 3138 C CA . ASN B 1 49 ? 19.562 -25.594 -15.5 1 97.12 49 ASN B CA 1
ATOM 3139 C C . ASN B 1 49 ? 19.953 -25 -14.148 1 97.12 49 ASN B C 1
ATOM 3141 O O . ASN B 1 49 ? 21 -24.359 -14.016 1 97.12 49 ASN B O 1
ATOM 3145 N N . LEU B 1 50 ? 19.141 -25.219 -13.211 1 98 50 LEU B N 1
ATOM 3146 C CA . LEU B 1 50 ? 19.359 -24.703 -11.867 1 98 50 LEU B CA 1
ATOM 3147 C C . LEU B 1 50 ? 20.719 -25.156 -11.328 1 98 50 LEU B C 1
ATOM 3149 O O . LEU B 1 50 ? 21.422 -24.359 -10.688 1 98 50 LEU B O 1
ATOM 3153 N N . ASP B 1 51 ? 21.156 -26.344 -11.609 1 96.94 51 ASP B N 1
ATOM 3154 C CA . ASP B 1 51 ? 22.375 -26.922 -11.062 1 96.94 51 ASP B CA 1
ATOM 3155 C C . ASP B 1 51 ? 23.609 -26.234 -11.648 1 96.94 51 ASP B C 1
ATOM 3157 O O . ASP B 1 51 ? 24.703 -26.328 -11.086 1 96.94 51 ASP B O 1
ATOM 3161 N N . ASP B 1 52 ? 23.469 -25.516 -12.711 1 97 52 ASP B N 1
ATOM 3162 C CA . ASP B 1 52 ? 24.609 -24.969 -13.453 1 97 52 ASP B CA 1
ATOM 3163 C C . ASP B 1 52 ? 24.891 -23.531 -13.055 1 97 52 ASP B C 1
ATOM 3165 O O . ASP B 1 52 ? 25.875 -22.938 -13.508 1 97 52 ASP B O 1
ATOM 3169 N N . ILE B 1 53 ? 24.078 -22.938 -12.227 1 97.44 53 ILE B N 1
ATOM 3170 C CA . ILE B 1 53 ? 24.25 -21.516 -11.945 1 97.44 53 ILE B CA 1
ATOM 3171 C C . ILE B 1 53 ? 25.328 -21.328 -10.883 1 97.44 53 ILE B C 1
ATOM 3173 O O . ILE B 1 53 ? 25.625 -22.25 -10.117 1 97.44 53 ILE B O 1
ATOM 3177 N N . GLU B 1 54 ? 25.922 -20.141 -10.836 1 98 54 GLU B N 1
ATOM 3178 C CA . GLU B 1 54 ? 26.969 -19.812 -9.875 1 98 54 GLU B CA 1
ATOM 3179 C C . GLU B 1 54 ? 26.375 -19.516 -8.492 1 98 54 GLU B C 1
ATOM 3181 O O . GLU B 1 54 ? 25.391 -18.781 -8.375 1 98 54 GLU B O 1
ATOM 3186 N N . ASP B 1 55 ? 27.016 -19.969 -7.449 1 98.31 55 ASP B N 1
ATOM 3187 C CA . ASP B 1 55 ? 26.484 -19.953 -6.086 1 98.31 55 ASP B CA 1
ATOM 3188 C C . ASP B 1 55 ? 26.375 -18.531 -5.562 1 98.31 55 ASP B C 1
ATOM 3190 O O . ASP B 1 55 ? 25.453 -18.219 -4.793 1 98.31 55 ASP B O 1
ATOM 3194 N N . ASP B 1 56 ? 27.25 -17.625 -5.973 1 98.31 56 ASP B N 1
ATOM 3195 C CA . ASP B 1 56 ? 27.328 -16.312 -5.344 1 98.31 56 ASP B CA 1
ATOM 3196 C C . ASP B 1 56 ? 26.656 -15.25 -6.219 1 98.31 56 ASP B C 1
ATOM 3198 O O . ASP B 1 56 ? 26.547 -14.086 -5.824 1 98.31 56 ASP B O 1
ATOM 3202 N N . SER B 1 57 ? 26.141 -15.68 -7.355 1 98.38 57 SER B N 1
ATOM 3203 C CA . SER B 1 57 ? 25.484 -14.742 -8.258 1 98.38 57 SER B CA 1
ATOM 3204 C C . SER B 1 57 ? 24.078 -14.422 -7.793 1 98.38 57 SER B C 1
ATOM 3206 O O . SER B 1 57 ? 23.453 -15.211 -7.07 1 98.38 57 SER B O 1
ATOM 3208 N N . LEU B 1 58 ? 23.594 -13.25 -8.211 1 98.69 58 LEU B N 1
ATOM 3209 C CA . LEU B 1 58 ? 22.266 -12.781 -7.836 1 98.69 58 LEU B CA 1
ATOM 3210 C C . LEU B 1 58 ? 21.234 -13.195 -8.875 1 98.69 58 LEU B C 1
ATOM 3212 O O . LEU B 1 58 ? 21.438 -13 -10.078 1 98.69 58 LEU B O 1
ATOM 3216 N N . PHE B 1 59 ? 20.156 -13.758 -8.445 1 98.88 59 PHE B N 1
ATOM 3217 C CA . PHE B 1 59 ? 19.031 -14.109 -9.297 1 98.88 59 PHE B CA 1
ATOM 3218 C C . PHE B 1 59 ? 17.734 -13.477 -8.773 1 98.88 59 PHE B C 1
ATOM 3220 O O . PHE B 1 59 ? 17.469 -13.508 -7.57 1 98.88 59 PHE B O 1
ATOM 3227 N N . VAL B 1 60 ? 16.969 -12.844 -9.656 1 98.69 60 VAL B N 1
ATOM 3228 C CA . VAL B 1 60 ? 15.766 -12.102 -9.266 1 98.69 60 VAL B CA 1
ATOM 3229 C C . VAL B 1 60 ? 14.57 -12.578 -10.086 1 98.69 60 VAL B C 1
ATOM 3231 O O . VAL B 1 60 ? 14.594 -12.539 -11.312 1 98.69 60 VAL B O 1
ATOM 3234 N N . PRO B 1 61 ? 13.578 -13.086 -9.414 1 98.38 61 PRO B N 1
ATOM 3235 C CA . PRO B 1 61 ? 12.359 -13.398 -10.156 1 98.38 61 PRO B CA 1
ATOM 3236 C C . PRO B 1 61 ? 11.531 -12.156 -10.492 1 98.38 61 PRO B C 1
ATOM 3238 O O . PRO B 1 61 ? 11.75 -11.094 -9.914 1 98.38 61 PRO B O 1
ATOM 3241 N N . CYS B 1 62 ? 10.688 -12.281 -11.469 1 96.5 62 CYS B N 1
ATOM 3242 C CA . CYS B 1 62 ? 9.734 -11.234 -11.836 1 96.5 62 CYS B CA 1
ATOM 3243 C C . CYS B 1 62 ? 8.367 -11.828 -12.133 1 96.5 62 CYS B C 1
ATOM 3245 O O . CYS B 1 62 ? 8.258 -12.891 -12.75 1 96.5 62 CYS B O 1
ATOM 3247 N N . SER B 1 63 ? 7.391 -11.172 -11.68 1 94.75 63 SER B N 1
ATOM 3248 C CA . SER B 1 63 ? 6.012 -11.633 -11.836 1 94.75 63 SER B CA 1
ATOM 3249 C C . SER B 1 63 ? 5.043 -10.461 -11.938 1 94.75 63 SER B C 1
ATOM 3251 O O . SER B 1 63 ? 5.461 -9.297 -11.953 1 94.75 63 SER B O 1
ATOM 3253 N N . THR B 1 64 ? 3.848 -10.82 -12.148 1 91.44 64 THR B N 1
ATOM 3254 C CA . THR B 1 64 ? 2.758 -9.852 -12.062 1 91.44 64 THR B CA 1
ATOM 3255 C C . THR B 1 64 ? 1.801 -10.219 -10.93 1 91.44 64 THR B C 1
ATOM 3257 O O . THR B 1 64 ? 1.646 -11.391 -10.594 1 91.44 64 THR B O 1
ATOM 3260 N N . MET B 1 65 ? 1.357 -9.195 -10.305 1 88.62 65 MET B N 1
ATOM 3261 C CA . MET B 1 65 ? 0.357 -9.359 -9.25 1 88.62 65 MET B CA 1
ATOM 3262 C C . MET B 1 65 ? -0.942 -8.648 -9.625 1 88.62 65 MET B C 1
ATOM 3264 O O . MET B 1 65 ? -0.918 -7.559 -10.195 1 88.62 65 MET B O 1
ATOM 3268 N N . GLY B 1 66 ? -2.027 -9.203 -9.43 1 80.06 66 GLY B N 1
ATOM 3269 C CA . GLY B 1 66 ? -3.314 -8.586 -9.727 1 80.06 66 GLY B CA 1
ATOM 3270 C C . GLY B 1 66 ? -4.484 -9.531 -9.531 1 80.06 66 GLY B C 1
ATOM 3271 O O . GLY B 1 66 ? -4.324 -10.617 -8.961 1 80.06 66 GLY B O 1
ATOM 3272 N N . ALA B 1 67 ? -5.672 -8.938 -9.789 1 69.25 67 ALA B N 1
ATOM 3273 C CA . ALA B 1 67 ? -6.891 -9.742 -9.766 1 69.25 67 ALA B CA 1
ATOM 3274 C C . ALA B 1 67 ? -7.195 -10.32 -11.148 1 69.25 67 ALA B C 1
ATOM 3276 O O . ALA B 1 67 ? -7.086 -9.617 -12.156 1 69.25 67 ALA B O 1
ATOM 3277 N N . PRO B 1 68 ? -7.402 -11.539 -11.148 1 61.72 68 PRO B N 1
ATOM 3278 C CA . PRO B 1 68 ? -7.656 -12.203 -12.43 1 61.72 68 PRO B CA 1
ATOM 3279 C C . PRO B 1 68 ? -8.781 -11.539 -13.227 1 61.72 68 PRO B C 1
ATOM 3281 O O . PRO B 1 68 ? -8.789 -11.609 -14.453 1 61.72 68 PRO B O 1
ATOM 3284 N N . THR B 1 69 ? -9.672 -10.867 -12.477 1 61.03 69 THR B N 1
ATOM 3285 C CA . THR B 1 69 ? -10.828 -10.297 -13.156 1 61.03 69 THR B CA 1
ATOM 3286 C C . THR B 1 69 ? -10.469 -8.961 -13.797 1 61.03 69 THR B C 1
ATOM 3288 O O . THR B 1 69 ? -11.32 -8.312 -14.414 1 61.03 69 THR B O 1
ATOM 3291 N N . VAL B 1 70 ? -9.211 -8.531 -13.445 1 57.91 70 VAL B N 1
ATOM 3292 C CA . VAL B 1 70 ? -8.812 -7.262 -14.047 1 57.91 70 VAL B CA 1
ATOM 3293 C C . VAL B 1 70 ? -8.906 -7.359 -15.57 1 57.91 70 VAL B C 1
ATOM 3295 O O . VAL B 1 70 ? -8.492 -8.359 -16.156 1 57.91 70 VAL B O 1
ATOM 3298 N N . SER B 1 71 ? -9.562 -6.434 -16.094 1 53 71 SER B N 1
ATOM 3299 C CA . SER B 1 71 ? -9.906 -6.352 -17.516 1 53 71 SER B CA 1
ATOM 3300 C C . SER B 1 71 ? -8.68 -6.598 -18.391 1 53 71 SER B C 1
ATOM 3302 O O . SER B 1 71 ? -7.598 -6.078 -18.109 1 53 71 SER B O 1
ATOM 3304 N N . VAL B 1 72 ? -8.812 -7.535 -19.203 1 52.81 72 VAL B N 1
ATOM 3305 C CA . VAL B 1 72 ? -7.914 -7.859 -20.297 1 52.81 72 VAL B CA 1
ATOM 3306 C C . VAL B 1 72 ? -7.328 -6.578 -20.891 1 52.81 72 VAL B C 1
ATOM 3308 O O . VAL B 1 72 ? -6.207 -6.578 -21.406 1 52.81 72 VAL B O 1
ATOM 3311 N N . GLU B 1 73 ? -8.047 -5.492 -20.641 1 50.38 73 GLU B N 1
ATOM 3312 C CA . GLU B 1 73 ? -7.621 -4.227 -21.234 1 50.38 73 GLU B CA 1
ATOM 3313 C C . GLU B 1 73 ? -6.398 -3.668 -20.516 1 50.38 73 GLU B C 1
ATOM 3315 O O . GLU B 1 73 ? -5.648 -2.869 -21.078 1 50.38 73 GLU B O 1
ATOM 3320 N N . LYS B 1 74 ? -6.363 -4.203 -19.328 1 61.66 74 LYS B N 1
ATOM 3321 C CA . LYS B 1 74 ? -5.172 -3.713 -18.641 1 61.66 74 LYS B CA 1
ATOM 3322 C C . LYS B 1 74 ? -4.02 -4.703 -18.766 1 61.66 74 LYS B C 1
ATOM 3324 O O . LYS B 1 74 ? -3.84 -5.566 -17.906 1 61.66 74 LYS B O 1
ATOM 3329 N N . ILE B 1 75 ? -3.465 -4.695 -19.953 1 64.5 75 ILE B N 1
ATOM 3330 C CA . ILE B 1 75 ? -2.326 -5.559 -20.234 1 64.5 75 ILE B CA 1
ATOM 3331 C C . ILE B 1 75 ? -1.075 -5.016 -19.562 1 64.5 75 ILE B C 1
ATOM 3333 O O . ILE B 1 75 ? -0.774 -3.822 -19.656 1 64.5 75 ILE B O 1
ATOM 3337 N N . ILE B 1 76 ? -0.436 -5.816 -18.781 1 79.44 76 ILE B N 1
ATOM 3338 C CA . ILE B 1 76 ? 0.829 -5.445 -18.156 1 79.44 76 ILE B CA 1
ATOM 3339 C C . ILE B 1 76 ? 1.854 -5.09 -19.234 1 79.44 76 ILE B C 1
ATOM 3341 O O . ILE B 1 76 ? 2.105 -5.879 -20.141 1 79.44 76 ILE B O 1
ATOM 3345 N N . SER B 1 77 ? 2.34 -3.902 -19.156 1 85 77 SER B N 1
ATOM 3346 C CA . SER B 1 77 ? 3.295 -3.439 -20.156 1 85 77 SER B CA 1
ATOM 3347 C C . SER B 1 77 ? 4.707 -3.912 -19.828 1 85 77 SER B C 1
ATOM 3349 O O . SER B 1 77 ? 5.035 -4.164 -18.672 1 85 77 SER B O 1
ATOM 3351 N N . GLN B 1 78 ? 5.426 -4.082 -20.922 1 88.94 78 GLN B N 1
ATOM 3352 C CA . GLN B 1 78 ? 6.84 -4.41 -20.766 1 88.94 78 GLN B CA 1
ATOM 3353 C C . GLN B 1 78 ? 7.551 -3.381 -19.891 1 88.94 78 GLN B C 1
ATOM 3355 O O . GLN B 1 78 ? 8.438 -3.73 -19.109 1 88.94 78 GLN B O 1
ATOM 3360 N N . HIS B 1 79 ? 7.121 -2.176 -20.016 1 91.56 79 HIS B N 1
ATOM 3361 C CA . HIS B 1 79 ? 7.738 -1.09 -19.25 1 91.56 79 HIS B CA 1
ATOM 3362 C C . HIS B 1 79 ? 7.586 -1.308 -17.75 1 91.56 79 HIS B C 1
ATOM 3364 O O . HIS B 1 79 ? 8.531 -1.088 -16.984 1 91.56 79 HIS B O 1
ATOM 3370 N N . GLN B 1 80 ? 6.449 -1.727 -17.359 1 93.31 80 GLN B N 1
ATOM 3371 C CA . GLN B 1 80 ? 6.199 -1.977 -15.945 1 93.31 80 GLN B CA 1
ATOM 3372 C C . GLN B 1 80 ? 7.098 -3.09 -15.414 1 93.31 80 GLN B C 1
ATOM 3374 O O . GLN B 1 80 ? 7.645 -2.984 -14.312 1 93.31 80 GLN B O 1
ATOM 3379 N N . ILE B 1 81 ? 7.176 -4.102 -16.219 1 95 81 ILE B N 1
ATOM 3380 C CA . ILE B 1 81 ? 7.961 -5.27 -15.844 1 95 81 ILE B CA 1
ATOM 3381 C C . ILE B 1 81 ? 9.43 -4.875 -15.664 1 95 81 ILE B C 1
ATOM 3383 O O . ILE B 1 81 ? 10.039 -5.18 -14.633 1 95 81 ILE B O 1
ATOM 3387 N N . ILE B 1 82 ? 9.953 -4.121 -16.594 1 96.88 82 ILE B N 1
ATOM 3388 C CA . ILE B 1 82 ? 11.352 -3.729 -16.578 1 96.88 82 ILE B CA 1
ATOM 3389 C C . ILE B 1 82 ? 11.602 -2.723 -15.461 1 96.88 82 ILE B C 1
ATOM 3391 O O . ILE B 1 82 ? 12.633 -2.775 -14.789 1 96.88 82 ILE B O 1
ATOM 3395 N N . LEU B 1 83 ? 10.633 -1.852 -15.195 1 97.69 83 LEU B N 1
ATOM 3396 C CA . LEU B 1 83 ? 10.773 -0.866 -14.133 1 97.69 83 LEU B CA 1
ATOM 3397 C C . LEU B 1 83 ? 10.898 -1.548 -12.773 1 97.69 83 LEU B C 1
ATOM 3399 O O . LEU B 1 83 ? 11.742 -1.172 -11.961 1 97.69 83 LEU B O 1
ATOM 3403 N N . ALA B 1 84 ? 10.062 -2.514 -12.531 1 98.19 84 ALA B N 1
ATOM 3404 C CA . ALA B 1 84 ? 10.141 -3.25 -11.273 1 98.19 84 ALA B CA 1
ATOM 3405 C C . ALA B 1 84 ? 11.492 -3.938 -11.117 1 98.19 84 ALA B C 1
ATOM 3407 O O . ALA B 1 84 ? 12.094 -3.91 -10.039 1 98.19 84 ALA B O 1
ATOM 3408 N N . PHE B 1 85 ? 11.992 -4.52 -12.211 1 98.56 85 PHE B N 1
ATOM 3409 C CA . PHE B 1 85 ? 13.258 -5.246 -12.219 1 98.56 85 PHE B CA 1
ATOM 3410 C C . PHE B 1 85 ? 14.43 -4.297 -12.031 1 98.56 85 PHE B C 1
ATOM 3412 O O . PHE B 1 85 ? 15.328 -4.559 -11.219 1 98.56 85 PHE B O 1
ATOM 3419 N N . ASP B 1 86 ? 14.414 -3.174 -12.734 1 98.44 86 ASP B N 1
ATOM 3420 C CA . ASP B 1 86 ? 15.461 -2.164 -12.602 1 98.44 86 ASP B CA 1
ATOM 3421 C C . ASP B 1 86 ? 15.5 -1.593 -11.188 1 98.44 86 ASP B C 1
ATOM 3423 O O . ASP B 1 86 ? 16.578 -1.341 -10.641 1 98.44 86 ASP B O 1
ATOM 3427 N N . THR B 1 87 ? 14.336 -1.353 -10.641 1 98 87 THR B N 1
ATOM 3428 C CA . THR B 1 87 ? 14.25 -0.848 -9.281 1 98 87 THR B CA 1
ATOM 3429 C C . THR B 1 87 ? 14.914 -1.81 -8.297 1 98 87 THR B C 1
ATOM 3431 O O . THR B 1 87 ? 15.617 -1.381 -7.379 1 98 87 THR B O 1
ATOM 3434 N N . MET B 1 88 ? 14.766 -3.1 -8.5 1 98.38 88 MET B N 1
ATOM 3435 C CA . MET B 1 88 ? 15.391 -4.125 -7.672 1 98.38 88 MET B CA 1
ATOM 3436 C C . MET B 1 88 ? 16.906 -4.059 -7.781 1 98.38 88 MET B C 1
ATOM 3438 O O . MET B 1 88 ? 17.609 -4.047 -6.77 1 98.38 88 MET B O 1
ATOM 3442 N N . GLU B 1 89 ? 17.375 -4 -9 1 98.25 89 GLU B N 1
ATOM 3443 C CA . GLU B 1 89 ? 18.828 -3.93 -9.195 1 98.25 89 GLU B CA 1
ATOM 3444 C C . GLU B 1 89 ? 19.406 -2.658 -8.586 1 98.25 89 GLU B C 1
ATOM 3446 O O . GLU B 1 89 ? 20.5 -2.684 -8.008 1 98.25 89 GLU B O 1
ATOM 3451 N N . THR B 1 90 ? 18.688 -1.574 -8.664 1 96.19 90 THR B N 1
ATOM 3452 C CA . THR B 1 90 ? 19.125 -0.299 -8.109 1 96.19 90 THR B CA 1
ATOM 3453 C C . THR B 1 90 ? 19.219 -0.365 -6.59 1 96.19 90 THR B C 1
ATOM 3455 O O . THR B 1 90 ? 20.219 0.031 -6 1 96.19 90 THR B O 1
ATOM 3458 N N . VAL B 1 91 ? 18.172 -0.905 -5.996 1 94.81 91 VAL B N 1
ATOM 3459 C CA . VAL B 1 91 ? 18.141 -0.924 -4.539 1 94.81 91 VAL B CA 1
ATOM 3460 C C . VAL B 1 91 ? 19.203 -1.882 -4.008 1 94.81 91 VAL B C 1
ATOM 3462 O O . VAL B 1 91 ? 19.812 -1.633 -2.961 1 94.81 91 VAL B O 1
ATOM 3465 N N . LEU B 1 92 ? 19.484 -2.943 -4.727 1 96.38 92 LEU B N 1
ATOM 3466 C CA . LEU B 1 92 ? 20.5 -3.904 -4.301 1 96.38 92 LEU B CA 1
ATOM 3467 C C . LEU B 1 92 ? 21.891 -3.447 -4.719 1 96.38 92 LEU B C 1
ATOM 3469 O O . LEU B 1 92 ? 22.891 -4.031 -4.297 1 96.38 92 LEU B O 1
ATOM 3473 N N . ALA B 1 93 ? 21.953 -2.441 -5.555 1 95.81 93 ALA B N 1
ATOM 3474 C CA . ALA B 1 93 ? 23.219 -1.953 -6.121 1 95.81 93 ALA B CA 1
ATOM 3475 C C . ALA B 1 93 ? 24 -3.088 -6.766 1 95.81 93 ALA B C 1
ATOM 3477 O O . ALA B 1 93 ? 25.219 -3.176 -6.602 1 95.81 93 ALA B O 1
ATOM 3478 N N . GLU B 1 94 ? 23.328 -4.008 -7.426 1 97.62 94 GLU B N 1
ATOM 3479 C CA . GLU B 1 94 ? 23.922 -5.172 -8.086 1 97.62 94 GLU B CA 1
ATOM 3480 C C . GLU B 1 94 ? 23.047 -5.648 -9.242 1 97.62 94 GLU B C 1
ATOM 3482 O O . GLU B 1 94 ? 21.828 -5.668 -9.141 1 97.62 94 GLU B O 1
ATOM 3487 N N . SER B 1 95 ? 23.672 -5.996 -10.352 1 98.12 95 SER B N 1
ATOM 3488 C CA . SER B 1 95 ? 22.938 -6.547 -11.492 1 98.12 95 SER B CA 1
ATOM 3489 C C . SER B 1 95 ? 22.672 -8.031 -11.305 1 98.12 95 SER B C 1
ATOM 3491 O O . SER B 1 95 ? 23.531 -8.773 -10.82 1 98.12 95 SER B O 1
ATOM 3493 N N . ALA B 1 96 ? 21.516 -8.461 -11.727 1 98.56 96 ALA B N 1
ATOM 3494 C CA . ALA B 1 96 ? 21.172 -9.883 -11.672 1 98.56 96 ALA B CA 1
ATOM 3495 C C . ALA B 1 96 ? 21.922 -10.672 -12.734 1 98.56 96 ALA B C 1
ATOM 3497 O O . ALA B 1 96 ? 22.172 -10.172 -13.836 1 98.56 96 ALA B O 1
ATOM 3498 N N . SER B 1 97 ? 22.219 -11.883 -12.438 1 98.44 97 SER B N 1
ATOM 3499 C CA . SER B 1 97 ? 22.875 -12.789 -13.359 1 98.44 97 SER B CA 1
ATOM 3500 C C . SER B 1 97 ? 21.875 -13.633 -14.133 1 98.44 97 SER B C 1
ATOM 3502 O O . SER B 1 97 ? 22.219 -14.289 -15.117 1 98.44 97 SER B O 1
ATOM 3504 N N . GLY B 1 98 ? 20.672 -13.578 -13.758 1 98.38 98 GLY B N 1
ATOM 3505 C CA . GLY B 1 98 ? 19.578 -14.305 -14.367 1 98.38 98 GLY B CA 1
ATOM 3506 C C . GLY B 1 98 ? 18.25 -14.055 -13.68 1 98.38 98 GLY B C 1
ATOM 3507 O O . GLY B 1 98 ? 18.188 -13.406 -12.641 1 98.38 98 GLY B O 1
ATOM 3508 N N . THR B 1 99 ? 17.219 -14.523 -14.297 1 98.62 99 THR B N 1
ATOM 3509 C CA . THR B 1 99 ? 15.875 -14.422 -13.75 1 98.62 99 THR B CA 1
ATOM 3510 C C . THR B 1 99 ? 15.172 -15.781 -13.789 1 98.62 99 THR B C 1
ATOM 3512 O O . THR B 1 99 ? 15.711 -16.75 -14.336 1 98.62 99 THR B O 1
ATOM 3515 N N . PHE B 1 100 ? 14.07 -15.906 -13.086 1 98.31 100 PHE B N 1
ATOM 3516 C CA . PHE B 1 100 ? 13.297 -17.141 -13.039 1 98.31 100 PHE B CA 1
ATOM 3517 C C . PHE B 1 100 ? 11.852 -16.859 -12.656 1 98.31 100 PHE B C 1
ATOM 3519 O O . PHE B 1 100 ? 11.516 -15.734 -12.266 1 98.31 100 PHE B O 1
ATOM 3526 N N . SER B 1 101 ? 10.984 -17.812 -12.844 1 96.56 101 SER B N 1
ATOM 3527 C CA . SER B 1 101 ? 9.578 -17.672 -12.5 1 96.56 101 SER B CA 1
ATOM 3528 C C . SER B 1 101 ? 9.336 -17.938 -11.016 1 96.56 101 SER B C 1
ATOM 3530 O O . SER B 1 101 ? 9.93 -18.859 -10.445 1 96.56 101 SER B O 1
ATOM 3532 N N . ILE B 1 102 ? 8.539 -17.109 -10.422 1 95.81 102 ILE B N 1
ATOM 3533 C CA . ILE B 1 102 ? 8.156 -17.375 -9.039 1 95.81 102 ILE B CA 1
ATOM 3534 C C . ILE B 1 102 ? 7.125 -18.5 -9 1 95.81 102 ILE B C 1
ATOM 3536 O O . ILE B 1 102 ? 7.023 -19.234 -8.008 1 95.81 102 ILE B O 1
ATOM 3540 N N . GLU B 1 103 ? 6.371 -18.562 -10.086 1 93.56 103 GLU B N 1
ATOM 3541 C CA . GLU B 1 103 ? 5.277 -19.516 -10.234 1 93.56 103 GLU B CA 1
ATOM 3542 C C . GLU B 1 103 ? 5.195 -20.047 -11.664 1 93.56 103 GLU B C 1
ATOM 3544 O O . GLU B 1 103 ? 5.34 -19.281 -12.617 1 93.56 103 GLU B O 1
ATOM 3549 N N . VAL B 1 104 ? 5.055 -21.312 -11.727 1 92.5 104 VAL B N 1
ATOM 3550 C CA . VAL B 1 104 ? 4.777 -21.891 -13.039 1 92.5 104 VAL B CA 1
ATOM 3551 C C . VAL B 1 104 ? 3.268 -22.016 -13.234 1 92.5 104 VAL B C 1
ATOM 3553 O O . VAL B 1 104 ? 2.713 -23.109 -13.078 1 92.5 104 VAL B O 1
ATOM 3556 N N . GLY B 1 105 ? 2.615 -20.953 -13.523 1 89.75 105 GLY B N 1
ATOM 3557 C CA . GLY B 1 105 ? 1.181 -20.875 -13.734 1 89.75 105 GLY B CA 1
ATOM 3558 C C . GLY B 1 105 ? 0.769 -19.625 -14.516 1 89.75 105 GLY B C 1
ATOM 3559 O O . GLY B 1 105 ? 1.141 -18.516 -14.148 1 89.75 105 GLY B O 1
ATOM 3560 N N . GLY B 1 106 ? 0.085 -19.953 -15.578 1 86.69 106 GLY B N 1
ATOM 3561 C CA . GLY B 1 106 ? -0.481 -18.859 -16.359 1 86.69 106 GLY B CA 1
ATOM 3562 C C . GLY B 1 106 ? 0.565 -17.891 -16.875 1 86.69 106 GLY B C 1
ATOM 3563 O O . GLY B 1 106 ? 1.557 -18.297 -17.469 1 86.69 106 GLY B O 1
ATOM 3564 N N . ILE B 1 107 ? 0.318 -16.656 -16.656 1 88.81 107 ILE B N 1
ATOM 3565 C CA . ILE B 1 107 ? 1.122 -15.57 -17.219 1 88.81 107 ILE B CA 1
ATOM 3566 C C . ILE B 1 107 ? 2.461 -15.492 -16.484 1 88.81 107 ILE B C 1
ATOM 3568 O O . ILE B 1 107 ? 3.484 -15.156 -17.094 1 88.81 107 ILE B O 1
ATOM 3572 N N . ASN B 1 108 ? 2.594 -15.836 -15.281 1 91.56 108 ASN B N 1
ATOM 3573 C CA . ASN B 1 108 ? 3.779 -15.648 -14.453 1 91.56 108 ASN B CA 1
ATOM 3574 C C . ASN B 1 108 ? 4.883 -16.641 -14.82 1 91.56 108 ASN B C 1
ATOM 3576 O O . ASN B 1 108 ? 6.043 -16.453 -14.445 1 91.56 108 ASN B O 1
ATOM 3580 N N . SER B 1 109 ? 4.488 -17.625 -15.539 1 93.94 109 SER B N 1
ATOM 3581 C CA . SER B 1 109 ? 5.512 -18.547 -16.047 1 93.94 109 SER B CA 1
ATOM 3582 C C . SER B 1 109 ? 6.332 -17.891 -17.156 1 93.94 109 SER B C 1
ATOM 3584 O O . SER B 1 109 ? 7.453 -18.312 -17.438 1 93.94 109 SER B O 1
ATOM 3586 N N . LEU B 1 110 ? 5.773 -16.844 -17.719 1 93.69 110 LEU B N 1
ATOM 3587 C CA . LEU B 1 110 ? 6.371 -16.328 -18.953 1 93.69 110 LEU B CA 1
ATOM 3588 C C . LEU B 1 110 ? 6.945 -14.938 -18.734 1 93.69 110 LEU B C 1
ATOM 3590 O O . LEU B 1 110 ? 7.73 -14.453 -19.562 1 93.69 110 LEU B O 1
ATOM 3594 N N . ILE B 1 111 ? 6.656 -14.281 -17.656 1 93.44 111 ILE B N 1
ATOM 3595 C CA . ILE B 1 111 ? 7.051 -12.898 -17.406 1 93.44 111 ILE B CA 1
ATOM 3596 C C . ILE B 1 111 ? 8.578 -12.797 -17.375 1 93.44 111 ILE B C 1
ATOM 3598 O O . ILE B 1 111 ? 9.148 -11.859 -17.938 1 93.44 111 ILE B O 1
ATOM 3602 N N . PRO B 1 112 ? 9.273 -13.781 -16.812 1 95.88 112 PRO B N 1
ATOM 3603 C CA . PRO B 1 112 ? 10.734 -13.68 -16.781 1 95.88 112 PRO B CA 1
ATOM 3604 C C . PRO B 1 112 ? 11.352 -13.648 -18.172 1 95.88 112 PRO B C 1
ATOM 3606 O O . PRO B 1 112 ? 12.438 -13.086 -18.359 1 95.88 112 PRO B O 1
ATOM 3609 N N . PHE B 1 113 ? 10.688 -14.203 -19.172 1 95 113 PHE B N 1
ATOM 3610 C CA . PHE B 1 113 ? 11.219 -14.195 -20.531 1 95 113 PHE B CA 1
ATOM 3611 C C . PHE B 1 113 ? 11.203 -12.781 -21.109 1 95 113 PHE B C 1
ATOM 3613 O O . PHE B 1 113 ? 12.039 -12.445 -21.953 1 95 113 PHE B O 1
ATOM 3620 N N . VAL B 1 114 ? 10.266 -11.977 -20.625 1 93.44 114 VAL B N 1
ATOM 3621 C CA . VAL B 1 114 ? 10.219 -10.578 -21.047 1 93.44 114 VAL B CA 1
ATOM 3622 C C . VAL B 1 114 ? 11.461 -9.852 -20.531 1 93.44 114 VAL B C 1
ATOM 3624 O O . VAL B 1 114 ? 12.125 -9.133 -21.281 1 93.44 114 VAL B O 1
ATOM 3627 N N . VAL B 1 115 ? 11.797 -10.07 -19.281 1 96.25 115 VAL B N 1
ATOM 3628 C CA . VAL B 1 115 ? 12.969 -9.469 -18.672 1 96.25 115 VAL B CA 1
ATOM 3629 C C . VAL B 1 115 ? 14.234 -9.977 -19.359 1 96.25 115 VAL B C 1
ATOM 3631 O O . VAL B 1 115 ? 15.125 -9.188 -19.688 1 96.25 115 VAL B O 1
ATOM 3634 N N . ALA B 1 116 ? 14.266 -11.242 -19.547 1 96.06 116 ALA B N 1
ATOM 3635 C CA . ALA B 1 116 ? 15.422 -11.883 -20.172 1 96.06 116 ALA B CA 1
ATOM 3636 C C . ALA B 1 116 ? 15.672 -11.32 -21.562 1 96.06 116 ALA B C 1
ATOM 3638 O O . ALA B 1 116 ? 16.812 -11.055 -21.938 1 96.06 116 ALA B O 1
ATOM 3639 N N . ALA B 1 117 ? 14.633 -11.18 -22.297 1 93.81 117 ALA B N 1
ATOM 3640 C CA . ALA B 1 117 ? 14.742 -10.656 -23.656 1 93.81 117 ALA B CA 1
ATOM 3641 C C . ALA B 1 117 ? 15.289 -9.234 -23.656 1 93.81 117 ALA B C 1
ATOM 3643 O O . ALA B 1 117 ? 16.141 -8.891 -24.484 1 93.81 117 ALA B O 1
ATOM 3644 N N . LYS B 1 118 ? 14.828 -8.438 -22.766 1 93.5 118 LYS B N 1
ATOM 3645 C CA . LYS B 1 118 ? 15.195 -7.027 -22.719 1 93.5 118 LYS B CA 1
ATOM 3646 C C . LYS B 1 118 ? 16.609 -6.84 -22.172 1 93.5 118 LYS B C 1
ATOM 3648 O O . LYS B 1 118 ? 17.359 -5.984 -22.641 1 93.5 118 LYS B O 1
ATOM 3653 N N . LYS B 1 119 ? 17.016 -7.684 -21.234 1 95.19 119 LYS B N 1
ATOM 3654 C CA . LYS B 1 119 ? 18.25 -7.426 -20.484 1 95.19 119 LYS B CA 1
ATOM 3655 C C . LYS B 1 119 ? 19.359 -8.391 -20.891 1 95.19 119 LYS B C 1
ATOM 3657 O O . LYS B 1 119 ? 20.5 -8.25 -20.453 1 95.19 119 LYS B O 1
ATOM 3662 N N . GLY B 1 120 ? 18.984 -9.336 -21.703 1 94.25 120 GLY B N 1
ATOM 3663 C CA . GLY B 1 120 ? 19.969 -10.328 -22.125 1 94.25 120 GLY B CA 1
ATOM 3664 C C . GLY B 1 120 ? 20.359 -11.273 -21 1 94.25 120 GLY B C 1
ATOM 3665 O O . GLY B 1 120 ? 21.547 -11.586 -20.844 1 94.25 120 GLY B O 1
ATOM 3666 N N . LEU B 1 121 ? 19.453 -11.664 -20.203 1 96.44 121 LEU B N 1
ATOM 3667 C CA . LEU B 1 121 ? 19.688 -12.547 -19.078 1 96.44 121 LEU B CA 1
ATOM 3668 C C . LEU B 1 121 ? 19.203 -13.961 -19.375 1 96.44 121 LEU B C 1
ATOM 3670 O O . LEU B 1 121 ? 18.266 -14.148 -20.141 1 96.44 121 LEU B O 1
ATOM 3674 N N . PRO B 1 122 ? 19.828 -14.93 -18.828 1 96.94 122 PRO B N 1
ATOM 3675 C CA . PRO B 1 122 ? 19.234 -16.266 -18.891 1 96.94 122 PRO B CA 1
ATOM 3676 C C . PRO B 1 122 ? 18.047 -16.438 -17.953 1 96.94 122 PRO B C 1
ATOM 3678 O O . PRO B 1 122 ? 17.922 -15.703 -16.969 1 96.94 122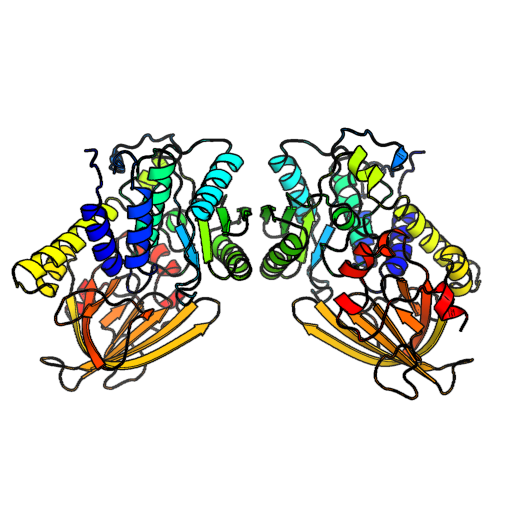 PRO B O 1
ATOM 3681 N N . VAL B 1 123 ? 17.188 -17.375 -18.344 1 97.69 123 VAL B N 1
ATOM 3682 C CA . VAL B 1 123 ? 16.109 -17.797 -17.469 1 97.69 123 VAL B CA 1
ATOM 3683 C C . VAL B 1 123 ? 16.469 -19.141 -16.812 1 97.69 123 VAL B C 1
ATOM 3685 O O . VAL B 1 123 ? 16.891 -20.078 -17.5 1 97.69 123 VAL B O 1
ATOM 3688 N N . ILE B 1 124 ? 16.344 -19.188 -15.516 1 98.44 124 ILE B N 1
ATOM 3689 C CA . ILE B 1 124 ? 16.703 -20.406 -14.805 1 98.44 124 ILE B CA 1
ATOM 3690 C C . ILE B 1 124 ? 15.5 -21.344 -14.75 1 98.44 124 ILE B C 1
ATOM 3692 O O . ILE B 1 124 ? 14.383 -20.906 -14.453 1 98.44 124 ILE B O 1
ATOM 3696 N N . ASP B 1 125 ? 15.688 -22.656 -15.008 1 97.88 125 ASP B N 1
ATOM 3697 C CA . ASP B 1 125 ? 14.625 -23.641 -15.078 1 97.88 125 ASP B CA 1
ATOM 3698 C C . ASP B 1 125 ? 14.219 -24.109 -13.68 1 97.88 125 ASP B C 1
ATOM 3700 O O . ASP B 1 125 ? 14.531 -25.234 -13.273 1 97.88 125 ASP B O 1
ATOM 3704 N N . CYS B 1 126 ? 13.445 -23.234 -13.039 1 98.38 126 CYS B N 1
ATOM 3705 C CA . CYS B 1 126 ? 12.93 -23.484 -11.695 1 98.38 126 CYS B CA 1
ATOM 3706 C C . CYS B 1 126 ? 11.781 -22.547 -11.359 1 98.38 126 CYS B C 1
ATOM 3708 O O . CYS B 1 126 ? 11.461 -21.641 -12.141 1 98.38 126 CYS B O 1
ATOM 3710 N N . ASP B 1 127 ? 11.117 -22.828 -10.32 1 98 127 ASP B N 1
ATOM 3711 C CA . ASP B 1 127 ? 10.195 -21.875 -9.711 1 98 127 ASP B CA 1
ATOM 3712 C C . ASP B 1 127 ? 10.07 -22.109 -8.211 1 98 127 ASP B C 1
ATOM 3714 O O . ASP B 1 127 ? 10.867 -22.844 -7.625 1 98 127 ASP B O 1
ATOM 3718 N N . ALA B 1 128 ? 9.148 -21.406 -7.598 1 98.06 128 ALA B N 1
ATOM 3719 C CA . ALA B 1 128 ? 9.102 -21.453 -6.141 1 98.06 128 ALA B CA 1
ATOM 3720 C C . ALA B 1 128 ? 7.793 -22.078 -5.656 1 98.06 128 ALA B C 1
ATOM 3722 O O . ALA B 1 128 ? 7.488 -22.047 -4.461 1 98.06 128 ALA B O 1
ATOM 3723 N N . MET B 1 129 ? 7.012 -22.641 -6.566 1 97.62 129 MET B N 1
ATOM 3724 C CA . MET B 1 129 ? 5.707 -23.156 -6.16 1 97.62 129 MET B CA 1
ATOM 3725 C C . MET B 1 129 ? 5.461 -24.547 -6.75 1 97.62 129 MET B C 1
ATOM 3727 O O . MET B 1 129 ? 4.906 -25.406 -6.078 1 97.62 129 MET B O 1
ATOM 3731 N N . GLY B 1 130 ? 5.867 -24.734 -8 1 97.06 130 GLY B N 1
ATOM 3732 C CA . GLY B 1 130 ? 5.516 -25.938 -8.727 1 97.06 130 GLY B CA 1
ATOM 3733 C C . GLY B 1 130 ? 4.074 -25.953 -9.203 1 97.06 130 GLY B C 1
ATOM 3734 O O . GLY B 1 130 ? 3.631 -26.906 -9.836 1 97.06 130 GLY B O 1
ATOM 3735 N N . ARG B 1 131 ? 3.391 -24.938 -8.961 1 96.31 131 ARG B N 1
ATOM 3736 C CA . ARG B 1 131 ? 1.993 -24.641 -9.25 1 96.31 131 ARG B CA 1
ATOM 3737 C C . ARG B 1 131 ? 1.683 -23.156 -8.992 1 96.31 131 ARG B C 1
ATOM 3739 O O . ARG B 1 131 ? 2.586 -22.375 -8.711 1 96.31 131 ARG B O 1
ATOM 3746 N N . ALA B 1 132 ? 0.452 -22.797 -9.141 1 93.94 132 ALA B N 1
ATOM 3747 C CA . ALA B 1 132 ? 0.05 -21.453 -8.734 1 93.94 132 ALA B CA 1
ATOM 3748 C C . ALA B 1 132 ? -0.663 -21.484 -7.383 1 93.94 132 ALA B C 1
ATOM 3750 O O . ALA B 1 132 ? -1.463 -22.391 -7.113 1 93.94 132 ALA B O 1
ATOM 3751 N N . PHE B 1 133 ? -0.26 -20.641 -6.492 1 95.06 133 PHE B N 1
ATOM 3752 C CA . PHE B 1 133 ? -0.938 -20.344 -5.234 1 95.06 133 PHE B CA 1
ATOM 3753 C C . PHE B 1 133 ? -1.385 -18.891 -5.176 1 95.06 133 PHE B C 1
ATOM 3755 O O . PHE B 1 133 ? -0.78 -18.031 -5.812 1 95.06 133 PHE B O 1
ATOM 3762 N N . PRO B 1 134 ? -2.379 -18.578 -4.379 1 91.31 134 PRO B N 1
ATOM 3763 C CA . PRO B 1 134 ? -3.004 -17.25 -4.449 1 91.31 134 PRO B CA 1
ATOM 3764 C C . PRO B 1 134 ? -2.197 -16.172 -3.725 1 91.31 134 PRO B C 1
ATOM 3766 O O . PRO B 1 134 ? -2.381 -14.984 -3.98 1 91.31 134 PRO B O 1
ATOM 3769 N N . GLU B 1 135 ? -1.288 -16.562 -2.807 1 91.88 135 GLU B N 1
ATOM 3770 C CA . GLU B 1 135 ? -0.684 -15.547 -1.962 1 91.88 135 GLU B CA 1
ATOM 3771 C C . GLU B 1 135 ? 0.84 -15.602 -2.027 1 91.88 135 GLU B C 1
ATOM 3773 O O . GLU B 1 135 ? 1.417 -16.672 -2.238 1 91.88 135 GLU B O 1
ATOM 3778 N N . ALA B 1 136 ? 1.479 -14.531 -1.672 1 90 136 ALA B N 1
ATOM 3779 C CA . ALA B 1 136 ? 2.904 -14.32 -1.907 1 90 136 ALA B CA 1
ATOM 3780 C C . ALA B 1 136 ? 3.748 -15.227 -1.017 1 90 136 ALA B C 1
ATOM 3782 O O . ALA B 1 136 ? 4.84 -15.648 -1.406 1 90 136 ALA B O 1
ATOM 3783 N N . GLN B 1 137 ? 3.295 -15.516 0.206 1 93.56 137 GLN B N 1
ATOM 3784 C CA . GLN B 1 137 ? 4.121 -16.312 1.111 1 93.56 137 GLN B CA 1
ATOM 3785 C C . GLN B 1 137 ? 4.082 -17.781 0.737 1 93.56 137 GLN B C 1
ATOM 3787 O O . GLN B 1 137 ? 4.863 -18.578 1.259 1 93.56 137 GLN B O 1
ATOM 3792 N N . MET B 1 138 ? 3.223 -18.141 -0.183 1 96.5 138 MET B N 1
ATOM 3793 C CA . MET B 1 138 ? 3.076 -19.547 -0.585 1 96.5 138 MET B CA 1
ATOM 3794 C C . MET B 1 138 ? 4.125 -19.922 -1.627 1 96.5 138 MET B C 1
ATOM 3796 O O . MET B 1 138 ? 3.783 -20.297 -2.748 1 96.5 138 MET B O 1
ATOM 3800 N N . VAL B 1 139 ? 5.34 -19.812 -1.263 1 97.88 139 VAL B N 1
ATOM 3801 C CA . VAL B 1 139 ? 6.52 -20.188 -2.043 1 97.88 139 VAL B CA 1
ATOM 3802 C C . VAL B 1 139 ? 7.473 -21.016 -1.183 1 97.88 139 VAL B C 1
ATOM 3804 O O . VAL B 1 139 ? 7.5 -20.859 0.041 1 97.88 139 VAL B O 1
ATOM 3807 N N . THR B 1 140 ? 8.242 -21.828 -1.802 1 98.38 140 THR B N 1
ATOM 3808 C CA . THR B 1 140 ? 9.188 -22.672 -1.083 1 98.38 140 THR B CA 1
ATOM 3809 C C . THR B 1 140 ? 10.234 -21.828 -0.361 1 98.38 140 THR B C 1
ATOM 3811 O O . THR B 1 140 ? 10.758 -22.219 0.68 1 98.38 140 THR B O 1
ATOM 3814 N N . PHE B 1 141 ? 10.586 -20.672 -0.838 1 98.38 141 PHE B N 1
ATOM 3815 C CA . PHE B 1 141 ? 11.531 -19.75 -0.212 1 98.38 141 PHE B CA 1
ATOM 3816 C C . PHE B 1 141 ? 11.07 -19.391 1.194 1 98.38 141 PHE B C 1
ATOM 3818 O O . PHE B 1 141 ? 11.883 -19.359 2.125 1 98.38 141 PHE B O 1
ATOM 3825 N N . PHE B 1 142 ? 9.781 -19.156 1.35 1 97.69 142 PHE B N 1
ATOM 3826 C CA . PHE B 1 142 ? 9.211 -18.844 2.654 1 97.69 142 PHE B CA 1
ATOM 3827 C C . PHE B 1 142 ? 9.289 -20.047 3.58 1 97.69 142 PHE B C 1
ATOM 3829 O O . PHE B 1 142 ? 9.594 -19.906 4.766 1 97.69 142 PHE B O 1
ATOM 3836 N N . LEU B 1 143 ? 9.031 -21.25 3.057 1 97.62 143 LEU B N 1
ATOM 3837 C CA . LEU B 1 143 ? 9.141 -22.484 3.838 1 97.62 143 LEU B CA 1
ATOM 3838 C C . LEU B 1 143 ? 10.547 -22.641 4.41 1 97.62 143 LEU B C 1
ATOM 3840 O O . LEU B 1 143 ? 10.719 -23.141 5.523 1 97.62 143 LEU B O 1
ATOM 3844 N N . ASP B 1 144 ? 11.523 -22.188 3.656 1 97.62 144 ASP B N 1
ATOM 3845 C CA . ASP B 1 144 ? 12.914 -22.391 4.031 1 97.62 144 ASP B CA 1
ATOM 3846 C C . ASP B 1 144 ? 13.438 -21.203 4.832 1 97.62 144 ASP B C 1
ATOM 3848 O O . ASP B 1 144 ? 14.648 -21.078 5.074 1 97.62 144 ASP B O 1
ATOM 3852 N N . GLY B 1 145 ? 12.609 -20.234 5.168 1 96.44 145 GLY B N 1
ATOM 3853 C CA . GLY B 1 145 ? 12.969 -19.125 6.043 1 96.44 145 GLY B CA 1
ATOM 3854 C C . GLY B 1 145 ? 13.75 -18.031 5.332 1 96.44 145 GLY B C 1
ATOM 3855 O O . GLY B 1 145 ? 14.461 -17.25 5.973 1 96.44 145 GLY B O 1
ATOM 3856 N N . LEU B 1 146 ? 13.703 -18.031 4.043 1 97.25 146 LEU B N 1
ATOM 3857 C CA . LEU B 1 146 ? 14.406 -17 3.287 1 97.25 146 LEU B CA 1
ATOM 3858 C C . LEU B 1 146 ? 13.609 -15.703 3.273 1 97.25 146 LEU B C 1
ATOM 3860 O O . LEU B 1 146 ? 12.375 -15.727 3.301 1 97.25 146 LEU B O 1
ATOM 3864 N N . SER B 1 147 ? 14.281 -14.57 3.211 1 95.81 147 SER B N 1
ATOM 3865 C CA . SER B 1 147 ? 13.648 -13.258 3.256 1 95.81 147 SER B CA 1
ATOM 3866 C C . SER B 1 147 ? 13.164 -12.836 1.874 1 95.81 147 SER B C 1
ATOM 3868 O O . SER B 1 147 ? 13.891 -12.961 0.888 1 95.81 147 SER B O 1
ATOM 3870 N N . SER B 1 148 ? 11.969 -12.312 1.865 1 96.62 148 SER B N 1
ATOM 3871 C CA . SER B 1 148 ? 11.406 -11.805 0.622 1 96.62 148 SER B CA 1
ATOM 3872 C C . SER B 1 148 ? 11.969 -10.43 0.285 1 96.62 148 SER B C 1
ATOM 3874 O O . SER B 1 148 ? 11.977 -10.016 -0.879 1 96.62 148 SER B O 1
ATOM 3876 N N . ALA B 1 149 ? 12.445 -9.672 1.243 1 96.19 149 ALA B N 1
ATOM 3877 C CA . ALA B 1 149 ? 12.867 -8.281 1.098 1 96.19 149 ALA B CA 1
ATOM 3878 C C . ALA B 1 149 ? 14.234 -8.195 0.429 1 96.19 149 ALA B C 1
ATOM 3880 O O . ALA B 1 149 ? 15.086 -9.062 0.62 1 96.19 149 ALA B O 1
ATOM 3881 N N . PRO B 1 150 ? 14.375 -7.242 -0.289 1 97.62 150 PRO B N 1
ATOM 3882 C CA . PRO B 1 150 ? 13.391 -6.234 -0.697 1 97.62 150 PRO B CA 1
ATOM 3883 C C . PRO B 1 150 ? 12.445 -6.738 -1.782 1 97.62 150 PRO B C 1
ATOM 3885 O O . PRO B 1 150 ? 12.781 -7.66 -2.527 1 97.62 150 PRO B O 1
ATOM 3888 N N . ASN B 1 151 ? 11.195 -6.234 -1.817 1 98.5 151 ASN B N 1
ATOM 3889 C CA . ASN B 1 151 ? 10.25 -6.414 -2.918 1 98.5 151 ASN B CA 1
ATOM 3890 C C . ASN B 1 151 ? 10.07 -5.121 -3.713 1 98.5 151 ASN B C 1
ATOM 3892 O O . ASN B 1 151 ? 9.992 -4.039 -3.133 1 98.5 151 ASN B O 1
ATOM 3896 N N . THR B 1 152 ? 10.055 -5.227 -4.992 1 98.62 152 THR B N 1
ATOM 3897 C CA . THR B 1 152 ? 9.828 -4.051 -5.824 1 98.62 152 THR B CA 1
ATOM 3898 C C . THR B 1 152 ? 8.57 -4.215 -6.668 1 98.62 152 THR B C 1
ATOM 3900 O O . THR B 1 152 ? 8.305 -5.301 -7.195 1 98.62 152 THR B O 1
ATOM 3903 N N . LEU B 1 153 ? 7.766 -3.221 -6.746 1 98.31 153 LEU B N 1
ATOM 3904 C CA . LEU B 1 153 ? 6.543 -3.166 -7.539 1 98.31 153 LEU B CA 1
ATOM 3905 C C . LEU B 1 153 ? 6.566 -1.975 -8.492 1 98.31 153 LEU B C 1
ATOM 3907 O O . LEU B 1 153 ? 7.168 -0.944 -8.188 1 98.31 153 LEU B O 1
ATOM 3911 N N . ALA B 1 154 ? 5.887 -2.1 -9.602 1 97.81 154 ALA B N 1
ATOM 3912 C CA . ALA B 1 154 ? 5.77 -0.993 -10.547 1 97.81 154 ALA B CA 1
ATOM 3913 C C . ALA B 1 154 ? 4.477 -1.095 -11.352 1 97.81 154 ALA B C 1
ATOM 3915 O O . ALA B 1 154 ? 4.02 -2.195 -11.664 1 97.81 154 ALA B O 1
ATOM 3916 N N . ASP B 1 155 ? 3.9 0.061 -11.664 1 95.44 155 ASP B N 1
ATOM 3917 C CA . ASP B 1 155 ? 2.713 0.095 -12.508 1 95.44 155 ASP B CA 1
ATOM 3918 C C . ASP B 1 155 ? 3.01 0.771 -13.844 1 95.44 155 ASP B C 1
ATOM 3920 O O . ASP B 1 155 ? 4.16 1.105 -14.133 1 95.44 155 ASP B O 1
ATOM 3924 N N . GLU B 1 156 ? 2.023 0.861 -14.727 1 92.06 156 GLU B N 1
ATOM 3925 C CA . GLU B 1 156 ? 2.193 1.349 -16.094 1 92.06 156 GLU B CA 1
ATOM 3926 C C . GLU B 1 156 ? 2.357 2.865 -16.125 1 92.06 156 GLU B C 1
ATOM 3928 O O . GLU B 1 156 ? 2.785 3.43 -17.125 1 92.06 156 GLU B O 1
ATOM 3933 N N . LYS B 1 157 ? 1.981 3.596 -15.023 1 93.56 157 LYS B N 1
ATOM 3934 C CA . LYS B 1 157 ? 2.033 5.055 -14.977 1 93.56 157 LYS B CA 1
ATOM 3935 C C . LYS B 1 157 ? 3.439 5.543 -14.633 1 93.56 157 LYS B C 1
ATOM 3937 O O . LYS B 1 157 ? 3.766 6.711 -14.852 1 93.56 157 LYS B O 1
ATOM 3942 N N . GLY B 1 158 ? 4.23 4.621 -14.07 1 94.81 158 GLY B N 1
ATOM 3943 C CA . GLY B 1 158 ? 5.59 4.996 -13.711 1 94.81 158 GLY B CA 1
ATOM 3944 C C . GLY B 1 158 ? 5.836 4.984 -12.211 1 94.81 158 GLY B C 1
ATOM 3945 O O . GLY B 1 158 ? 6.945 5.27 -11.766 1 94.81 158 GLY B O 1
ATOM 3946 N N . ASN B 1 159 ? 4.852 4.602 -11.398 1 96.75 159 ASN B N 1
ATOM 3947 C CA . ASN B 1 159 ? 5.059 4.422 -9.969 1 96.75 159 ASN B CA 1
ATOM 3948 C C . ASN B 1 159 ? 5.891 3.178 -9.672 1 96.75 159 ASN B C 1
ATOM 3950 O O . ASN B 1 159 ? 5.711 2.139 -10.305 1 96.75 159 ASN B O 1
ATOM 3954 N N . SER B 1 160 ? 6.781 3.268 -8.758 1 97.88 160 SER B N 1
ATOM 3955 C CA . SER B 1 160 ? 7.484 2.098 -8.242 1 97.88 160 SER B CA 1
ATOM 3956 C C . SER B 1 160 ? 7.547 2.119 -6.715 1 97.88 160 SER B C 1
ATOM 3958 O O . SER B 1 160 ? 7.512 3.188 -6.102 1 97.88 160 SER B O 1
ATOM 3960 N N . VAL B 1 161 ? 7.551 1.023 -6.137 1 98.5 161 VAL B N 1
ATOM 3961 C CA . VAL B 1 161 ? 7.52 0.867 -4.684 1 98.5 161 VAL B CA 1
ATOM 3962 C C . VAL B 1 161 ? 8.516 -0.204 -4.258 1 98.5 161 VAL B C 1
ATOM 3964 O O . VAL B 1 161 ? 8.656 -1.233 -4.922 1 98.5 161 VAL B O 1
ATOM 3967 N N . ILE B 1 162 ? 9.258 0.059 -3.236 1 98.62 162 ILE B N 1
ATOM 3968 C CA . ILE B 1 162 ? 10.133 -0.919 -2.598 1 98.62 162 ILE B CA 1
ATOM 3969 C C . ILE B 1 162 ? 9.578 -1.284 -1.222 1 98.62 162 ILE B C 1
ATOM 3971 O O . ILE B 1 162 ? 9.359 -0.407 -0.382 1 98.62 162 ILE B O 1
ATOM 3975 N N . LEU B 1 163 ? 9.312 -2.506 -0.993 1 98.38 163 LEU B N 1
ATOM 3976 C CA . LEU B 1 163 ? 8.852 -3.02 0.292 1 98.38 163 LEU B CA 1
ATOM 3977 C C . LEU B 1 163 ? 9.977 -3.738 1.025 1 98.38 163 LEU B C 1
ATOM 3979 O O . LEU B 1 163 ? 10.758 -4.469 0.41 1 98.38 163 LEU B O 1
ATOM 3983 N N . ASN B 1 164 ? 10.094 -3.504 2.271 1 97.69 164 ASN B N 1
ATOM 3984 C CA . ASN B 1 164 ? 10.938 -4.27 3.186 1 97.69 164 ASN B CA 1
ATOM 3985 C C . ASN B 1 164 ? 10.117 -4.906 4.301 1 97.69 164 ASN B C 1
ATOM 3987 O O . ASN B 1 164 ? 10.273 -4.555 5.473 1 97.69 164 ASN B O 1
ATOM 3991 N N . PRO B 1 165 ? 9.336 -5.879 3.93 1 96.94 165 PRO B N 1
ATOM 3992 C CA . PRO B 1 165 ? 8.477 -6.539 4.914 1 96.94 165 PRO B CA 1
ATOM 3993 C C . PRO B 1 165 ? 9.258 -7.41 5.895 1 96.94 165 PRO B C 1
ATOM 3995 O O . PRO B 1 165 ? 10.336 -7.91 5.555 1 96.94 165 PRO B O 1
ATOM 3998 N N . ILE B 1 166 ? 8.688 -7.605 7.094 1 94.69 166 ILE B N 1
ATOM 3999 C CA . ILE B 1 166 ? 9.352 -8.406 8.117 1 94.69 166 ILE B CA 1
ATOM 4000 C C . ILE B 1 166 ? 9.281 -9.883 7.746 1 94.69 166 ILE B C 1
ATOM 4002 O O . ILE B 1 166 ? 10.094 -10.688 8.211 1 94.69 166 ILE B O 1
ATOM 4006 N N . ASP B 1 167 ? 8.344 -10.289 6.902 1 93.25 167 ASP B N 1
ATOM 4007 C CA . ASP B 1 167 ? 8.242 -11.656 6.406 1 93.25 167 ASP B CA 1
ATOM 4008 C C . ASP B 1 167 ? 7.316 -11.742 5.199 1 93.25 167 ASP B C 1
ATOM 4010 O O . ASP B 1 167 ? 6.875 -10.719 4.676 1 93.25 167 ASP B O 1
ATOM 4014 N N . GLY B 1 168 ? 7.117 -12.977 4.797 1 93.19 168 GLY B N 1
ATOM 4015 C CA . GLY B 1 168 ? 6.336 -13.195 3.592 1 93.19 168 GLY B CA 1
ATOM 4016 C C . GLY B 1 168 ? 4.879 -12.805 3.746 1 93.19 168 GLY B C 1
ATOM 4017 O O . GLY B 1 168 ? 4.238 -12.375 2.783 1 93.19 168 GLY B O 1
ATOM 4018 N N . VAL B 1 169 ? 4.305 -13.008 4.91 1 94.69 169 VAL B N 1
ATOM 4019 C CA . VAL B 1 169 ? 2.906 -12.672 5.164 1 94.69 169 VAL B CA 1
ATOM 4020 C C . VAL B 1 169 ? 2.699 -11.164 5.031 1 94.69 169 VAL B C 1
ATOM 4022 O O . VAL B 1 169 ? 1.753 -10.719 4.379 1 94.69 169 VAL B O 1
ATOM 4025 N N . TRP B 1 170 ? 3.635 -10.391 5.547 1 95.69 170 TRP B N 1
ATOM 4026 C CA . TRP B 1 170 ? 3.574 -8.938 5.434 1 95.69 170 TRP B CA 1
ATOM 4027 C C . TRP B 1 170 ? 3.857 -8.484 4.004 1 95.69 170 TRP B C 1
ATOM 4029 O O . TRP B 1 170 ? 3.305 -7.484 3.543 1 95.69 170 TRP B O 1
ATOM 4039 N N . SER B 1 171 ? 4.727 -9.258 3.354 1 95.94 171 SER B N 1
ATOM 4040 C CA . SER B 1 171 ? 4.953 -8.969 1.94 1 95.94 171 SER B CA 1
ATOM 4041 C C . SER B 1 171 ? 3.643 -8.984 1.159 1 95.94 171 SER B C 1
ATOM 4043 O O . SER B 1 171 ? 3.348 -8.039 0.417 1 95.94 171 SER B O 1
ATOM 4045 N N . GLU B 1 172 ? 2.889 -10.023 1.339 1 94.94 172 GLU B N 1
ATOM 4046 C CA . GLU B 1 172 ? 1.595 -10.164 0.677 1 94.94 172 GLU B CA 1
ATOM 4047 C C . GLU B 1 172 ? 0.656 -9.023 1.062 1 94.94 172 GLU B C 1
ATOM 4049 O O . GLU B 1 172 ? 0.041 -8.398 0.196 1 94.94 172 GLU B O 1
ATOM 4054 N N . ARG B 1 173 ? 0.583 -8.773 2.293 1 95.25 173 ARG B N 1
ATOM 4055 C CA . ARG B 1 173 ? -0.327 -7.762 2.824 1 95.25 173 ARG B CA 1
ATOM 4056 C C . ARG B 1 173 ? -0.028 -6.387 2.232 1 95.25 173 ARG B C 1
ATOM 4058 O O . ARG B 1 173 ? -0.93 -5.711 1.731 1 95.25 173 ARG B O 1
ATOM 4065 N N . LEU B 1 174 ? 1.201 -5.953 2.244 1 97.38 174 LEU B N 1
ATOM 4066 C CA . LEU B 1 174 ? 1.605 -4.637 1.753 1 97.38 174 LEU B CA 1
ATOM 4067 C C . LEU B 1 174 ? 1.526 -4.578 0.231 1 97.38 174 LEU B C 1
ATOM 4069 O O . LEU B 1 174 ? 1.018 -3.605 -0.33 1 97.38 174 LEU B O 1
ATOM 4073 N N . ALA B 1 175 ? 1.984 -5.633 -0.422 1 96.75 175 ALA B N 1
ATOM 4074 C CA . ALA B 1 175 ? 1.999 -5.66 -1.883 1 96.75 175 ALA B CA 1
ATOM 4075 C C . ALA B 1 175 ? 0.582 -5.598 -2.445 1 96.75 175 ALA B C 1
ATOM 4077 O O . ALA B 1 175 ? 0.327 -4.895 -3.426 1 96.75 175 ALA B O 1
ATOM 4078 N N . ARG B 1 176 ? -0.28 -6.348 -1.88 1 94.31 176 ARG B N 1
ATOM 4079 C CA . ARG B 1 176 ? -1.658 -6.379 -2.357 1 94.31 176 ARG B CA 1
ATOM 4080 C C . ARG B 1 176 ? -2.312 -5.008 -2.229 1 94.31 176 ARG B C 1
ATOM 4082 O O . ARG B 1 176 ? -3.057 -4.586 -3.117 1 94.31 176 ARG B O 1
ATOM 4089 N N . ALA B 1 177 ? -2.102 -4.344 -1.127 1 94.56 177 ALA B N 1
ATOM 4090 C CA . ALA B 1 177 ? -2.652 -3.006 -0.931 1 94.56 177 ALA B CA 1
ATOM 4091 C C . ALA B 1 177 ? -2.152 -2.043 -2.004 1 94.56 177 ALA B C 1
ATOM 4093 O O . ALA B 1 177 ? -2.928 -1.257 -2.553 1 94.56 177 ALA B O 1
ATOM 4094 N N . ILE B 1 178 ? -0.892 -2.094 -2.309 1 96.62 178 ILE B N 1
ATOM 4095 C CA . ILE B 1 178 ? -0.291 -1.247 -3.334 1 96.62 178 ILE B CA 1
ATOM 4096 C C . ILE B 1 178 ? -0.881 -1.592 -4.699 1 96.62 178 ILE B C 1
ATOM 4098 O O . ILE B 1 178 ? -1.236 -0.699 -5.473 1 96.62 178 ILE B O 1
ATOM 4102 N N . THR B 1 179 ? -0.983 -2.867 -4.996 1 94.06 179 THR B N 1
ATOM 4103 C CA . THR B 1 179 ? -1.507 -3.338 -6.273 1 94.06 179 THR B CA 1
ATOM 4104 C C . THR B 1 179 ? -2.92 -2.812 -6.508 1 94.06 179 THR B C 1
ATOM 4106 O O . THR B 1 179 ? -3.262 -2.408 -7.617 1 94.06 179 THR B O 1
ATOM 4109 N N . GLU B 1 180 ? -3.691 -2.848 -5.508 1 92.38 180 GLU B N 1
ATOM 4110 C CA . GLU B 1 180 ? -5.051 -2.324 -5.609 1 92.38 180 GLU B CA 1
ATOM 4111 C C . GLU B 1 180 ? -5.051 -0.871 -6.074 1 92.38 180 GLU B C 1
ATOM 4113 O O . GLU B 1 180 ? -5.844 -0.49 -6.938 1 92.38 180 GLU B O 1
ATOM 4118 N N . GLN B 1 181 ? -4.145 -0.057 -5.527 1 94.12 181 GLN B N 1
ATOM 4119 C CA . GLN B 1 181 ? -4.07 1.351 -5.902 1 94.12 181 GLN B CA 1
ATOM 4120 C C . GLN B 1 181 ? -3.564 1.512 -7.336 1 94.12 181 GLN B C 1
ATOM 4122 O O . GLN B 1 181 ? -3.945 2.455 -8.031 1 94.12 181 GLN B O 1
ATOM 4127 N N . MET B 1 182 ? -2.764 0.571 -7.785 1 93 182 MET B N 1
ATOM 4128 C CA . MET B 1 182 ? -2.131 0.637 -9.102 1 93 182 MET B CA 1
ATOM 4129 C C . MET B 1 182 ? -3.074 0.123 -10.18 1 93 182 MET B C 1
ATOM 4131 O O . MET B 1 182 ? -2.645 -0.147 -11.305 1 93 182 MET B O 1
ATOM 4135 N N . GLY B 1 183 ? -4.367 -0.087 -9.867 1 88 183 GLY B N 1
ATOM 4136 C CA . GLY B 1 183 ? -5.352 -0.542 -10.836 1 88 183 GLY B CA 1
ATOM 4137 C C . GLY B 1 183 ? -5.5 -2.053 -10.867 1 88 183 GLY B C 1
ATOM 4138 O O . GLY B 1 183 ? -5.754 -2.631 -11.93 1 88 183 GLY B O 1
ATOM 4139 N N . ALA B 1 184 ? -5.125 -2.723 -9.789 1 86.88 184 ALA B N 1
ATOM 4140 C CA . ALA B 1 184 ? -5.316 -4.152 -9.555 1 86.88 184 ALA B CA 1
ATOM 4141 C C . ALA B 1 184 ? -4.371 -4.984 -10.414 1 86.88 184 ALA B C 1
ATOM 4143 O O . ALA B 1 184 ? -4.641 -6.156 -10.688 1 86.88 184 ALA B O 1
ATOM 4144 N N . ALA B 1 185 ? -3.363 -4.32 -10.945 1 88.38 185 ALA B N 1
ATOM 4145 C CA . ALA B 1 185 ? -2.34 -5.043 -11.695 1 88.38 185 ALA B CA 1
ATOM 4146 C C . ALA B 1 185 ? -0.995 -4.328 -11.617 1 88.38 185 ALA B C 1
ATOM 4148 O O . ALA B 1 185 ? -0.906 -3.127 -11.883 1 88.38 185 ALA B O 1
ATOM 4149 N N . CYS B 1 186 ? 0.022 -5.043 -11.273 1 93.06 186 CYS B N 1
ATOM 4150 C CA . CYS B 1 186 ? 1.364 -4.473 -11.273 1 93.06 186 CYS B CA 1
ATOM 4151 C C . CYS B 1 186 ? 2.42 -5.559 -11.445 1 93.06 186 CYS B C 1
ATOM 4153 O O . CYS B 1 186 ? 2.107 -6.75 -11.391 1 93.06 186 CYS B O 1
ATOM 4155 N N . ALA B 1 187 ? 3.604 -5.125 -11.852 1 95.62 187 ALA B N 1
ATOM 4156 C CA . ALA B 1 187 ? 4.766 -6.008 -11.875 1 95.62 187 ALA B CA 1
ATOM 4157 C C . ALA B 1 187 ? 5.426 -6.078 -10.5 1 95.62 187 ALA B C 1
ATOM 4159 O O . ALA B 1 187 ? 5.383 -5.113 -9.734 1 95.62 187 ALA B O 1
ATOM 4160 N N . MET B 1 188 ? 6.016 -7.188 -10.234 1 96.88 188 MET B N 1
ATOM 4161 C CA . MET B 1 188 ? 6.621 -7.355 -8.914 1 96.88 188 MET B CA 1
ATOM 4162 C C . MET B 1 188 ? 7.867 -8.234 -8.992 1 96.88 188 MET B C 1
ATOM 4164 O O . MET B 1 188 ? 7.902 -9.195 -9.766 1 96.88 188 MET B O 1
ATOM 4168 N N . CYS B 1 189 ? 8.906 -7.836 -8.297 1 98.12 189 CYS B N 1
ATOM 4169 C CA . CYS B 1 189 ? 10.07 -8.672 -8.008 1 98.12 189 CYS B CA 1
ATOM 4170 C C . CYS B 1 189 ? 10.219 -8.906 -6.512 1 98.12 189 CYS B C 1
ATOM 4172 O O . CYS B 1 189 ? 10.086 -7.973 -5.719 1 98.12 189 CYS B O 1
ATOM 4174 N N . ASP B 1 190 ? 10.367 -10.125 -6.125 1 97.5 190 ASP B N 1
ATOM 4175 C CA . ASP B 1 190 ? 10.594 -10.469 -4.727 1 97.5 190 ASP B CA 1
ATOM 4176 C C . ASP B 1 190 ? 11.594 -11.609 -4.598 1 97.5 190 ASP B C 1
ATOM 4178 O O . ASP B 1 190 ? 12 -12.203 -5.602 1 97.5 190 ASP B O 1
ATOM 4182 N N . TYR B 1 191 ? 12.18 -11.836 -3.41 1 97.75 191 TYR B N 1
ATOM 4183 C CA . TYR B 1 191 ? 13.109 -12.922 -3.113 1 97.75 191 TYR B CA 1
ATOM 4184 C C . TYR B 1 191 ? 14.32 -12.867 -4.031 1 97.75 191 TYR B C 1
ATOM 4186 O O . TYR B 1 191 ? 14.625 -13.844 -4.723 1 97.75 191 TYR B O 1
ATOM 4194 N N . PRO B 1 192 ? 14.992 -11.719 -4.094 1 98.44 192 PRO B N 1
ATOM 4195 C CA . PRO B 1 192 ? 16.312 -11.797 -4.711 1 98.44 192 PRO B CA 1
ATOM 4196 C C . PRO B 1 192 ? 17.266 -12.742 -3.967 1 98.44 192 PRO B C 1
ATOM 4198 O O . PRO B 1 192 ? 17.5 -12.562 -2.77 1 98.44 192 PRO B O 1
ATOM 4201 N N . LEU B 1 193 ? 17.734 -13.773 -4.652 1 98.69 193 LEU B N 1
ATOM 4202 C CA . LEU B 1 193 ? 18.484 -14.82 -3.957 1 98.69 193 LEU B CA 1
ATOM 4203 C C . LEU B 1 193 ? 19.844 -15.055 -4.605 1 98.69 193 LEU B C 1
ATOM 4205 O O . LEU B 1 193 ? 20 -14.859 -5.816 1 98.69 193 LEU B O 1
ATOM 4209 N N . ARG B 1 194 ? 20.734 -15.469 -3.805 1 98.62 194 ARG B N 1
ATOM 4210 C CA . ARG B 1 194 ? 22 -16 -4.316 1 98.62 194 ARG B CA 1
ATOM 4211 C C . ARG B 1 194 ? 21.812 -17.406 -4.879 1 98.62 194 ARG B C 1
ATOM 4213 O O . ARG B 1 194 ? 20.891 -18.109 -4.5 1 98.62 194 ARG B O 1
ATOM 4220 N N . GLY B 1 195 ? 22.734 -17.766 -5.754 1 98.56 195 GLY B N 1
ATOM 4221 C CA . GLY B 1 195 ? 22.641 -19.062 -6.406 1 98.56 195 GLY B CA 1
ATOM 4222 C C . GLY B 1 195 ? 22.562 -20.219 -5.43 1 98.56 195 GLY B C 1
ATOM 4223 O O . GLY B 1 195 ? 21.781 -21.156 -5.637 1 98.56 195 GLY B O 1
ATOM 4224 N N . HIS B 1 196 ? 23.281 -20.188 -4.332 1 98.56 196 HIS B N 1
ATOM 4225 C CA . HIS B 1 196 ? 23.281 -21.297 -3.383 1 98.56 196 HIS B CA 1
ATOM 4226 C C . HIS B 1 196 ? 21.922 -21.406 -2.68 1 98.56 196 HIS B C 1
ATOM 4228 O O . HIS B 1 196 ? 21.469 -22.5 -2.369 1 98.56 196 HIS B O 1
ATOM 4234 N N . GLU B 1 197 ? 21.266 -20.25 -2.404 1 98.62 197 GLU B N 1
ATOM 4235 C CA . GLU B 1 197 ? 19.938 -20.25 -1.812 1 98.62 197 GLU B CA 1
ATOM 4236 C C . GLU B 1 197 ? 18.891 -20.797 -2.789 1 98.62 197 GLU B C 1
ATOM 4238 O O . GLU B 1 197 ? 18.031 -21.578 -2.406 1 98.62 197 GLU B O 1
ATOM 4243 N N . LEU B 1 198 ? 19.031 -20.344 -4.027 1 98.62 198 LEU B N 1
ATOM 4244 C CA . LEU B 1 198 ? 18.094 -20.781 -5.066 1 98.62 198 LEU B CA 1
ATOM 4245 C C . LEU B 1 198 ? 18.172 -22.281 -5.273 1 98.62 198 LEU B C 1
ATOM 4247 O O . LEU B 1 198 ? 17.141 -22.953 -5.336 1 98.62 198 LEU B O 1
ATOM 4251 N N . LYS B 1 199 ? 19.375 -22.812 -5.359 1 98.44 199 LYS B N 1
ATOM 4252 C CA . LYS B 1 199 ? 19.594 -24.25 -5.543 1 98.44 199 LYS B CA 1
ATOM 4253 C C . LYS B 1 199 ? 18.984 -25.047 -4.391 1 98.44 199 LYS B C 1
ATOM 4255 O O . LYS B 1 199 ? 18.438 -26.125 -4.598 1 98.44 199 LYS B O 1
ATOM 4260 N N . ARG B 1 200 ? 19.047 -24.5 -3.27 1 97.69 200 ARG B N 1
ATOM 4261 C CA . ARG B 1 200 ? 18.594 -25.203 -2.07 1 97.69 200 ARG B CA 1
ATOM 4262 C C . ARG B 1 200 ? 17.062 -25.188 -1.97 1 97.69 200 ARG B C 1
ATOM 4264 O O . ARG B 1 200 ? 16.453 -26.172 -1.543 1 97.69 200 ARG B O 1
ATOM 4271 N N . SER B 1 201 ? 16.453 -24.141 -2.41 1 98.38 201 SER B N 1
ATOM 4272 C CA . SER B 1 201 ? 15.062 -23.922 -2.006 1 98.38 201 SER B CA 1
ATOM 4273 C C . SER B 1 201 ? 14.109 -24.047 -3.189 1 98.38 201 SER B C 1
ATOM 4275 O O . SER B 1 201 ? 12.969 -24.484 -3.031 1 98.38 201 SER B O 1
ATOM 4277 N N . ALA B 1 202 ? 14.492 -23.719 -4.418 1 98.62 202 ALA B N 1
ATOM 4278 C CA . ALA B 1 202 ? 13.609 -23.703 -5.578 1 98.62 202 ALA B CA 1
ATOM 4279 C C . ALA B 1 202 ? 13.234 -25.109 -6.012 1 98.62 202 ALA B C 1
ATOM 4281 O O . ALA B 1 202 ? 13.898 -26.078 -5.637 1 98.62 202 ALA B O 1
ATOM 4282 N N . ILE B 1 203 ? 12.172 -25.25 -6.691 1 98.38 203 ILE B N 1
ATOM 4283 C CA . ILE B 1 203 ? 11.789 -26.5 -7.348 1 98.38 203 ILE B CA 1
ATOM 4284 C C . ILE B 1 203 ? 12.398 -26.547 -8.742 1 98.38 203 ILE B C 1
ATOM 4286 O O . ILE B 1 203 ? 12.117 -25.688 -9.586 1 98.38 203 ILE B O 1
ATOM 4290 N N . LYS B 1 204 ? 13.156 -27.5 -8.977 1 97.56 204 LYS B N 1
ATOM 4291 C CA . LYS B 1 204 ? 13.953 -27.625 -10.188 1 97.56 204 LYS B CA 1
ATOM 4292 C C . LYS B 1 204 ? 13.117 -28.156 -11.352 1 97.56 204 LYS B C 1
ATOM 4294 O O . LYS B 1 204 ? 12.281 -29.031 -11.172 1 97.56 204 LYS B O 1
ATOM 4299 N N . GLY B 1 205 ? 13.266 -27.547 -12.523 1 97.25 205 GLY B N 1
ATOM 4300 C CA . GLY B 1 205 ? 12.805 -28.141 -13.773 1 97.25 205 GLY B CA 1
ATOM 4301 C C . GLY B 1 205 ? 11.336 -27.891 -14.047 1 97.25 205 GLY B C 1
ATOM 4302 O O . GLY B 1 205 ? 10.703 -28.641 -14.789 1 97.25 205 GLY B O 1
ATOM 4303 N N . THR B 1 206 ? 10.773 -26.922 -13.445 1 97.31 206 THR B N 1
ATOM 4304 C CA . THR B 1 206 ? 9.336 -26.719 -13.555 1 97.31 206 THR B CA 1
ATOM 4305 C C . THR B 1 206 ? 8.977 -26.188 -14.938 1 97.31 206 THR B C 1
ATOM 4307 O O . THR B 1 206 ? 7.922 -26.516 -15.484 1 97.31 206 THR B O 1
ATOM 4310 N N . LEU B 1 207 ? 9.797 -25.328 -15.555 1 96.5 207 LEU B N 1
ATOM 4311 C CA . LEU B 1 207 ? 9.531 -24.828 -16.906 1 96.5 207 LEU B CA 1
ATOM 4312 C C . LEU B 1 207 ? 9.641 -25.969 -17.922 1 96.5 207 LEU B C 1
ATOM 4314 O O . LEU B 1 207 ? 8.852 -26.031 -18.875 1 96.5 207 LEU B O 1
ATOM 4318 N N . THR B 1 208 ? 10.602 -26.781 -17.719 1 96.5 208 THR B N 1
ATOM 4319 C CA . THR B 1 208 ? 10.734 -27.953 -18.562 1 96.5 208 THR B CA 1
ATOM 4320 C C . THR B 1 208 ? 9.5 -28.859 -18.438 1 96.5 208 THR B C 1
ATOM 4322 O O . THR B 1 208 ? 8.992 -29.359 -19.453 1 96.5 208 THR B O 1
ATOM 4325 N N . LEU B 1 209 ? 9.07 -29.047 -17.25 1 96.94 209 LEU B N 1
ATOM 4326 C CA . LEU B 1 209 ? 7.852 -29.828 -17.047 1 96.94 209 LEU B CA 1
ATOM 4327 C C . LEU B 1 209 ? 6.676 -29.203 -17.781 1 96.94 209 LEU B C 1
ATOM 4329 O O . LEU B 1 209 ? 5.914 -29.906 -18.453 1 96.94 209 LEU B O 1
ATOM 4333 N N . ALA B 1 210 ? 6.523 -27.906 -17.656 1 96.5 210 ALA B N 1
ATOM 4334 C CA . ALA B 1 210 ? 5.457 -27.203 -18.359 1 96.5 210 ALA B CA 1
ATOM 4335 C C . ALA B 1 210 ? 5.57 -27.391 -19.875 1 96.5 210 ALA B C 1
ATOM 4337 O O . ALA B 1 210 ? 4.574 -27.656 -20.547 1 96.5 210 ALA B O 1
ATOM 4338 N N . GLN B 1 211 ? 6.746 -27.25 -20.359 1 96.12 211 GLN B N 1
ATOM 4339 C CA . GLN B 1 211 ? 6.977 -27.453 -21.781 1 96.12 211 GLN B CA 1
ATOM 4340 C C . GLN B 1 211 ? 6.562 -28.859 -22.219 1 96.12 211 GLN B C 1
ATOM 4342 O O . GLN B 1 211 ? 5.918 -29.031 -23.25 1 96.12 211 GLN B O 1
ATOM 4347 N N . ASN B 1 212 ? 6.938 -29.844 -21.422 1 96.81 212 ASN B N 1
ATOM 4348 C CA . ASN B 1 212 ? 6.617 -31.234 -21.734 1 96.81 212 ASN B CA 1
ATOM 4349 C C . ASN B 1 212 ? 5.109 -31.469 -21.75 1 96.81 212 ASN B C 1
ATOM 4351 O O . ASN B 1 212 ? 4.594 -32.188 -22.609 1 96.81 212 ASN B O 1
ATOM 4355 N N . ILE B 1 213 ? 4.48 -30.906 -20.812 1 96.75 213 ILE B N 1
ATOM 4356 C CA . ILE B 1 213 ? 3.025 -31.016 -20.75 1 96.75 213 ILE B CA 1
ATOM 4357 C C . ILE B 1 213 ? 2.406 -30.391 -22 1 96.75 213 ILE B C 1
ATOM 4359 O O . ILE B 1 213 ? 1.58 -31.031 -22.672 1 96.75 213 ILE B O 1
ATOM 4363 N N . GLY B 1 214 ? 2.814 -29.172 -22.297 1 95.62 214 GLY B N 1
ATOM 4364 C CA . GLY B 1 214 ? 2.297 -28.5 -23.469 1 95.62 214 GLY B CA 1
ATOM 4365 C C . GLY B 1 214 ? 2.547 -29.266 -24.766 1 95.62 214 GLY B C 1
ATOM 4366 O O . GLY B 1 214 ? 1.651 -29.406 -25.594 1 95.62 214 GLY B O 1
ATOM 4367 N N . LYS B 1 215 ? 3.707 -29.766 -24.906 1 95.62 215 LYS B N 1
ATOM 4368 C CA . LYS B 1 215 ? 4.07 -30.578 -26.062 1 95.62 215 LYS B CA 1
ATOM 4369 C C . LYS B 1 215 ? 3.195 -31.828 -26.156 1 95.62 215 LYS B C 1
ATOM 4371 O O . LYS B 1 215 ? 2.727 -32.188 -27.25 1 95.62 215 LYS B O 1
ATOM 4376 N N . THR B 1 216 ? 2.996 -32.469 -25.047 1 95.69 216 THR B N 1
ATOM 4377 C CA . THR B 1 216 ? 2.172 -33.656 -25 1 95.69 216 THR B CA 1
ATOM 4378 C C . THR B 1 216 ? 0.757 -33.375 -25.484 1 95.69 216 THR B C 1
ATOM 4380 O O . THR B 1 216 ? 0.21 -34.125 -26.297 1 95.69 216 THR B O 1
ATOM 4383 N N . LEU B 1 217 ? 0.218 -32.312 -25.047 1 94.19 217 LEU B N 1
ATOM 4384 C CA . LEU B 1 217 ? -1.139 -31.938 -25.438 1 94.19 217 LEU B CA 1
ATOM 4385 C C . LEU B 1 217 ? -1.199 -31.562 -26.906 1 94.19 217 LEU B C 1
ATOM 4387 O O . LEU B 1 217 ? -2.125 -31.969 -27.625 1 94.19 217 LEU B O 1
ATOM 4391 N N . ARG B 1 218 ? -0.219 -30.781 -27.312 1 93.06 218 ARG B N 1
ATOM 4392 C CA . ARG B 1 218 ? -0.162 -30.391 -28.719 1 93.06 218 ARG B CA 1
ATOM 4393 C C . ARG B 1 218 ? -0.048 -31.594 -29.625 1 93.06 218 ARG B C 1
ATOM 4395 O O . ARG B 1 218 ? -0.785 -31.719 -30.609 1 93.06 218 ARG B O 1
ATOM 4402 N N . GLU B 1 219 ? 0.778 -32.5 -29.297 1 93.81 219 GLU B N 1
ATOM 4403 C CA . GLU B 1 219 ? 1.014 -33.688 -30.109 1 93.81 219 GLU B CA 1
ATOM 4404 C C . GLU B 1 219 ? -0.187 -34.625 -30.078 1 93.81 219 GLU B C 1
ATOM 4406 O O . GLU B 1 219 ? -0.503 -35.25 -31.078 1 93.81 219 GLU B O 1
ATOM 4411 N N . ALA B 1 220 ? -0.743 -34.75 -28.922 1 91.56 220 ALA B N 1
ATOM 4412 C CA . ALA B 1 220 ? -1.946 -35.562 -28.812 1 91.56 220 ALA B CA 1
ATOM 4413 C C . ALA B 1 220 ? -3.047 -35.031 -29.734 1 91.56 220 ALA B C 1
ATOM 4415 O O . ALA B 1 220 ? -3.758 -35.812 -30.375 1 91.56 220 ALA B O 1
ATOM 4416 N N . HIS B 1 221 ? -3.223 -33.812 -29.781 1 87.44 221 HIS B N 1
ATOM 4417 C CA . HIS B 1 221 ? -4.215 -33.188 -30.656 1 87.44 221 HIS B CA 1
ATOM 4418 C C . HIS B 1 221 ? -3.922 -33.5 -32.125 1 87.44 221 HIS B C 1
ATOM 4420 O O . HIS B 1 221 ? -4.84 -33.75 -32.906 1 87.44 221 HIS B O 1
ATOM 4426 N N . GLN B 1 222 ? -2.713 -33.469 -32.469 1 89.19 222 GLN B N 1
ATOM 4427 C CA . GLN B 1 222 ? -2.303 -33.719 -33.844 1 89.19 222 GLN B CA 1
ATOM 4428 C C . GLN B 1 222 ? -2.471 -35.156 -34.25 1 89.19 222 GLN B C 1
ATOM 4430 O O . GLN B 1 222 ? -2.84 -35.469 -35.375 1 89.19 222 GLN B O 1
ATOM 4435 N N . SER B 1 223 ? -2.223 -36.031 -33.312 1 90 223 SER B N 1
ATOM 4436 C CA . SER B 1 223 ? -2.25 -37.469 -33.625 1 90 223 SER B CA 1
ATOM 4437 C C . SER B 1 223 ? -3.652 -38.031 -33.438 1 90 223 SER B C 1
ATOM 4439 O O . SER B 1 223 ? -3.936 -39.156 -33.875 1 90 223 SER B O 1
ATOM 4441 N N . GLY B 1 224 ? -4.504 -37.344 -32.781 1 83.88 224 GLY B N 1
ATOM 4442 C CA . GLY B 1 224 ? -5.844 -37.844 -32.531 1 83.88 224 GLY B CA 1
ATOM 4443 C C . GLY B 1 224 ? -5.91 -38.75 -31.312 1 83.88 224 GLY B C 1
ATOM 4444 O O . GLY B 1 224 ? -6.906 -39.438 -31.109 1 83.88 224 GLY B O 1
ATOM 4445 N N . SER B 1 225 ? -4.828 -38.844 -30.578 1 86.81 225 SER B N 1
ATOM 4446 C CA . SER B 1 225 ? -4.824 -39.625 -29.359 1 86.81 225 SER B CA 1
ATOM 4447 C C . SER B 1 225 ? -5.598 -38.938 -28.234 1 86.81 225 SER B C 1
ATOM 4449 O O . SER B 1 225 ? -6.031 -37.812 -28.391 1 86.81 225 SER B O 1
ATOM 4451 N N . HIS B 1 226 ? -5.797 -39.719 -27.172 1 89.81 226 HIS B N 1
ATOM 4452 C CA . HIS B 1 226 ? -6.559 -39.188 -26.047 1 89.81 226 HIS B CA 1
ATOM 4453 C C . HIS B 1 226 ? -5.707 -38.25 -25.203 1 89.81 226 HIS B C 1
ATOM 4455 O O . HIS B 1 226 ? -4.871 -38.688 -24.422 1 89.81 226 HIS B O 1
ATOM 4461 N N . PRO B 1 227 ? -5.824 -36.969 -25.344 1 93 227 PRO B N 1
ATOM 4462 C CA . PRO B 1 227 ? -4.953 -36 -24.703 1 93 227 PRO B CA 1
ATOM 4463 C C . PRO B 1 227 ? -4.926 -36.125 -23.188 1 93 227 PRO B C 1
ATOM 4465 O O . PRO B 1 227 ? -3.861 -36.031 -22.562 1 93 227 PRO B O 1
ATOM 4468 N N . ILE B 1 228 ? -6 -36.469 -22.547 1 95.12 228 ILE B N 1
ATOM 4469 C CA . ILE B 1 228 ? -6.098 -36.531 -21.094 1 95.12 228 ILE B CA 1
ATOM 4470 C C . ILE B 1 228 ? -5.277 -37.719 -20.578 1 95.12 228 ILE B C 1
ATOM 4472 O O . ILE B 1 228 ? -4.52 -37.562 -19.625 1 95.12 228 ILE B O 1
ATOM 4476 N N . GLN B 1 229 ? -5.414 -38.844 -21.234 1 93.38 229 GLN B N 1
ATOM 4477 C CA . GLN B 1 229 ? -4.652 -40 -20.812 1 93.38 229 GLN B CA 1
ATOM 4478 C C . GLN B 1 229 ? -3.15 -39.75 -20.906 1 93.38 229 GLN B C 1
ATOM 4480 O O . GLN B 1 229 ? -2.383 -40.156 -20.047 1 93.38 229 GLN B O 1
ATOM 4485 N N . SER B 1 230 ? -2.752 -39.156 -22 1 93.06 230 SER B N 1
ATOM 4486 C CA . SER B 1 230 ? -1.344 -38.812 -22.172 1 93.06 230 SER B CA 1
ATOM 4487 C C . SER B 1 230 ? -0.857 -37.875 -21.062 1 93.06 230 SER B C 1
ATOM 4489 O O . SER B 1 230 ? 0.265 -38.031 -20.578 1 93.06 230 SER B O 1
ATOM 4491 N N . LEU B 1 231 ? -1.676 -36.969 -20.734 1 95.62 231 LEU B N 1
ATOM 4492 C CA . LEU B 1 231 ? -1.35 -36 -19.688 1 95.62 231 LEU B CA 1
ATOM 4493 C C . LEU B 1 231 ? -1.202 -36.688 -18.344 1 95.62 231 LEU B C 1
ATOM 4495 O O . LEU B 1 231 ? -0.309 -36.375 -17.562 1 95.62 231 LEU B O 1
ATOM 4499 N N . LEU B 1 232 ? -2.061 -37.625 -18 1 96.25 232 LEU B N 1
ATOM 4500 C CA . LEU B 1 232 ? -2.041 -38.344 -16.734 1 96.25 232 LEU B CA 1
ATOM 4501 C C . LEU B 1 232 ? -0.725 -39.094 -16.531 1 96.25 232 LEU B C 1
ATOM 4503 O O . LEU B 1 232 ? -0.218 -39.188 -15.422 1 96.25 232 LEU B O 1
ATOM 4507 N N . THR B 1 233 ? -0.198 -39.562 -17.594 1 93.31 233 THR B N 1
ATOM 4508 C CA . THR B 1 233 ? 1.063 -40.281 -17.531 1 93.31 233 THR B CA 1
ATOM 4509 C C . THR B 1 233 ? 2.211 -39.344 -17.156 1 93.31 233 THR B C 1
ATOM 4511 O O . THR B 1 233 ? 3.057 -39.688 -16.328 1 93.31 233 THR B O 1
ATOM 4514 N N . VAL B 1 234 ? 2.188 -38.188 -17.734 1 94.81 234 VAL B N 1
ATOM 4515 C CA . VAL B 1 234 ? 3.24 -37.188 -17.5 1 94.81 234 VAL B CA 1
ATOM 4516 C C . VAL B 1 234 ? 3.139 -36.656 -16.078 1 94.81 234 VAL B C 1
ATOM 4518 O O . VAL B 1 234 ? 4.156 -36.438 -15.422 1 94.81 234 VAL B O 1
ATOM 4521 N N . LEU B 1 235 ? 1.951 -36.594 -15.539 1 97.12 235 LEU B N 1
ATOM 4522 C CA . LEU B 1 235 ? 1.707 -35.906 -14.281 1 97.12 235 LEU B CA 1
ATOM 4523 C C . LEU B 1 235 ? 1.558 -36.875 -13.133 1 97.12 235 LEU B C 1
ATOM 4525 O O . LEU B 1 235 ? 1.461 -36.469 -11.969 1 97.12 235 LEU B O 1
ATOM 4529 N N . ASN B 1 236 ? 1.604 -38.156 -13.445 1 96.12 236 ASN B N 1
ATOM 4530 C CA . ASN B 1 236 ? 1.2 -39.156 -12.453 1 96.12 236 ASN B CA 1
ATOM 4531 C C . ASN B 1 236 ? -0.137 -38.781 -11.812 1 96.12 236 ASN B C 1
ATOM 4533 O O . ASN B 1 236 ? -0.255 -38.75 -10.586 1 96.12 236 ASN B O 1
ATOM 4537 N N . GLY B 1 237 ? -1.076 -38.438 -12.719 1 97.69 237 GLY B N 1
ATOM 4538 C CA . GLY B 1 237 ? -2.344 -37.906 -12.266 1 97.69 237 GLY B CA 1
ATOM 4539 C C . GLY B 1 237 ? -3.494 -38.875 -12.367 1 97.69 237 GLY B C 1
ATOM 4540 O O . GLY B 1 237 ? -3.303 -40.031 -12.789 1 97.69 237 GLY B O 1
ATOM 4541 N N . HIS B 1 238 ? -4.656 -38.438 -11.891 1 97.5 238 HIS B N 1
ATOM 4542 C CA . HIS B 1 238 ? -5.887 -39.219 -11.867 1 97.5 238 HIS B CA 1
ATOM 4543 C C . HIS B 1 238 ? -7.078 -38.375 -12.328 1 97.5 238 HIS B C 1
ATOM 4545 O O . HIS B 1 238 ? -7.188 -37.219 -11.984 1 97.5 238 HIS B O 1
ATOM 4551 N N . VAL B 1 239 ? -7.914 -39.062 -13.156 1 97.12 239 VAL B N 1
ATOM 4552 C CA . VAL B 1 239 ? -9.227 -38.438 -13.359 1 97.12 239 VAL B CA 1
ATOM 4553 C C . VAL B 1 239 ? -10.102 -38.688 -12.133 1 97.12 239 VAL B C 1
ATOM 4555 O O . VAL B 1 239 ? -10.336 -39.812 -11.734 1 97.12 239 VAL B O 1
ATOM 4558 N N . ILE B 1 240 ? -10.617 -37.594 -11.555 1 97.44 240 ILE B N 1
ATOM 4559 C CA . ILE B 1 240 ? -11.344 -37.781 -10.305 1 97.44 240 ILE B CA 1
ATOM 4560 C C . ILE B 1 240 ? -12.836 -37.531 -10.539 1 97.44 240 ILE B C 1
ATOM 4562 O O . ILE B 1 240 ? -13.672 -37.906 -9.711 1 97.44 240 ILE B O 1
ATOM 4566 N N . ALA B 1 241 ? -13.164 -36.906 -11.594 1 97.19 241 ALA B N 1
ATOM 4567 C CA . ALA B 1 241 ? -14.562 -36.688 -11.945 1 97.19 241 ALA B CA 1
ATOM 4568 C C . ALA B 1 241 ? -14.695 -36.281 -13.414 1 97.19 241 ALA B C 1
ATOM 4570 O O . ALA B 1 241 ? -13.797 -35.656 -13.977 1 97.19 241 ALA B O 1
ATOM 4571 N N . SER B 1 242 ? -15.734 -36.656 -14.047 1 97.69 242 SER B N 1
ATOM 4572 C CA . SER B 1 242 ? -16.141 -36.219 -15.383 1 97.69 242 SER B CA 1
ATOM 4573 C C . SER B 1 242 ? -17.594 -35.781 -15.414 1 97.69 242 SER B C 1
ATOM 4575 O O . SER B 1 242 ? -18.453 -36.438 -14.812 1 97.69 242 SER B O 1
ATOM 4577 N N . GLY B 1 243 ? -17.797 -34.656 -16.078 1 98.06 243 GLY B N 1
ATOM 4578 C CA . GLY B 1 243 ? -19.188 -34.188 -16.094 1 98.06 243 GLY B CA 1
ATOM 4579 C C . GLY B 1 243 ? -19.375 -32.906 -16.844 1 98.06 243 GLY B C 1
ATOM 4580 O O . GLY B 1 243 ? -18.469 -32.406 -17.5 1 98.06 243 GLY B O 1
ATOM 4581 N N . LYS B 1 244 ? -20.625 -32.438 -16.797 1 98.31 244 LYS B N 1
ATOM 4582 C CA . LYS B 1 244 ? -21.031 -31.172 -17.375 1 98.31 244 LYS B CA 1
ATOM 4583 C C . LYS B 1 244 ? -21.203 -30.109 -16.281 1 98.31 244 LYS B C 1
ATOM 4585 O O . LYS B 1 244 ? -21.812 -30.375 -15.242 1 98.31 244 LYS B O 1
ATOM 4590 N N . ILE B 1 245 ? -20.609 -28.969 -16.531 1 98.5 245 ILE B N 1
ATOM 4591 C CA . ILE B 1 245 ? -20.766 -27.891 -15.555 1 98.5 245 ILE B CA 1
ATOM 4592 C C . ILE B 1 245 ? -22.219 -27.422 -15.523 1 98.5 245 ILE B C 1
ATOM 4594 O O . ILE B 1 245 ? -22.766 -27.031 -16.562 1 98.5 245 ILE B O 1
ATOM 4598 N N . ILE B 1 246 ? -22.797 -27.391 -14.383 1 98.31 246 ILE B N 1
ATOM 4599 C CA . ILE B 1 246 ? -24.203 -27.016 -14.297 1 98.31 246 ILE B CA 1
ATOM 4600 C C . ILE B 1 246 ? -24.344 -25.75 -13.453 1 98.31 246 ILE B C 1
ATOM 4602 O O . ILE B 1 246 ? -25.422 -25.141 -13.414 1 98.31 246 ILE B O 1
ATOM 4606 N N . ASP B 1 247 ? -23.297 -25.391 -12.758 1 97.38 247 ASP B N 1
ATOM 4607 C CA . ASP B 1 247 ? -23.328 -24.172 -11.961 1 97.38 247 ASP B CA 1
ATOM 4608 C C . ASP B 1 247 ? -21.922 -23.641 -11.695 1 97.38 247 ASP B C 1
ATOM 4610 O O . ASP B 1 247 ? -20.984 -24.422 -11.492 1 97.38 247 ASP B O 1
ATOM 4614 N N . VAL B 1 248 ? -21.734 -22.375 -11.836 1 96.94 248 VAL B N 1
ATOM 4615 C CA . VAL B 1 248 ? -20.5 -21.672 -11.461 1 96.94 248 VAL B CA 1
ATOM 4616 C C . VAL B 1 248 ? -20.859 -20.453 -10.609 1 96.94 248 VAL B C 1
ATOM 4618 O O . VAL B 1 248 ? -21.609 -19.578 -11.047 1 96.94 248 VAL B O 1
ATOM 4621 N N . ASP B 1 249 ? -20.375 -20.453 -9.398 1 95.5 249 ASP B N 1
ATOM 4622 C CA . ASP B 1 249 ? -20.531 -19.328 -8.492 1 95.5 249 ASP B CA 1
ATOM 4623 C C . ASP B 1 249 ? -19.203 -18.656 -8.203 1 95.5 249 ASP B C 1
ATOM 4625 O O . ASP B 1 249 ? -18.266 -19.297 -7.707 1 95.5 249 ASP B O 1
ATOM 4629 N N . ARG B 1 250 ? -19.047 -17.344 -8.508 1 91 250 ARG B N 1
ATOM 4630 C CA . ARG B 1 250 ? -17.812 -16.609 -8.32 1 91 250 ARG B CA 1
ATOM 4631 C C . ARG B 1 250 ? -18.062 -15.266 -7.641 1 91 250 ARG B C 1
ATOM 4633 O O . ARG B 1 250 ? -19.016 -14.562 -7.98 1 91 250 ARG B O 1
ATOM 4640 N N . ARG B 1 251 ? -17.328 -14.875 -6.703 1 90.31 251 ARG B N 1
ATOM 4641 C CA . ARG B 1 251 ? -17.375 -13.586 -6.012 1 90.31 251 ARG B CA 1
ATOM 4642 C C . ARG B 1 251 ? -15.969 -13.07 -5.73 1 90.31 251 ARG B C 1
ATOM 4644 O O . ARG B 1 251 ? -15.047 -13.852 -5.477 1 90.31 251 ARG B O 1
ATOM 4651 N N . THR B 1 252 ? -15.812 -11.805 -5.891 1 82.25 252 THR B N 1
ATOM 4652 C CA . THR B 1 252 ? -14.531 -11.203 -5.543 1 82.25 252 THR B CA 1
ATOM 4653 C C . THR B 1 252 ? -14.547 -10.688 -4.109 1 82.25 252 THR B C 1
ATOM 4655 O O . THR B 1 252 ? -15.367 -9.828 -3.76 1 82.25 252 THR B O 1
ATOM 4658 N N . THR B 1 253 ? -13.719 -11.18 -3.283 1 81.5 253 THR B N 1
ATOM 4659 C CA . THR B 1 253 ? -13.594 -10.781 -1.889 1 81.5 253 THR B CA 1
ATOM 4660 C C . THR B 1 253 ? -12.125 -10.602 -1.507 1 81.5 253 THR B C 1
ATOM 4662 O O . THR B 1 253 ? -11.312 -11.508 -1.704 1 81.5 253 THR B O 1
ATOM 4665 N N . GLY B 1 254 ? -11.789 -9.469 -0.952 1 75.62 254 GLY B N 1
ATOM 4666 C CA . GLY B 1 254 ? -10.43 -9.242 -0.504 1 75.62 254 GLY B CA 1
ATOM 4667 C C . GLY B 1 254 ? -9.414 -9.297 -1.631 1 75.62 254 GLY B C 1
ATOM 4668 O O . GLY B 1 254 ? -8.289 -9.766 -1.441 1 75.62 254 GLY B O 1
ATOM 4669 N N . GLY B 1 255 ? -9.789 -9.141 -2.754 1 77.44 255 GLY B N 1
ATOM 4670 C CA . GLY B 1 255 ? -8.891 -9.133 -3.896 1 77.44 255 GLY B CA 1
ATOM 4671 C C . GLY B 1 255 ? -8.703 -10.508 -4.512 1 77.44 255 GLY B C 1
ATOM 4672 O O . GLY B 1 255 ? -7.836 -10.695 -5.367 1 77.44 255 GLY B O 1
ATOM 4673 N N . PHE B 1 256 ? -9.523 -11.477 -4.059 1 86 256 PHE B N 1
ATOM 4674 C CA . PHE B 1 256 ? -9.445 -12.836 -4.574 1 86 256 PHE B CA 1
ATOM 4675 C C . PHE B 1 256 ? -10.75 -13.25 -5.242 1 86 256 PHE B C 1
ATOM 4677 O O . PHE B 1 256 ? -11.828 -12.891 -4.773 1 86 256 PHE B O 1
ATOM 4684 N N . ALA B 1 257 ? -10.594 -13.977 -6.289 1 87.88 257 ALA B N 1
ATOM 4685 C CA . ALA B 1 257 ? -11.75 -14.648 -6.867 1 87.88 257 ALA B CA 1
ATOM 4686 C C . ALA B 1 257 ? -12.039 -15.961 -6.148 1 87.88 257 ALA B C 1
ATOM 4688 O O . ALA B 1 257 ? -11.219 -16.891 -6.184 1 87.88 257 ALA B O 1
ATOM 4689 N N . ARG B 1 258 ? -13.18 -15.969 -5.398 1 92.88 258 ARG B N 1
ATOM 4690 C CA . ARG B 1 258 ? -13.594 -17.172 -4.676 1 92.88 258 ARG B CA 1
ATOM 4691 C C . ARG B 1 258 ? -14.891 -17.734 -5.234 1 92.88 258 ARG B C 1
ATOM 4693 O O . ARG B 1 258 ? -15.75 -16.969 -5.699 1 92.88 258 ARG B O 1
ATOM 4700 N N . GLY B 1 259 ? -14.969 -19.109 -5.176 1 94.44 259 GLY B N 1
ATOM 4701 C CA . GLY B 1 259 ? -16.234 -19.672 -5.633 1 94.44 259 GLY B CA 1
ATOM 4702 C C . GLY B 1 259 ? -16.203 -21.188 -5.742 1 94.44 259 GLY B C 1
ATOM 4703 O O . GLY B 1 259 ? -15.43 -21.844 -5.051 1 94.44 259 GLY B O 1
ATOM 4704 N N . LYS B 1 260 ? -17.188 -21.672 -6.512 1 97.44 260 LYS B N 1
ATOM 4705 C CA . LYS B 1 260 ? -17.281 -23.109 -6.734 1 97.44 260 LYS B CA 1
ATOM 4706 C C . LYS B 1 260 ? -17.844 -23.406 -8.125 1 97.44 260 LYS B C 1
ATOM 4708 O O . LYS B 1 260 ? -18.5 -22.562 -8.734 1 97.44 260 LYS B O 1
ATOM 4713 N N . VAL B 1 261 ? -17.516 -24.594 -8.555 1 97.81 261 VAL B N 1
ATOM 4714 C CA . VAL B 1 261 ? -18.062 -25.156 -9.781 1 97.81 261 VAL B CA 1
ATOM 4715 C C . VAL B 1 261 ? -18.719 -26.5 -9.477 1 97.81 261 VAL B C 1
ATOM 4717 O O . VAL B 1 261 ? -18.141 -27.328 -8.75 1 97.81 261 VAL B O 1
ATOM 4720 N N . VAL B 1 262 ? -19.922 -26.625 -10.023 1 98.44 262 VAL B N 1
ATOM 4721 C CA . VAL B 1 262 ? -20.656 -27.859 -9.789 1 98.44 262 VAL B CA 1
ATOM 4722 C C . VAL B 1 262 ? -20.812 -28.625 -11.102 1 98.44 262 VAL B C 1
ATOM 4724 O O . VAL B 1 262 ? -21.156 -28.031 -12.133 1 98.44 262 VAL B O 1
ATOM 4727 N N . LEU B 1 263 ? -20.594 -29.906 -11.016 1 98.31 263 LEU B N 1
ATOM 4728 C CA . LEU B 1 263 ? -20.688 -30.781 -12.18 1 98.31 263 LEU B CA 1
ATOM 4729 C C . LEU B 1 263 ? -21.781 -31.828 -12 1 98.31 263 LEU B C 1
ATOM 4731 O O . LEU B 1 263 ? -21.938 -32.375 -10.914 1 98.31 263 LEU B O 1
ATOM 4735 N N . ASP B 1 264 ? -22.516 -31.984 -13.07 1 98.25 264 ASP B N 1
ATOM 4736 C CA . ASP B 1 264 ? -23.344 -33.156 -13.211 1 98.25 264 ASP B CA 1
ATOM 4737 C C . ASP B 1 264 ? -22.562 -34.312 -13.891 1 98.25 264 ASP B C 1
ATOM 4739 O O . ASP B 1 264 ? -22.141 -34.156 -15.039 1 98.25 264 ASP B O 1
ATOM 4743 N N . GLY B 1 265 ? -22.453 -35.406 -13.164 1 97.56 265 GLY B N 1
ATOM 4744 C CA . GLY B 1 265 ? -21.609 -36.5 -13.641 1 97.56 265 GLY B CA 1
ATOM 4745 C C . GLY B 1 265 ? -22.062 -37.031 -14.984 1 97.56 265 GLY B C 1
ATOM 4746 O O . GLY B 1 265 ? -23.266 -37.094 -15.266 1 97.56 265 GLY B O 1
ATOM 4747 N N . MET B 1 266 ? -21.078 -37.5 -15.719 1 95.94 266 MET B N 1
ATOM 4748 C CA . MET B 1 266 ? -21.297 -38.125 -17.016 1 95.94 266 MET B CA 1
ATOM 4749 C C . MET B 1 266 ? -20.562 -39.469 -17.109 1 95.94 266 MET B C 1
ATOM 4751 O O . MET B 1 266 ? -19.672 -39.75 -16.312 1 95.94 266 MET B O 1
ATOM 4755 N N . GLY B 1 267 ? -21.016 -40.25 -18.062 1 93.19 267 GLY B N 1
ATOM 4756 C CA . GLY B 1 267 ? -20.344 -41.531 -18.25 1 93.19 267 GLY B CA 1
ATOM 4757 C C . GLY B 1 267 ? -20.391 -42.406 -17.016 1 93.19 267 GLY B C 1
ATOM 4758 O O . GLY B 1 267 ? -21.469 -42.656 -16.469 1 93.19 267 GLY B O 1
ATOM 4759 N N . ASN B 1 268 ? -19.172 -42.781 -16.547 1 91.12 268 ASN B N 1
ATOM 4760 C CA . ASN B 1 268 ? -19.062 -43.656 -15.375 1 91.12 268 ASN B CA 1
ATOM 4761 C C . ASN B 1 268 ? -19.516 -42.938 -14.102 1 91.12 268 ASN B C 1
ATOM 4763 O O . ASN B 1 268 ? -19.781 -43.594 -13.086 1 91.12 268 ASN B O 1
ATOM 4767 N N . ASP B 1 269 ? -19.688 -41.656 -14.227 1 93.06 269 ASP B N 1
ATOM 4768 C CA . ASP B 1 269 ? -20.047 -40.875 -13.062 1 93.06 269 ASP B CA 1
ATOM 4769 C C . ASP B 1 269 ? -21.5 -40.438 -13.133 1 93.06 269 ASP B C 1
ATOM 4771 O O . ASP B 1 269 ? -21.938 -39.594 -12.352 1 93.06 269 ASP B O 1
ATOM 4775 N N . LYS B 1 270 ? -22.188 -41 -14.031 1 94.31 270 LYS B N 1
ATOM 4776 C CA . LYS B 1 270 ? -23.594 -40.625 -14.195 1 94.31 270 LYS B CA 1
ATOM 4777 C C . LYS B 1 270 ? -24.359 -40.781 -12.883 1 94.31 270 LYS B C 1
ATOM 4779 O O . LYS B 1 270 ? -24.203 -41.812 -12.195 1 94.31 270 LYS B O 1
ATOM 4784 N N . GLY B 1 271 ? -25.156 -39.812 -12.539 1 94.62 271 GLY B N 1
ATOM 4785 C CA . GLY B 1 271 ? -25.969 -39.875 -11.32 1 94.62 271 GLY B CA 1
ATOM 4786 C C . GLY B 1 271 ? -25.266 -39.25 -10.125 1 94.62 271 GLY B C 1
ATOM 4787 O O . GLY B 1 271 ? -25.891 -39.062 -9.078 1 94.62 271 GLY B O 1
ATOM 4788 N N . GLU B 1 272 ? -24.031 -38.938 -10.266 1 96.31 272 GLU B N 1
ATOM 4789 C CA . GLU B 1 272 ? -23.266 -38.281 -9.203 1 96.31 272 GLU B CA 1
ATOM 4790 C C . GLU B 1 272 ? -23.109 -36.781 -9.469 1 96.31 272 GLU B C 1
ATOM 4792 O O . GLU B 1 272 ? -23.281 -36.344 -10.594 1 96.31 272 GLU B O 1
ATOM 4797 N N . SER B 1 273 ? -22.859 -36.062 -8.383 1 97.88 273 SER B N 1
ATOM 4798 C CA . SER B 1 273 ? -22.547 -34.625 -8.477 1 97.88 273 SER B CA 1
ATOM 4799 C C . SER B 1 273 ? -21.203 -34.312 -7.809 1 97.88 273 SER B C 1
ATOM 4801 O O . SER B 1 273 ? -20.859 -34.938 -6.805 1 97.88 273 SER B O 1
ATOM 4803 N N . PHE B 1 274 ? -20.547 -33.406 -8.398 1 98.38 274 PHE B N 1
ATOM 4804 C CA . PHE B 1 274 ? -19.219 -33.062 -7.891 1 98.38 274 PHE B CA 1
ATOM 4805 C C . PHE B 1 274 ? -19.094 -31.547 -7.746 1 98.38 274 PHE B C 1
ATOM 4807 O O . PHE B 1 274 ? -19.719 -30.781 -8.5 1 98.38 274 PHE B O 1
ATOM 4814 N N . THR B 1 275 ? -18.344 -31.109 -6.816 1 98.69 275 THR B N 1
ATOM 4815 C CA . THR B 1 275 ? -18.078 -29.688 -6.598 1 98.69 275 THR B CA 1
ATOM 4816 C C . THR B 1 275 ? -16.594 -29.422 -6.438 1 98.69 275 THR B C 1
ATOM 4818 O O . THR B 1 275 ? -15.883 -30.188 -5.785 1 98.69 275 THR B O 1
ATOM 4821 N N . VAL B 1 276 ? -16.109 -28.422 -7.117 1 98.62 276 VAL B N 1
ATOM 4822 C CA . VAL B 1 276 ? -14.734 -27.953 -6.949 1 98.62 276 VAL B CA 1
ATOM 4823 C C . VAL B 1 276 ? -14.734 -26.531 -6.395 1 98.62 276 VAL B C 1
ATOM 4825 O O . VAL B 1 276 ? -15.414 -25.641 -6.93 1 98.62 276 VAL B O 1
ATOM 4828 N N . LEU B 1 277 ? -14.031 -26.297 -5.324 1 98.19 277 LEU B N 1
ATOM 4829 C CA . LEU B 1 277 ? -13.898 -24.984 -4.695 1 98.19 277 LEU B CA 1
ATOM 4830 C C . LEU B 1 277 ? -12.609 -24.312 -5.129 1 98.19 277 LEU B C 1
ATOM 4832 O O . LEU B 1 277 ? -11.594 -24.984 -5.363 1 98.19 277 LEU B O 1
ATOM 4836 N N . PHE B 1 278 ? -12.719 -22.984 -5.258 1 96.38 278 PHE B N 1
ATOM 4837 C CA . PHE B 1 27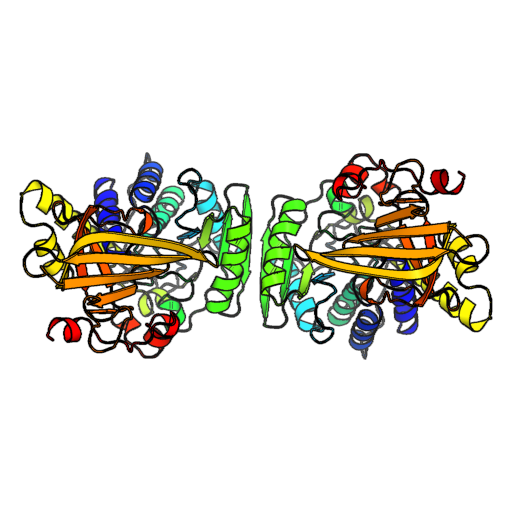8 ? -11.508 -22.312 -5.711 1 96.38 278 PHE B CA 1
ATOM 4838 C C . PHE B 1 278 ? -11.367 -20.953 -5.039 1 96.38 278 PHE B C 1
ATOM 4840 O O . PHE B 1 278 ? -12.359 -20.375 -4.578 1 96.38 278 PHE B O 1
ATOM 4847 N N . GLN B 1 279 ? -10.164 -20.5 -4.836 1 94.81 279 GLN B N 1
ATOM 4848 C CA . GLN B 1 279 ? -9.68 -19.156 -4.582 1 94.81 279 GLN B CA 1
ATOM 4849 C C . GLN B 1 279 ? -8.586 -18.766 -5.566 1 94.81 279 GLN B C 1
ATOM 4851 O O . GLN B 1 279 ? -7.414 -19.094 -5.359 1 94.81 279 GLN B O 1
ATOM 4856 N N . ASN B 1 280 ? -8.922 -18.094 -6.551 1 90.25 280 ASN B N 1
ATOM 4857 C CA . ASN B 1 280 ? -8.078 -17.922 -7.73 1 90.25 280 ASN B CA 1
ATOM 4858 C C . ASN B 1 280 ? -7.73 -19.281 -8.352 1 90.25 280 ASN B C 1
ATOM 4860 O O . ASN B 1 280 ? -8.008 -19.516 -9.531 1 90.25 280 ASN B O 1
ATOM 4864 N N . GLU B 1 281 ? -7.211 -20.156 -7.566 1 95.25 281 GLU B N 1
ATOM 4865 C CA . GLU B 1 281 ? -6.844 -21.484 -8.008 1 95.25 281 GLU B CA 1
ATOM 4866 C C . GLU B 1 281 ? -7.852 -22.531 -7.523 1 95.25 281 GLU B C 1
ATOM 4868 O O . GLU B 1 281 ? -8.555 -22.312 -6.535 1 95.25 281 GLU B O 1
ATOM 4873 N N . LEU B 1 282 ? -7.973 -23.641 -8.266 1 97.75 282 LEU B N 1
ATOM 4874 C CA . LEU B 1 282 ? -8.734 -24.812 -7.824 1 97.75 282 LEU B CA 1
ATOM 4875 C C . LEU B 1 282 ? -8.062 -25.484 -6.637 1 97.75 282 LEU B C 1
ATOM 4877 O O . LEU B 1 282 ? -6.902 -25.891 -6.723 1 97.75 282 LEU B O 1
ATOM 4881 N N . LEU B 1 283 ? -8.875 -25.672 -5.516 1 98.5 283 LEU B N 1
ATOM 4882 C CA . LEU B 1 283 ? -8.188 -26.016 -4.277 1 98.5 283 LEU B CA 1
ATOM 4883 C C . LEU B 1 283 ? -8.758 -27.297 -3.668 1 98.5 283 LEU B C 1
ATOM 4885 O O . LEU B 1 283 ? -8.078 -27.984 -2.918 1 98.5 283 LEU B O 1
ATOM 4889 N N . LEU B 1 284 ? -10.023 -27.516 -3.914 1 98.75 284 LEU B N 1
ATOM 4890 C CA . LEU B 1 284 ? -10.664 -28.656 -3.264 1 98.75 284 LEU B CA 1
ATOM 4891 C C . LEU B 1 284 ? -11.781 -29.219 -4.129 1 98.75 284 LEU B C 1
ATOM 4893 O O . LEU B 1 284 ? -12.602 -28.469 -4.652 1 98.75 284 LEU B O 1
ATOM 4897 N N . ALA B 1 285 ? -11.789 -30.531 -4.332 1 98.69 285 ALA B N 1
ATOM 4898 C CA . ALA B 1 285 ? -12.836 -31.25 -5.066 1 98.69 285 ALA B CA 1
ATOM 4899 C C . ALA B 1 285 ? -13.477 -32.312 -4.199 1 98.69 285 ALA B C 1
ATOM 4901 O O . ALA B 1 285 ? -12.789 -33.031 -3.457 1 98.69 285 ALA B O 1
ATOM 4902 N N . TYR B 1 286 ? -14.766 -32.406 -4.289 1 98.5 286 TYR B N 1
ATOM 4903 C CA . TYR B 1 286 ? -15.477 -33.406 -3.498 1 98.5 286 TYR B CA 1
ATOM 4904 C C . TYR B 1 286 ? -16.75 -33.844 -4.195 1 98.5 286 TYR B C 1
ATOM 4906 O O . TYR B 1 286 ? -17.25 -33.156 -5.098 1 98.5 286 TYR B O 1
ATOM 4914 N N . ARG B 1 287 ? -17.172 -35.062 -3.844 1 97.62 287 ARG B N 1
ATOM 4915 C CA . ARG B 1 287 ? -18.469 -35.594 -4.297 1 97.62 287 ARG B CA 1
ATOM 4916 C C . ARG B 1 287 ? -19.609 -34.906 -3.547 1 97.62 287 ARG B C 1
ATOM 4918 O O . ARG B 1 287 ? -19.688 -35 -2.318 1 97.62 287 ARG B O 1
ATOM 4925 N N . SER B 1 288 ? -20.484 -34.281 -4.289 1 96 288 SER B N 1
ATOM 4926 C CA . SER B 1 288 ? -21.5 -33.469 -3.623 1 96 288 SER B CA 1
ATOM 4927 C C . SER B 1 288 ? -22.906 -34.031 -3.871 1 96 288 SER B C 1
ATOM 4929 O O . SER B 1 288 ? -23.891 -33.281 -3.717 1 96 288 SER B O 1
ATOM 4931 N N . SER B 1 289 ? -23.062 -35.188 -4.238 1 93.62 289 SER B N 1
ATOM 4932 C CA . SER B 1 289 ? -24.359 -35.781 -4.535 1 93.62 289 SER B CA 1
ATOM 4933 C C . SER B 1 289 ? -25.203 -35.938 -3.273 1 93.62 289 SER B C 1
ATOM 4935 O O . SER B 1 289 ? -26.422 -35.719 -3.311 1 93.62 289 SER B O 1
ATOM 4937 N N . GLN B 1 290 ? -24.609 -36.219 -2.17 1 88.69 290 GLN B N 1
ATOM 4938 C CA . GLN B 1 290 ? -25.375 -36.469 -0.957 1 88.69 290 GLN B CA 1
ATOM 4939 C C . GLN B 1 290 ? -25.25 -35.312 0.038 1 88.69 290 GLN B C 1
ATOM 4941 O O . GLN B 1 290 ? -26.141 -35.094 0.854 1 88.69 290 GLN B O 1
ATOM 4946 N N . THR B 1 291 ? -24.078 -34.656 -0.028 1 89.06 291 THR B N 1
ATOM 4947 C CA . THR B 1 291 ? -23.844 -33.562 0.892 1 89.06 291 THR B CA 1
ATOM 4948 C C . THR B 1 291 ? -23.297 -32.344 0.146 1 89.06 291 THR B C 1
ATOM 4950 O O . THR B 1 291 ? -22.5 -32.5 -0.788 1 89.06 291 THR B O 1
ATOM 4953 N N . THR B 1 292 ? -23.719 -31.219 0.704 1 91.25 292 THR B N 1
ATOM 4954 C CA . THR B 1 292 ? -23.375 -29.984 0.008 1 91.25 292 THR B CA 1
ATOM 4955 C C . THR B 1 292 ? -22 -29.484 0.425 1 91.25 292 THR B C 1
ATOM 4957 O O . THR B 1 292 ? -21.391 -28.656 -0.269 1 91.25 292 THR B O 1
ATOM 4960 N N . ASN B 1 293 ? -21.562 -30 1.549 1 95.44 293 ASN B N 1
ATOM 4961 C CA . ASN B 1 293 ? -20.297 -29.531 2.076 1 95.44 293 ASN B CA 1
ATOM 4962 C C . ASN B 1 293 ? -19.219 -30.609 1.96 1 95.44 293 ASN B C 1
ATOM 4964 O O . ASN B 1 293 ? -19.516 -31.797 1.943 1 95.44 293 ASN B O 1
ATOM 4968 N N . PRO B 1 294 ? -18 -30.109 1.822 1 97.75 294 PRO B N 1
ATOM 4969 C CA . PRO B 1 294 ? -16.938 -31.109 1.817 1 97.75 294 PRO B CA 1
ATOM 4970 C C . PRO B 1 294 ? -16.719 -31.766 3.186 1 97.75 294 PRO B C 1
ATOM 4972 O O . PRO B 1 294 ? -16.766 -31.078 4.211 1 97.75 294 PRO B O 1
ATOM 4975 N N . THR B 1 295 ? -16.531 -33 3.184 1 97.38 295 THR B N 1
ATOM 4976 C CA . THR B 1 295 ? -16.156 -33.812 4.336 1 97.38 295 THR B CA 1
ATOM 4977 C C . THR B 1 295 ? -14.984 -34.719 3.994 1 97.38 295 THR B C 1
ATOM 4979 O O . THR B 1 295 ? -14.641 -34.906 2.822 1 97.38 295 THR B O 1
ATOM 4982 N N . GLN B 1 296 ? -14.406 -35.312 5.059 1 96.88 296 GLN B N 1
ATOM 4983 C CA . GLN B 1 296 ? -13.289 -36.219 4.816 1 96.88 296 GLN B CA 1
ATOM 4984 C C . GLN B 1 296 ? -13.727 -37.406 3.967 1 96.88 296 GLN B C 1
ATOM 4986 O O . GLN B 1 296 ? -12.953 -37.906 3.152 1 96.88 296 GLN B O 1
ATOM 4991 N N . ASP B 1 297 ? -14.984 -37.812 4.086 1 95.81 297 ASP B N 1
ATOM 4992 C CA . ASP B 1 297 ? -15.484 -39.031 3.438 1 95.81 297 ASP B CA 1
ATOM 4993 C C . ASP B 1 297 ? -15.766 -38.781 1.956 1 95.81 297 ASP B C 1
ATOM 4995 O O . ASP B 1 297 ? -15.656 -39.688 1.138 1 95.81 297 ASP B O 1
ATOM 4999 N N . ASN B 1 298 ? -16.125 -37.594 1.618 1 97.31 298 ASN B N 1
ATOM 5000 C CA . ASN B 1 298 ? -16.484 -37.344 0.228 1 97.31 298 ASN B CA 1
ATOM 5001 C C . ASN B 1 298 ? -15.398 -36.594 -0.51 1 97.31 298 ASN B C 1
ATOM 5003 O O . ASN B 1 298 ? -15.617 -36.062 -1.609 1 97.31 298 ASN B O 1
ATOM 5007 N N . LEU B 1 299 ? -14.25 -36.469 0.1 1 98.06 299 LEU B N 1
ATOM 5008 C CA . LEU B 1 299 ? -13.117 -35.719 -0.444 1 98.06 299 LEU B CA 1
ATOM 5009 C C . LEU B 1 299 ? -12.5 -36.469 -1.631 1 98.06 299 LEU B C 1
ATOM 5011 O O . LEU B 1 299 ? -12.234 -37.656 -1.554 1 98.06 299 LEU B O 1
ATOM 5015 N N . LEU B 1 300 ? -12.289 -35.781 -2.707 1 98.19 300 LEU B N 1
ATOM 5016 C CA . LEU B 1 300 ? -11.68 -36.375 -3.887 1 98.19 300 LEU B CA 1
ATOM 5017 C C . LEU B 1 300 ? -10.242 -35.906 -4.059 1 98.19 300 LEU B C 1
ATOM 5019 O O . LEU B 1 300 ? -9.383 -36.656 -4.508 1 98.19 300 LEU B O 1
ATOM 5023 N N . ALA B 1 301 ? -9.961 -34.625 -3.859 1 98.62 301 ALA B N 1
ATOM 5024 C CA . ALA B 1 301 ? -8.641 -34 -3.932 1 98.62 301 ALA B CA 1
ATOM 5025 C C . ALA B 1 301 ? -8.594 -32.688 -3.143 1 98.62 301 ALA B C 1
ATOM 5027 O O . ALA B 1 301 ? -9.617 -32.031 -2.984 1 98.62 301 ALA B O 1
ATOM 5028 N N . VAL B 1 302 ? -7.426 -32.312 -2.695 1 98.69 302 VAL B N 1
ATOM 5029 C CA . VAL B 1 302 ? -7.34 -31.109 -1.877 1 98.69 302 VAL B CA 1
ATOM 5030 C C . VAL B 1 302 ? -5.934 -30.531 -1.965 1 98.69 302 VAL B C 1
ATOM 5032 O O . VAL B 1 302 ? -4.957 -31.266 -2.125 1 98.69 302 VAL B O 1
ATOM 5035 N N . VAL B 1 303 ? -5.852 -29.297 -1.921 1 98.56 303 VAL B N 1
ATOM 5036 C CA . VAL B 1 303 ? -4.59 -28.578 -1.895 1 98.56 303 VAL B CA 1
ATOM 5037 C C . VAL B 1 303 ? -3.715 -29.094 -0.756 1 98.56 303 VAL B C 1
ATOM 5039 O O . VAL B 1 303 ? -4.223 -29.469 0.303 1 98.56 303 VAL B O 1
ATOM 5042 N N . PRO B 1 304 ? -2.381 -29.25 -0.89 1 98.5 304 PRO B N 1
ATOM 5043 C CA . PRO B 1 304 ? -1.58 -28.578 -1.916 1 98.5 304 PRO B CA 1
ATOM 5044 C C . PRO B 1 304 ? -1.439 -29.406 -3.191 1 98.5 304 PRO B C 1
ATOM 5046 O O . PRO B 1 304 ? -0.76 -28.984 -4.133 1 98.5 304 PRO B O 1
ATOM 5049 N N . ASP B 1 305 ? -2.02 -30.594 -3.271 1 98.69 305 ASP B N 1
ATOM 5050 C CA . ASP B 1 305 ? -2.035 -31.312 -4.547 1 98.69 305 ASP B CA 1
ATOM 5051 C C . ASP B 1 305 ? -2.734 -30.484 -5.625 1 98.69 305 ASP B C 1
ATOM 5053 O O . ASP B 1 305 ? -3.467 -29.531 -5.312 1 98.69 305 ASP B O 1
ATOM 5057 N N . LEU B 1 306 ? -2.398 -30.75 -6.855 1 98.56 306 LEU B N 1
ATOM 5058 C CA . LEU B 1 306 ? -2.902 -29.922 -7.953 1 98.56 306 LEU B CA 1
ATOM 5059 C C . LEU B 1 306 ? -4.223 -30.469 -8.484 1 98.56 306 LEU B C 1
ATOM 5061 O O . LEU B 1 306 ? -4.402 -31.688 -8.562 1 98.56 306 LEU B O 1
ATOM 5065 N N . ILE B 1 307 ? -5.133 -29.625 -8.781 1 98.56 307 ILE B N 1
ATOM 5066 C CA . ILE B 1 307 ? -6.406 -29.922 -9.43 1 98.56 307 ILE B CA 1
ATOM 5067 C C . ILE B 1 307 ? -6.547 -29.078 -10.695 1 98.56 307 ILE B C 1
ATOM 5069 O O . ILE B 1 307 ? -6.293 -27.859 -10.68 1 98.56 307 ILE B O 1
ATOM 5073 N N . SER B 1 308 ? -6.852 -29.703 -11.781 1 98.06 308 SER B N 1
ATOM 5074 C CA . SER B 1 308 ? -7.09 -28.984 -13.031 1 98.06 308 SER B CA 1
ATOM 5075 C C . SER B 1 308 ? -8.391 -29.438 -13.688 1 98.06 308 SER B C 1
ATOM 5077 O O . SER B 1 308 ? -8.789 -30.594 -13.57 1 98.06 308 SER B O 1
ATOM 5079 N N . ILE B 1 309 ? -9.062 -28.5 -14.305 1 98.12 309 ILE B N 1
ATOM 5080 C CA . ILE B 1 309 ? -10.25 -28.781 -15.102 1 98.12 309 ILE B CA 1
ATOM 5081 C C . ILE B 1 309 ? -9.914 -28.719 -16.578 1 98.12 309 ILE B C 1
ATOM 5083 O O . ILE B 1 309 ? -9.414 -27.688 -17.062 1 98.12 309 ILE B O 1
ATOM 5087 N N . LEU B 1 310 ? -10.141 -29.797 -17.281 1 97.56 310 LEU B N 1
ATOM 5088 C CA . LEU B 1 310 ? -9.797 -29.906 -18.688 1 97.56 310 LEU B CA 1
ATOM 5089 C C . LEU B 1 310 ? -11.047 -30.094 -19.547 1 97.56 310 LEU B C 1
ATOM 5091 O O . LEU B 1 310 ? -12 -30.766 -19.125 1 97.56 310 LEU B O 1
ATOM 5095 N N . ASP B 1 311 ? -11.023 -29.516 -20.672 1 96.62 311 ASP B N 1
ATOM 5096 C CA . ASP B 1 311 ? -12.047 -29.828 -21.656 1 96.62 311 ASP B CA 1
ATOM 5097 C C . ASP B 1 311 ? -12.016 -31.312 -22.016 1 96.62 311 ASP B C 1
ATOM 5099 O O . ASP B 1 311 ? -10.969 -31.844 -22.406 1 96.62 311 ASP B O 1
ATOM 5103 N N . SER B 1 312 ? -13.133 -31.922 -21.984 1 95.06 312 SER B N 1
ATOM 5104 C CA . SER B 1 312 ? -13.18 -33.375 -22.156 1 95.06 312 SER B CA 1
ATOM 5105 C C . SER B 1 312 ? -12.773 -33.781 -23.562 1 95.06 312 SER B C 1
ATOM 5107 O O . SER B 1 312 ? -12.234 -34.875 -23.766 1 95.06 312 SER B O 1
ATOM 5109 N N . GLU B 1 313 ? -12.977 -32.969 -24.5 1 91.81 313 GLU B N 1
ATOM 5110 C CA . GLU B 1 313 ? -12.727 -33.281 -25.891 1 91.81 313 GLU B CA 1
ATOM 5111 C C . GLU B 1 313 ? -11.297 -32.938 -26.312 1 91.81 313 GLU B C 1
ATOM 5113 O O . GLU B 1 313 ? -10.609 -33.719 -26.953 1 91.81 313 GLU B O 1
ATOM 5118 N N . THR B 1 314 ? -10.859 -31.781 -25.891 1 91.81 314 THR B N 1
ATOM 5119 C CA . THR B 1 314 ? -9.594 -31.266 -26.406 1 91.81 314 THR B CA 1
ATOM 5120 C C . THR B 1 314 ? -8.461 -31.531 -25.406 1 91.81 314 THR B C 1
ATOM 5122 O O . THR B 1 314 ? -7.285 -31.453 -25.766 1 91.81 314 THR B O 1
ATOM 5125 N N . GLY B 1 315 ? -8.836 -31.766 -24.188 1 94.12 315 GLY B N 1
ATOM 5126 C CA . GLY B 1 315 ? -7.832 -31.922 -23.156 1 94.12 315 GLY B CA 1
ATOM 5127 C C . GLY B 1 315 ? -7.199 -30.609 -22.719 1 94.12 315 GLY B C 1
ATOM 5128 O O . GLY B 1 315 ? -6.32 -30.594 -21.859 1 94.12 315 GLY B O 1
ATOM 5129 N N . ARG B 1 316 ? -7.605 -29.516 -23.25 1 93.75 316 ARG B N 1
ATOM 5130 C CA . ARG B 1 316 ? -7.047 -28.219 -22.906 1 93.75 316 ARG B CA 1
ATOM 5131 C C . ARG B 1 316 ? -7.559 -27.75 -21.547 1 93.75 316 ARG B C 1
ATOM 5133 O O . ARG B 1 316 ? -8.734 -27.938 -21.219 1 93.75 316 ARG B O 1
ATOM 5140 N N . PRO B 1 317 ? -6.66 -27.188 -20.828 1 95.56 317 PRO B N 1
ATOM 5141 C CA . PRO B 1 317 ? -7.074 -26.688 -19.516 1 95.56 317 PRO B CA 1
ATOM 5142 C C . PRO B 1 317 ? -8.023 -25.5 -19.609 1 95.56 317 PRO B C 1
ATOM 5144 O O . PRO B 1 317 ? -7.914 -24.672 -20.531 1 95.56 317 PRO B O 1
ATOM 5147 N N . ILE B 1 318 ? -8.945 -25.391 -18.688 1 94.94 318 ILE B N 1
ATOM 5148 C CA . ILE B 1 318 ? -9.859 -24.25 -18.547 1 94.94 318 ILE B CA 1
ATOM 5149 C C . ILE B 1 318 ? -9.578 -23.516 -17.234 1 94.94 318 ILE B C 1
ATOM 5151 O O . ILE B 1 318 ? -9.719 -24.094 -16.156 1 94.94 318 ILE B O 1
ATOM 5155 N N . ILE B 1 319 ? -9.188 -22.281 -17.344 1 91.81 319 ILE B N 1
ATOM 5156 C CA . ILE B 1 319 ? -8.875 -21.516 -16.141 1 91.81 319 ILE B CA 1
ATOM 5157 C C . ILE B 1 319 ? -10.172 -21.094 -15.445 1 91.81 319 ILE B C 1
ATOM 5159 O O . ILE B 1 319 ? -11.242 -21.078 -16.062 1 91.81 319 ILE B O 1
ATOM 5163 N N . THR B 1 320 ? -10.102 -20.719 -14.219 1 91.62 320 THR B N 1
ATOM 5164 C CA . THR B 1 320 ? -11.266 -20.453 -13.375 1 91.62 320 THR B CA 1
ATOM 5165 C C . THR B 1 320 ? -12.125 -19.344 -13.977 1 91.62 320 THR B C 1
ATOM 5167 O O . THR B 1 320 ? -13.352 -19.406 -13.898 1 91.62 320 THR B O 1
ATOM 5170 N N . GLU B 1 321 ? -11.5 -18.438 -14.672 1 86.75 321 GLU B N 1
ATOM 5171 C CA . GLU B 1 321 ? -12.203 -17.297 -15.242 1 86.75 321 GLU B CA 1
ATOM 5172 C C . GLU B 1 321 ? -13.047 -17.703 -16.438 1 86.75 321 GLU B C 1
ATOM 5174 O O . GLU B 1 321 ? -13.977 -16.984 -16.828 1 86.75 321 GLU B O 1
ATOM 5179 N N . HIS B 1 322 ? -12.719 -18.812 -17.016 1 90.06 322 HIS B N 1
ATOM 5180 C CA . HIS B 1 322 ? -13.367 -19.219 -18.266 1 90.06 322 HIS B CA 1
ATOM 5181 C C . HIS B 1 322 ? -14.344 -20.359 -18.016 1 90.06 322 HIS B C 1
ATOM 5183 O O . HIS B 1 322 ? -14.961 -20.875 -18.953 1 90.06 322 HIS B O 1
ATOM 5189 N N . LEU B 1 323 ? -14.523 -20.75 -16.812 1 94.5 323 LEU B N 1
ATOM 5190 C CA . LEU B 1 323 ? -15.492 -21.797 -16.484 1 94.5 323 LEU B CA 1
ATOM 5191 C C . LEU B 1 323 ? -16.922 -21.297 -16.688 1 94.5 323 LEU B C 1
ATOM 5193 O O . LEU B 1 323 ? -17.266 -20.219 -16.234 1 94.5 323 LEU B O 1
ATOM 5197 N N . ARG B 1 324 ? -17.641 -22.094 -17.422 1 96.25 324 ARG B N 1
ATOM 5198 C CA . ARG B 1 324 ? -19.016 -21.688 -17.719 1 96.25 324 ARG B CA 1
ATOM 5199 C C . ARG B 1 324 ? -19.938 -22.891 -17.75 1 96.25 324 ARG B C 1
ATOM 5201 O O . ARG B 1 324 ? -19.5 -24.031 -17.984 1 96.25 324 ARG B O 1
ATOM 5208 N N . TYR B 1 325 ? -21.266 -22.5 -17.641 1 97.06 325 TYR B N 1
ATOM 5209 C CA . TYR B 1 325 ? -22.312 -23.5 -17.719 1 97.06 325 TYR B CA 1
ATOM 5210 C C . TYR B 1 325 ? -22.266 -24.25 -19.047 1 97.06 325 TYR B C 1
ATOM 5212 O O . TYR B 1 325 ? -22.062 -23.656 -20.094 1 97.06 325 TYR B O 1
ATOM 5220 N N . GLY B 1 326 ? -22.406 -25.5 -18.984 1 98.06 326 GLY B N 1
ATOM 5221 C CA . GLY B 1 326 ? -22.594 -26.281 -20.188 1 98.06 326 GLY B CA 1
ATOM 5222 C C . GLY B 1 326 ? -21.328 -26.969 -20.656 1 98.06 326 GLY B C 1
ATOM 5223 O O . GLY B 1 326 ? -21.375 -27.906 -21.469 1 98.06 326 GLY B O 1
ATOM 5224 N N . GLN B 1 327 ? -20.203 -26.594 -20.172 1 98.12 327 GLN B N 1
ATOM 5225 C CA . GLN B 1 327 ? -18.922 -27.188 -20.578 1 98.12 327 GLN B CA 1
ATOM 5226 C C . GLN B 1 327 ? -18.812 -28.625 -20.078 1 98.12 327 GLN B C 1
ATOM 5228 O O . GLN B 1 327 ? -19.188 -28.922 -18.953 1 98.12 327 GLN B O 1
ATOM 5233 N N . ARG B 1 328 ? -18.406 -29.484 -20.969 1 98.19 328 ARG B N 1
ATOM 5234 C CA . ARG B 1 328 ? -18.062 -30.859 -20.594 1 98.19 328 ARG B CA 1
ATOM 5235 C C . ARG B 1 328 ? -16.578 -30.953 -20.219 1 98.19 328 ARG B C 1
ATOM 5237 O O . ARG B 1 328 ? -15.703 -30.688 -21.031 1 98.19 328 ARG B O 1
ATOM 5244 N N . VAL B 1 329 ? -16.406 -31.469 -18.984 1 98.38 329 VAL B N 1
ATOM 5245 C CA . VAL B 1 329 ? -15.039 -31.328 -18.5 1 98.38 329 VAL B CA 1
ATOM 5246 C C . VAL B 1 329 ? -14.633 -32.594 -17.734 1 98.38 329 VAL B C 1
ATOM 5248 O O . VAL B 1 329 ? -15.492 -33.375 -17.297 1 98.38 329 VAL B O 1
ATOM 5251 N N . ASP B 1 330 ? -13.359 -32.812 -17.672 1 98 330 ASP B N 1
ATOM 5252 C CA . ASP B 1 330 ? -12.719 -33.781 -16.766 1 98 330 ASP B CA 1
ATOM 5253 C C . ASP B 1 330 ? -11.906 -33.062 -15.695 1 98 330 ASP B C 1
ATOM 5255 O O . ASP B 1 330 ? -11.141 -32.156 -16 1 98 330 ASP B O 1
ATOM 5259 N N . ILE B 1 331 ? -12.148 -33.469 -14.469 1 98.44 331 ILE B N 1
ATOM 5260 C CA . ILE B 1 331 ? -11.336 -32.969 -13.359 1 98.44 331 ILE B CA 1
ATOM 5261 C C . ILE B 1 331 ? -10.203 -33.969 -13.07 1 98.44 331 ILE B C 1
ATOM 5263 O O . ILE B 1 331 ? -10.453 -35.156 -12.828 1 98.44 331 ILE B O 1
ATOM 5267 N N . ILE B 1 332 ? -8.984 -33.469 -13.148 1 98.31 332 ILE B N 1
ATOM 5268 C CA . ILE B 1 332 ? -7.863 -34.344 -12.812 1 98.31 332 ILE B CA 1
ATOM 5269 C C . ILE B 1 332 ? -7.168 -33.812 -11.555 1 98.31 332 ILE B C 1
ATOM 5271 O O . ILE B 1 332 ? -7.258 -32.625 -11.234 1 98.31 332 ILE B O 1
ATOM 5275 N N . ALA B 1 333 ? -6.516 -34.656 -10.812 1 98.62 333 ALA B N 1
ATOM 5276 C CA . ALA B 1 333 ? -5.703 -34.344 -9.648 1 98.62 333 ALA B CA 1
ATOM 5277 C C . ALA B 1 333 ? -4.367 -35.094 -9.688 1 98.62 333 ALA B C 1
ATOM 5279 O O . ALA B 1 333 ? -4.293 -36.219 -10.172 1 98.62 333 ALA B O 1
ATOM 5280 N N . TYR B 1 334 ? -3.328 -34.5 -9.289 1 98.38 334 TYR B N 1
ATOM 5281 C CA . TYR B 1 334 ? -1.983 -35.062 -9.336 1 98.38 334 TYR B CA 1
ATOM 5282 C C . TYR B 1 334 ? -1.104 -34.469 -8.242 1 98.38 334 TYR B C 1
ATOM 5284 O O . TYR B 1 334 ? -1.449 -33.438 -7.641 1 98.38 334 TYR B O 1
ATOM 5292 N N . PRO B 1 335 ? -0.016 -35.094 -7.887 1 98.25 335 PRO B N 1
ATOM 5293 C CA . PRO B 1 335 ? 0.75 -34.75 -6.684 1 98.25 335 PRO B CA 1
ATOM 5294 C C . PRO B 1 335 ? 1.454 -33.375 -6.797 1 98.25 335 PRO B C 1
ATOM 5296 O O . PRO B 1 335 ? 1.915 -33.031 -7.879 1 98.25 335 PRO B O 1
ATOM 5299 N N . CYS B 1 336 ? 1.493 -32.75 -5.676 1 98.12 336 CYS B N 1
ATOM 5300 C CA . CYS B 1 336 ? 2.336 -31.578 -5.555 1 98.12 336 CYS B CA 1
ATOM 5301 C C . CYS B 1 336 ? 3.779 -31.969 -5.254 1 98.12 336 CYS B C 1
ATOM 5303 O O . CYS B 1 336 ? 4.082 -33.125 -5.059 1 98.12 336 CYS B O 1
ATOM 5305 N N . ASN B 1 337 ? 4.68 -30.969 -5.375 1 97.75 337 ASN B N 1
ATOM 5306 C CA . ASN B 1 337 ? 6.055 -31.188 -4.941 1 97.75 337 ASN B CA 1
ATOM 5307 C C . ASN B 1 337 ? 6.121 -31.578 -3.465 1 97.75 337 ASN B C 1
ATOM 5309 O O . ASN B 1 337 ? 5.383 -31.031 -2.645 1 97.75 337 ASN B O 1
ATOM 5313 N N . ASP B 1 338 ? 7.098 -32.406 -3.084 1 97.69 338 ASP B N 1
ATOM 5314 C CA . ASP B 1 338 ? 7.223 -32.969 -1.738 1 97.69 338 ASP B CA 1
ATOM 5315 C C . ASP B 1 338 ? 7.43 -31.844 -0.708 1 97.69 338 ASP B C 1
ATOM 5317 O O . ASP B 1 338 ? 7.047 -32 0.454 1 97.69 338 ASP B O 1
ATOM 5321 N N . LYS B 1 339 ? 7.926 -30.75 -1.115 1 97.62 339 LYS B N 1
ATOM 5322 C CA . LYS B 1 339 ? 8.188 -29.625 -0.204 1 97.62 339 LYS B CA 1
ATOM 5323 C C . LYS B 1 339 ? 6.887 -29.109 0.407 1 97.62 339 LYS B C 1
ATOM 5325 O O . LYS B 1 339 ? 6.887 -28.609 1.532 1 97.62 339 LYS B O 1
ATOM 5330 N N . TRP B 1 340 ? 5.812 -29.297 -0.241 1 98.44 340 TRP B N 1
ATOM 5331 C CA . TRP B 1 340 ? 4.531 -28.781 0.234 1 98.44 340 TRP B CA 1
ATOM 5332 C C . TRP B 1 340 ? 3.869 -29.781 1.184 1 98.44 340 TRP B C 1
ATOM 5334 O O . TRP B 1 340 ? 2.908 -29.438 1.877 1 98.44 340 TRP B O 1
ATOM 5344 N N . ARG B 1 341 ? 4.406 -30.984 1.198 1 98.06 341 ARG B N 1
ATOM 5345 C CA . ARG B 1 341 ? 3.826 -32 2.053 1 98.06 341 ARG B CA 1
ATOM 5346 C C . ARG B 1 341 ? 4.477 -32 3.432 1 98.06 341 ARG B C 1
ATOM 5348 O O . ARG B 1 341 ? 4.098 -32.781 4.305 1 98.06 341 ARG B O 1
ATOM 5355 N N . THR B 1 342 ? 5.441 -31.109 3.668 1 97.81 342 THR B N 1
ATOM 5356 C CA . THR B 1 342 ? 6.008 -30.922 5 1 97.81 342 THR B CA 1
ATOM 5357 C C . THR B 1 342 ? 4.996 -30.234 5.922 1 97.81 342 THR B C 1
ATOM 5359 O O . THR B 1 342 ? 4.031 -29.625 5.453 1 97.81 342 THR B O 1
ATOM 5362 N N . PRO B 1 343 ? 5.254 -30.328 7.254 1 97.62 343 PRO B N 1
ATOM 5363 C CA . PRO B 1 343 ? 4.348 -29.641 8.18 1 97.62 343 PRO B CA 1
ATOM 5364 C C . PRO B 1 343 ? 4.219 -28.141 7.887 1 97.62 343 PRO B C 1
ATOM 5366 O O . PRO B 1 343 ? 3.109 -27.609 7.871 1 97.62 343 PRO B O 1
ATOM 5369 N N . LYS B 1 344 ? 5.301 -27.484 7.574 1 97.38 344 LYS B N 1
ATOM 5370 C CA . LYS B 1 344 ? 5.258 -26.062 7.262 1 97.38 344 LYS B CA 1
ATOM 5371 C C . LYS B 1 344 ? 4.52 -25.812 5.949 1 97.38 344 LYS B C 1
ATOM 5373 O O . LYS B 1 344 ? 3.785 -24.828 5.824 1 97.38 344 LYS B O 1
ATOM 5378 N N . GLY B 1 345 ? 4.762 -26.656 5.012 1 98.19 345 GLY B N 1
ATOM 5379 C CA . GLY B 1 345 ? 4.039 -26.547 3.756 1 98.19 345 GLY B CA 1
ATOM 5380 C C . GLY B 1 345 ? 2.533 -26.625 3.922 1 98.19 345 GLY B C 1
ATOM 5381 O O . GLY B 1 345 ? 1.797 -25.812 3.363 1 98.19 345 GLY B O 1
ATOM 5382 N N . ILE B 1 346 ? 2.111 -27.547 4.734 1 98.44 346 ILE B N 1
ATOM 5383 C CA . ILE B 1 346 ? 0.686 -27.75 4.977 1 98.44 346 ILE B CA 1
ATOM 5384 C C . ILE B 1 346 ? 0.125 -26.578 5.77 1 98.44 346 ILE B C 1
ATOM 5386 O O . ILE B 1 346 ? -1.001 -26.141 5.527 1 98.44 346 ILE B O 1
ATOM 5390 N N . GLU B 1 347 ? 0.919 -26.109 6.633 1 97.56 347 GLU B N 1
ATOM 5391 C CA . GLU B 1 347 ? 0.504 -24.938 7.406 1 97.56 347 GLU B CA 1
ATOM 5392 C C . GLU B 1 347 ? 0.261 -23.734 6.5 1 97.56 347 GLU B C 1
ATOM 5394 O O . GLU B 1 347 ? -0.704 -22.984 6.691 1 97.56 347 GLU B O 1
ATOM 5399 N N . VAL B 1 348 ? 1.023 -23.547 5.465 1 96.88 348 VAL B N 1
ATOM 5400 C CA . VAL B 1 348 ? 1.064 -22.344 4.645 1 96.88 348 VAL B CA 1
ATOM 5401 C C . VAL B 1 348 ? 0.104 -22.484 3.465 1 96.88 348 VAL B C 1
ATOM 5403 O O . VAL B 1 348 ? -0.476 -21.5 3.006 1 96.88 348 VAL B O 1
ATOM 5406 N N . ALA B 1 349 ? -0.131 -23.75 3 1 97.44 349 ALA B N 1
ATOM 5407 C CA . ALA B 1 349 ? -0.852 -23.906 1.738 1 97.44 349 ALA B CA 1
ATOM 5408 C C . ALA B 1 349 ? -1.819 -25.078 1.795 1 97.44 349 ALA B C 1
ATOM 5410 O O . ALA B 1 349 ? -2.338 -25.516 0.765 1 97.44 349 ALA B O 1
ATOM 5411 N N . GLY B 1 350 ? -2.051 -25.594 2.967 1 98.19 350 GLY B N 1
ATOM 5412 C CA . GLY B 1 350 ? -2.992 -26.688 3.129 1 98.19 350 GLY B CA 1
ATOM 5413 C C . GLY B 1 350 ? -4.43 -26.219 3.264 1 98.19 350 GLY B C 1
ATOM 5414 O O . GLY B 1 350 ? -4.707 -25.016 3.217 1 98.19 350 GLY B O 1
ATOM 5415 N N . PRO B 1 351 ? -5.367 -27.188 3.436 1 98.31 351 PRO B N 1
ATOM 5416 C CA . PRO B 1 351 ? -6.793 -26.859 3.453 1 98.31 351 PRO B CA 1
ATOM 5417 C C . PRO B 1 351 ? -7.18 -25.969 4.629 1 98.31 351 PRO B C 1
ATOM 5419 O O . PRO B 1 351 ? -8.039 -25.094 4.492 1 98.31 351 PRO B O 1
ATOM 5422 N N . GLU B 1 352 ? -6.562 -26.141 5.738 1 97.56 352 GLU B N 1
ATOM 5423 C CA . GLU B 1 352 ? -6.898 -25.344 6.914 1 97.56 352 GLU B CA 1
ATOM 5424 C C . GLU B 1 352 ? -6.641 -23.859 6.668 1 97.56 352 GLU B C 1
ATOM 5426 O O . GLU B 1 352 ? -7.398 -23 7.129 1 97.56 352 GLU B O 1
ATOM 5431 N N . TYR B 1 353 ? -5.566 -23.594 5.98 1 96.75 353 TYR B N 1
ATOM 5432 C CA . TYR B 1 353 ? -5.246 -22.203 5.68 1 96.75 353 TYR B CA 1
ATOM 5433 C C . TYR B 1 353 ? -6.387 -21.516 4.93 1 96.75 353 TYR B C 1
ATOM 5435 O O . TYR B 1 353 ? -6.68 -20.344 5.164 1 96.75 353 TYR B O 1
ATOM 5443 N N . PHE B 1 354 ? -7.031 -22.266 4.09 1 96.69 354 PHE B N 1
ATOM 5444 C CA . PHE B 1 354 ? -8.078 -21.719 3.23 1 96.69 354 PHE B CA 1
ATOM 5445 C C . PHE B 1 354 ? -9.438 -21.828 3.902 1 96.69 354 PHE B C 1
ATOM 5447 O O . PHE B 1 354 ? -10.461 -21.5 3.297 1 96.69 354 PHE B O 1
ATOM 5454 N N . GLY B 1 355 ? -9.492 -22.375 5.094 1 96.38 355 GLY B N 1
ATOM 5455 C CA . GLY B 1 355 ? -10.719 -22.469 5.863 1 96.38 355 GLY B CA 1
ATOM 5456 C C . GLY B 1 355 ? -11.562 -23.672 5.504 1 96.38 355 GLY B C 1
ATOM 5457 O O . GLY B 1 355 ? -12.773 -23.688 5.742 1 96.38 355 GLY B O 1
ATOM 5458 N N . TYR B 1 356 ? -11.023 -24.625 4.848 1 97.5 356 TYR B N 1
ATOM 5459 C CA . TYR B 1 356 ? -11.766 -25.828 4.5 1 97.5 356 TYR B CA 1
ATOM 5460 C C . TYR B 1 356 ? -11.781 -26.812 5.66 1 97.5 356 TYR B C 1
ATOM 5462 O O . TYR B 1 356 ? -10.766 -27 6.34 1 97.5 356 TYR B O 1
ATOM 5470 N N . PRO B 1 357 ? -12.945 -27.438 5.832 1 97.31 357 PRO B N 1
ATOM 5471 C CA . PRO B 1 357 ? -13.117 -28.281 7.008 1 97.31 357 PRO B CA 1
ATOM 5472 C C . PRO B 1 357 ? -12.594 -29.703 6.789 1 97.31 357 PRO B C 1
ATOM 5474 O O . PRO B 1 357 ? -13.258 -30.672 7.16 1 97.31 357 PRO B O 1
ATOM 5477 N N . VAL B 1 358 ? -11.461 -29.875 6.125 1 98.06 358 VAL B N 1
ATOM 5478 C CA . VAL B 1 358 ? -10.875 -31.188 5.867 1 98.06 358 VAL B CA 1
ATOM 5479 C C . VAL B 1 358 ? -9.375 -31.156 6.16 1 98.06 358 VAL B C 1
ATOM 5481 O O . VAL B 1 358 ? -8.781 -30.078 6.242 1 98.06 358 VAL B O 1
ATOM 5484 N N . ARG B 1 359 ? -8.867 -32.375 6.414 1 97.19 359 ARG B N 1
ATOM 5485 C CA . ARG B 1 359 ? -7.422 -32.562 6.57 1 97.19 359 ARG B CA 1
ATOM 5486 C C . ARG B 1 359 ? -6.773 -32.969 5.254 1 97.19 359 ARG B C 1
ATOM 5488 O O . ARG B 1 359 ? -7.426 -33.594 4.402 1 97.19 359 ARG B O 1
ATOM 5495 N N . TYR B 1 360 ? -5.469 -32.625 5.059 1 98.56 360 TYR B N 1
ATOM 5496 C CA . TYR B 1 360 ? -4.762 -33 3.84 1 98.56 360 TYR B CA 1
ATOM 5497 C C . TYR B 1 360 ? -4.594 -34.5 3.752 1 98.56 360 TYR B C 1
ATOM 5499 O O . TYR B 1 360 ? -4.188 -35.156 4.723 1 98.56 360 TYR B O 1
ATOM 5507 N N . VAL B 1 361 ? -4.93 -35 2.6 1 97.94 361 VAL B N 1
ATOM 5508 C CA . VAL B 1 361 ? -4.656 -36.406 2.219 1 97.94 361 VAL B CA 1
ATOM 5509 C C . VAL B 1 361 ? -4.047 -36.438 0.82 1 97.94 361 VAL B C 1
ATOM 5511 O O . VAL B 1 361 ? -4.617 -35.906 -0.129 1 97.94 361 VAL B O 1
ATOM 5514 N N . PRO B 1 362 ? -2.826 -37.031 0.73 1 98.06 362 PRO B N 1
ATOM 5515 C CA . PRO B 1 362 ? -2.201 -37.094 -0.594 1 98.06 362 PRO B CA 1
ATOM 5516 C C . PRO B 1 362 ? -3.105 -37.75 -1.646 1 98.06 362 PRO B C 1
ATOM 5518 O O . PRO B 1 362 ? -3.822 -38.688 -1.348 1 98.06 362 PRO B O 1
ATOM 5521 N N . ILE B 1 363 ? -3.014 -37.25 -2.826 1 98.38 363 ILE B N 1
ATOM 5522 C CA . ILE B 1 363 ? -3.898 -37.688 -3.906 1 98.38 363 ILE B CA 1
ATOM 5523 C C . ILE B 1 363 ? -3.705 -39.156 -4.18 1 98.38 363 ILE B C 1
ATOM 5525 O O . ILE B 1 363 ? -4.656 -39.875 -4.52 1 98.38 363 ILE B O 1
ATOM 5529 N N . GLU B 1 364 ? -2.518 -39.688 -3.941 1 96.69 364 GLU B N 1
ATOM 5530 C CA . GLU B 1 364 ? -2.232 -41.125 -4.152 1 96.69 364 GLU B CA 1
ATOM 5531 C C . GLU B 1 364 ? -3.096 -42 -3.248 1 96.69 364 GLU B C 1
ATOM 5533 O O . GLU B 1 364 ? -3.465 -43.094 -3.625 1 96.69 364 GLU B O 1
ATOM 5538 N N . GLN B 1 365 ? -3.428 -41.469 -2.156 1 96.31 365 GLN B N 1
ATOM 5539 C CA . GLN B 1 365 ? -4.258 -42.219 -1.199 1 96.31 365 GLN B CA 1
ATOM 5540 C C . GLN B 1 365 ? -5.742 -42.031 -1.505 1 96.31 365 GLN B C 1
ATOM 5542 O O . GLN B 1 365 ? -6.531 -42.969 -1.382 1 96.31 365 GLN B O 1
ATOM 5547 N N . LEU B 1 366 ? -6.105 -40.844 -1.885 1 96.12 366 LEU B N 1
ATOM 5548 C CA . LEU B 1 366 ? -7.504 -40.531 -2.166 1 96.12 366 LEU B CA 1
ATOM 5549 C C . LEU B 1 366 ? -7.98 -41.281 -3.418 1 96.12 366 LEU B C 1
ATOM 5551 O O . LEU B 1 366 ? -9.125 -41.719 -3.482 1 96.12 366 LEU B O 1
ATOM 5555 N N . ALA B 1 367 ? -7.129 -41.344 -4.383 1 91.31 367 ALA B N 1
ATOM 5556 C CA . ALA B 1 367 ? -7.484 -41.938 -5.66 1 91.31 367 ALA B CA 1
ATOM 5557 C C . ALA B 1 367 ? -7.691 -43.438 -5.516 1 91.31 367 ALA B C 1
ATOM 5559 O O . ALA B 1 367 ? -8.352 -44.062 -6.348 1 91.31 367 ALA B O 1
ATOM 5560 N N . ASN B 1 368 ? -7.137 -44.094 -4.512 1 85.75 368 ASN B N 1
ATOM 5561 C CA . ASN B 1 368 ? -7.242 -45.531 -4.301 1 85.75 368 ASN B CA 1
ATOM 5562 C C . ASN B 1 368 ? -8.414 -45.875 -3.391 1 85.75 368 ASN B C 1
ATOM 5564 O O . ASN B 1 368 ? -8.617 -47.031 -3.047 1 85.75 368 ASN B O 1
ATOM 5568 N N . ARG B 1 369 ? -9.188 -44.969 -3.02 1 77.5 369 ARG B N 1
ATOM 5569 C CA . ARG B 1 369 ? -10.359 -45.25 -2.193 1 77.5 369 ARG B CA 1
ATOM 5570 C C . ARG B 1 369 ? -11.5 -45.812 -3.037 1 77.5 369 ARG B C 1
ATOM 5572 O O . ARG B 1 369 ? -11.625 -45.469 -4.219 1 77.5 369 ARG B O 1
#

pLDDT: mean 93.62, std 7.57, range [50.38, 98.88]

InterPro domains:
  IPR010318 S-Me-THD, N-terminal domain [PF06032] (9-164)
  IPR024071 S-Me-THD, C-terminal domain superfamily [G3DSA:2.40.390.10] (226-349)
  IPR027479 S-Me-THD, N-terminal domain superfamily [G3DSA:3.40.1610.10] (4-221)
  IPR048350 S-Me-THD-like, C-terminal domain [PF20906] (167-363)

Nearest PDB structures (foldseek):
  2o3i-assembly1_B  TM=8.384E-01  e=2.729E-24  Chromobacterium violaceum
  2o3i-assembly1_A  TM=8.340E-01  e=4.465E-24  Chromobacterium violaceum
  1uuz-assembly2_B  TM=5.910E-01  e=1.056E+00  Pseudomonas aeruginosa
  5bw0-assembly1_B  TM=3.009E-01  e=3.844E+00  Pseudomonas aeruginosa PAO1
  1tu2-assembly1_B  TM=2.144E-01  e=1.837E+00  Nostoc sp. PCC 7119

Foldseek 3Di:
DKDFDALLLLQLLLQLLAQQQQQFQEASVLLSVLLNVLLVPFDTAIEAFLVPDDQFFKEKEKFKFFFNPQDPVFRADLVQRQLQQVVVCVVVVHDGQAYEAQASHHNSRRSRSSVCSVVVHHYYQWHFALYHDNFQCLGQCNVVVHAFPFKWKGAPVGDMDTDRDPGRVVVRVVVQVVCVVRRRMIMMITRTDGSNSCSVGIGTRSSVLSSVLSVLLVVCQVVVHQSQVSNCVSQVKDFQFWFFWADWDWDADPRWIWTKTKGQGDDVQHQWIKMFTDTSRTFFIFTPNPHPADDQVGGQAGPPWRKFKAQRRSRGTHRSVRDDGGTTIIIMTGGTDVSLVDPSNCVVMNPVVVPGPYGDDTNVVSVVD/DKDFDALLLLQLLLQLLAQQQQQFQEASVLLSVLLNVLLVPFDTAIEAFLVPDDQFFKEKEKFKFFFNPQDPVFRADLVQRQLQQVVVCVVVVHDGQAYEAQASHHNSRRSRSSVCSVPVHHYYQWHFALYHDNFQCLGQCNVVVHAFPFKWKGAPVGDMDTDRDPGRVVVRVVVQVVCVVRRRMIMMITRTDGSNSCSVGIGTRSSVLSSVLSVLLVVCQVVVHQSQVSNCVSQVKDFQFWFFWADWDWDADPRWIWTKTKGQGDDVQHQWIKMFTDTSRTFFIFTPNPHPADDQVGTQAGPPWRKFKAQRRSRGTHRSVRDDGGTTIIIMTGGTDVSLVDPSNCVVMNPVVVPGPYGDDTNVVSVVD

Sequence (738 aa):
MTRYIDSETIDDIALGASVLGTGGGGDPYLGSLIAKNALRNTQPIVLMNLDDIEDDSLFVPCSTMGAPTVSVEKIISQHQIILAFDTMETVLAESASGTFSIEVGGINSLIPFVVAAKKGLPVIDCDAMGRAFPEAQMVTFFLDGLSSAPNTLADEKGNSVILNPIDGVWSERLARAITEQMGAACAMCDYPLRGHELKRSAIKGTLTLAQNIGKTLREAHQSGSHPIQSLLTVLNGHVIASGKIIDVDRRTTGGFARGKVVLDGMGNDKGESFTVLFQNELLLAYRSSQTTNPTQDNLLAVVPDLISILDSETGRPIITEHLRYGQRVDIIAYPCNDKWRTPKGIEVAGPEYFGYPVRYVPIEQLANRMTRYIDSETIDDIALGASVLGTGGGGDPYLGSLIAKNALRNTQPIVLMNLDDIEDDSLFVPCSTMGAPTVSVEKIISQHQIILAFDTMETVLAESASGTFSIEVGGINSLIPFVVAAKKGLPVIDCDAMGRAFPEAQMVTFFLDGLSSAPNTLADEKGNSVILNPIDGVWSERLARAITEQMGAACAMCDYPLRGHELKRSAIKGTLTLAQNIGKTLREAHQSGSHPIQSLLTVLNGHVIASGKIIDVDRRTTGGFARGKVVLDGMGNDKGESFTVLFQNELLLAYRSSQTTNPTQDNLLAVVPDLISILDSETGRPIITEHLRYGQRVDIIAYPCNDKWRTPKGIEVAGPEYFGYPVRYVPIEQLANR

Radius of gyration: 30.62 Å; Cα contacts (8 Å, |Δi|>4): 1915; chains: 2; bounding box: 59×88×68 Å

Secondary structure (DSSP, 8-state):
--EEE-HHHHHHHHHHHHHHTTT-SS-HHHHHHHHHHHHTTSPPEEEE-GGGS-TTSEEEE-EEEE-TTS-TTSPPPHHHHHHHHHHHHHHHTS--SEEE-S--SGGGGTHHHHHHHHHT-PEESEESSSS--SSTT-SHHHHTT----SEEEE-TTS-EEEEE-SSHHHHHHHHHHHHHHTTSEEEEE---EEHHHHHHHSEETHHHHHHHHHHHHHHHHHHT--HHHHHHHHHT-EEEEEEEEEEEEEEEETTEEEEEEEEEE-GGGTT-EEEEEEESEEEEEEE-SS-SS--STTEEEETTSEEEEEETTT--B--GGG--TT-EEEEEEEPPPGGGGSHHHHHHHSTTTTT-SS----HHHHTT-/--EEE-HHHHHHHHHHHHHHTTT-SS-HHHHHHHHHHHHTTSPPEEEE-GGGS-TTSEEEE-EEEE-TTS-TTSPPPHHHHHHHHHHHHHHHTS--SEEE-S--SGGGGTHHHHHHHHHT-PEESEESSSS--SSTT-SHHHHTT----SEEEE-TTS-EEEEE-SSHHHHHHHHHHHHHHTTSEEEEE---EEHHHHHHHSEETHHHHHHHHHHHHHHHHHHT--HHHHHHHHHT-EEEEEEEEEEEEEEEETTEEEEEEEEEE-GGGTT-EEEEEEESEEEEEEE-SS-SS--STTEEEETTSEEEEEETTT--B--GGG--TT-EEEEEEEPPPGGGGSHHHHHHHSTGGGT-SS----HHHHTT-